Protein AF-A0A261BTP3-F1 (afdb_monomer)

Structure (mmCIF, N/CA/C/O backbone):
data_AF-A0A261BTP3-F1
#
_entry.id   AF-A0A261BTP3-F1
#
loop_
_atom_site.group_PDB
_atom_site.id
_atom_site.type_symbol
_atom_site.label_atom_id
_atom_site.label_alt_id
_atom_site.label_comp_id
_atom_site.label_asym_id
_atom_site.label_entity_id
_atom_site.label_seq_id
_atom_site.pdbx_PDB_ins_code
_atom_site.Cartn_x
_atom_site.Cartn_y
_atom_site.Cartn_z
_atom_site.occupancy
_atom_site.B_iso_or_equiv
_atom_site.auth_seq_id
_atom_site.auth_comp_id
_atom_site.auth_asym_id
_atom_site.auth_atom_id
_atom_site.pdbx_PDB_model_num
ATOM 1 N N . MET A 1 1 ? -33.698 15.103 2.978 1.00 27.88 1 MET A N 1
ATOM 2 C CA . MET A 1 1 ? -32.349 14.679 2.535 1.00 27.88 1 MET A CA 1
ATOM 3 C C . MET A 1 1 ? -32.406 14.378 1.045 1.00 27.88 1 MET A C 1
ATOM 5 O O . MET A 1 1 ? -33.365 13.723 0.651 1.00 27.88 1 MET A O 1
ATOM 9 N N . PRO A 1 2 ? -31.446 14.822 0.218 1.00 29.22 2 PRO A N 1
ATOM 10 C CA . PRO A 1 2 ? -31.235 14.231 -1.102 1.00 29.22 2 PRO A CA 1
ATOM 11 C C . PRO A 1 2 ? -30.718 12.787 -0.937 1.00 29.22 2 PRO A C 1
ATOM 13 O O . PRO A 1 2 ? -30.007 12.538 0.038 1.00 29.22 2 PRO A O 1
ATOM 16 N N . PRO A 1 3 ? -31.025 11.844 -1.846 1.00 33.53 3 PRO A N 1
ATOM 17 C CA . PRO A 1 3 ? -30.490 10.486 -1.765 1.00 33.53 3 PRO A CA 1
ATOM 18 C C . PRO A 1 3 ? -28.969 10.457 -1.969 1.00 33.53 3 PRO A C 1
ATOM 20 O O . PRO A 1 3 ? -28.456 11.134 -2.866 1.00 33.53 3 PRO A O 1
ATOM 23 N N . ASP A 1 4 ? -28.266 9.626 -1.195 1.00 42.00 4 ASP A N 1
ATOM 24 C CA . ASP A 1 4 ? -26.844 9.335 -1.402 1.00 42.00 4 ASP A CA 1
ATOM 25 C C . ASP A 1 4 ? -26.635 8.688 -2.778 1.00 42.00 4 ASP A C 1
ATOM 27 O O . ASP A 1 4 ? -26.909 7.504 -2.989 1.00 42.00 4 ASP A O 1
ATOM 31 N N . LYS A 1 5 ? -26.146 9.470 -3.747 1.00 41.72 5 LYS A N 1
ATOM 32 C CA . LYS A 1 5 ? -25.796 8.938 -5.067 1.00 41.72 5 LYS A CA 1
ATOM 33 C C . LYS A 1 5 ? -24.539 8.061 -4.944 1.00 41.72 5 LYS A C 1
ATOM 35 O O . LYS A 1 5 ? -23.529 8.545 -4.426 1.00 41.72 5 LYS A O 1
ATOM 40 N N . PRO A 1 6 ? -24.552 6.810 -5.445 1.00 40.84 6 PRO A N 1
ATOM 41 C CA . PRO A 1 6 ? -23.352 5.979 -5.480 1.00 40.84 6 PRO A CA 1
ATOM 42 C C . PRO A 1 6 ? -22.263 6.634 -6.340 1.00 40.84 6 PRO A C 1
ATOM 44 O O . PRO A 1 6 ? -22.560 7.438 -7.228 1.00 40.84 6 PRO A O 1
ATOM 47 N N . LEU A 1 7 ? -20.994 6.281 -6.091 1.00 45.78 7 LEU A N 1
ATOM 48 C CA . LEU A 1 7 ? -19.874 6.787 -6.888 1.00 45.78 7 LEU A CA 1
ATOM 49 C C . LEU A 1 7 ? -20.118 6.546 -8.377 1.00 45.78 7 LEU A C 1
ATOM 51 O O . LEU A 1 7 ? -20.399 5.425 -8.804 1.00 45.78 7 LEU A O 1
ATOM 55 N N . THR A 1 8 ? -19.896 7.583 -9.179 1.00 54.75 8 THR A N 1
ATOM 56 C CA . THR A 1 8 ? -19.723 7.407 -10.616 1.00 54.75 8 THR A CA 1
ATOM 57 C C . THR A 1 8 ? -18.512 6.505 -10.866 1.00 54.75 8 THR A C 1
ATOM 59 O O . THR A 1 8 ? -17.456 6.644 -10.243 1.00 54.75 8 THR A O 1
ATOM 62 N N . TYR A 1 9 ? -18.670 5.566 -11.801 1.00 54.09 9 TYR A N 1
ATOM 63 C CA . TYR A 1 9 ? -17.692 4.517 -12.117 1.00 54.09 9 TYR A CA 1
ATOM 64 C C . TYR A 1 9 ? -16.266 5.058 -12.361 1.00 54.09 9 TYR A C 1
ATOM 66 O O . TYR A 1 9 ? -15.275 4.457 -11.950 1.00 54.09 9 TYR A O 1
ATOM 74 N N . LEU A 1 10 ? -16.166 6.242 -12.974 1.00 57.88 10 LEU A N 1
ATOM 75 C CA . LEU A 1 10 ? -14.909 6.930 -13.286 1.00 57.88 10 LEU A CA 1
ATOM 76 C C . LEU A 1 10 ? -14.111 7.337 -12.035 1.00 57.88 10 LEU A C 1
ATOM 78 O O . LEU A 1 10 ? -12.888 7.216 -12.013 1.00 57.88 10 LEU A O 1
ATOM 82 N N . SER A 1 11 ? -14.796 7.784 -10.984 1.00 65.25 11 SER A N 1
ATOM 83 C CA . SER A 1 11 ? -14.169 8.327 -9.777 1.00 65.25 11 SER A CA 1
ATOM 84 C C . SER A 1 11 ? -13.539 7.236 -8.908 1.00 65.25 11 SER A C 1
ATOM 86 O O . SER A 1 11 ? -12.413 7.388 -8.438 1.00 65.25 11 SER A O 1
ATOM 88 N N . ALA A 1 12 ? -14.208 6.091 -8.741 1.00 65.31 12 ALA A N 1
ATOM 89 C CA . ALA A 1 12 ? -13.594 4.939 -8.077 1.00 65.31 12 ALA A CA 1
ATOM 90 C C . ALA A 1 12 ? -12.442 4.340 -8.912 1.00 65.31 12 ALA A C 1
ATOM 92 O O . ALA A 1 12 ? -11.421 3.960 -8.338 1.00 65.31 12 ALA A O 1
ATOM 93 N N . LYS A 1 13 ? -12.538 4.340 -10.253 1.00 70.25 13 LYS A N 1
ATOM 94 C CA . LYS A 1 13 ? -11.441 3.892 -11.126 1.00 70.25 13 LYS A CA 1
ATOM 95 C C . LYS A 1 13 ? -10.185 4.747 -10.931 1.00 70.25 13 LYS A C 1
ATOM 97 O O . LYS A 1 13 ? -9.108 4.195 -10.726 1.00 70.25 13 LYS A O 1
ATOM 102 N N . ALA A 1 14 ? -10.327 6.074 -10.918 1.00 73.69 14 ALA A N 1
ATOM 103 C CA . ALA A 1 14 ? -9.211 6.991 -10.687 1.00 73.69 14 ALA A CA 1
ATOM 104 C C . ALA A 1 14 ? -8.531 6.760 -9.324 1.00 73.69 14 ALA A C 1
ATOM 106 O O . ALA A 1 14 ? -7.307 6.780 -9.244 1.00 73.69 14 ALA A O 1
ATOM 107 N N . VAL A 1 15 ? -9.298 6.475 -8.264 1.00 74.12 15 VAL A N 1
ATOM 108 C CA . VAL A 1 15 ? -8.738 6.080 -6.957 1.00 74.12 15 VAL A CA 1
ATOM 109 C C . VAL A 1 15 ? -7.932 4.791 -7.059 1.00 74.12 15 VAL A C 1
ATOM 111 O O . VAL A 1 15 ? -6.797 4.746 -6.588 1.00 74.12 15 VAL A O 1
ATOM 114 N N . LEU A 1 16 ? -8.494 3.751 -7.681 1.00 79.75 16 LEU A N 1
ATOM 115 C CA . LEU A 1 16 ? -7.825 2.458 -7.819 1.00 79.75 16 LEU A CA 1
ATOM 116 C C . LEU A 1 16 ? -6.498 2.587 -8.584 1.00 79.75 16 LEU A C 1
ATOM 118 O O . LEU A 1 16 ? -5.540 1.914 -8.230 1.00 79.75 16 LEU A O 1
ATOM 122 N N . GLU A 1 17 ? -6.373 3.489 -9.557 1.00 79.12 17 GLU A N 1
ATOM 123 C CA . GLU A 1 17 ? -5.096 3.739 -10.253 1.00 79.12 17 GLU A CA 1
ATOM 124 C C . GLU A 1 17 ? -3.982 4.349 -9.377 1.00 79.12 17 GLU A C 1
ATOM 126 O O . GLU A 1 17 ? -2.817 4.293 -9.771 1.00 79.12 17 GLU A O 1
ATOM 131 N N . TYR A 1 18 ? -4.309 4.936 -8.219 1.00 77.50 18 TYR A N 1
ATOM 132 C CA . TYR A 1 18 ? -3.348 5.546 -7.283 1.00 77.50 18 TYR A CA 1
ATOM 133 C C . TYR A 1 18 ? -3.111 4.725 -6.005 1.00 77.50 18 TYR A C 1
ATOM 135 O O . TYR A 1 18 ? -2.198 5.038 -5.241 1.00 77.50 18 TYR A O 1
ATOM 143 N N . ILE A 1 19 ? -3.914 3.692 -5.742 1.00 80.75 19 ILE A N 1
ATOM 144 C CA . ILE A 1 19 ? -3.697 2.778 -4.615 1.00 80.75 19 ILE A CA 1
ATOM 145 C C . ILE A 1 19 ? -2.672 1.711 -5.027 1.00 80.75 19 ILE A C 1
ATOM 147 O O . ILE A 1 19 ? -2.761 1.149 -6.118 1.00 80.75 19 ILE A O 1
ATOM 151 N N . ASN A 1 20 ? -1.718 1.415 -4.137 1.00 81.06 20 ASN A N 1
ATOM 152 C CA . ASN A 1 20 ? -0.701 0.385 -4.367 1.00 81.06 20 ASN A CA 1
ATOM 153 C C . ASN A 1 20 ? -1.307 -1.024 -4.535 1.00 81.06 20 ASN A C 1
ATOM 155 O O . ASN A 1 20 ? -2.451 -1.286 -4.147 1.00 81.06 20 ASN A O 1
ATOM 159 N N . PHE A 1 21 ? -0.528 -1.939 -5.115 1.00 84.81 21 PHE A N 1
ATOM 160 C CA . PHE A 1 21 ? -0.999 -3.273 -5.485 1.00 84.81 21 PHE A CA 1
ATOM 161 C C . PHE A 1 21 ? -1.651 -4.040 -4.316 1.00 84.81 21 PHE A C 1
ATOM 163 O O . PHE A 1 21 ? -2.801 -4.469 -4.430 1.00 84.81 21 PHE A O 1
ATOM 170 N N . GLY A 1 22 ? -0.978 -4.127 -3.162 1.00 78.44 22 GLY A N 1
ATOM 171 C CA . GLY A 1 22 ? -1.480 -4.845 -1.981 1.00 78.44 22 GLY A CA 1
ATOM 172 C C . GLY A 1 22 ? -2.818 -4.327 -1.456 1.00 78.44 22 GLY A C 1
ATOM 173 O O . GLY A 1 22 ? -3.780 -5.087 -1.323 1.00 78.44 22 GLY A O 1
ATOM 174 N N . LYS A 1 23 ? -2.941 -3.009 -1.239 1.00 79.75 23 LYS A N 1
ATOM 175 C CA . LYS A 1 23 ? -4.195 -2.410 -0.749 1.00 79.75 23 LYS A CA 1
ATOM 176 C C . LYS A 1 23 ? -5.349 -2.617 -1.729 1.00 79.75 23 LYS A C 1
ATOM 178 O O . LYS A 1 23 ? -6.484 -2.774 -1.285 1.00 79.75 23 LYS A O 1
ATOM 183 N N . ARG A 1 24 ? -5.087 -2.686 -3.043 1.00 84.56 24 ARG A N 1
ATOM 184 C CA . ARG A 1 24 ? -6.107 -3.060 -4.040 1.00 84.56 24 ARG A CA 1
ATOM 185 C C . ARG A 1 24 ? -6.561 -4.511 -3.911 1.00 84.56 24 ARG A C 1
ATOM 187 O O . ARG A 1 24 ? -7.746 -4.763 -4.106 1.00 84.56 24 ARG A O 1
ATOM 194 N N . LYS A 1 25 ? -5.683 -5.454 -3.557 1.00 80.75 25 LYS A N 1
ATOM 195 C CA . LYS A 1 25 ? -6.070 -6.860 -3.331 1.00 80.75 25 LYS A CA 1
ATOM 196 C C . LYS A 1 25 ? -6.875 -7.042 -2.039 1.00 80.75 25 LYS A C 1
ATOM 198 O O . LYS A 1 25 ? -7.901 -7.719 -2.076 1.00 80.75 25 LYS A O 1
ATOM 203 N N . ILE A 1 26 ? -6.525 -6.336 -0.961 1.00 74.94 26 ILE A N 1
ATOM 204 C CA . ILE A 1 26 ? -7.347 -6.259 0.266 1.00 74.94 26 ILE A CA 1
ATOM 205 C C . ILE A 1 26 ? -8.733 -5.666 -0.046 1.00 74.94 26 ILE A C 1
ATOM 207 O O . ILE A 1 26 ? -9.763 -6.219 0.345 1.00 74.94 26 ILE A O 1
ATOM 211 N N . LEU A 1 27 ? -8.780 -4.569 -0.808 1.00 75.25 27 LEU A N 1
ATOM 212 C CA . LEU A 1 27 ? -10.021 -3.944 -1.278 1.00 75.25 27 LEU A CA 1
ATOM 213 C C . LEU A 1 27 ? -10.867 -4.890 -2.147 1.00 75.25 27 LEU A C 1
ATOM 215 O O . LEU A 1 27 ? -12.070 -5.006 -1.936 1.00 75.25 27 LEU A O 1
ATOM 219 N N . HIS A 1 28 ? -10.250 -5.604 -3.088 1.00 74.75 28 HIS A N 1
ATOM 220 C CA . HIS A 1 28 ? -10.911 -6.601 -3.932 1.00 74.75 28 HIS A CA 1
ATOM 221 C C . HIS A 1 28 ? -11.533 -7.742 -3.110 1.00 74.75 28 HIS A C 1
ATOM 223 O O . HIS A 1 28 ? -12.664 -8.161 -3.375 1.00 74.75 28 HIS A O 1
ATOM 229 N N . ALA A 1 29 ? -10.816 -8.245 -2.101 1.00 68.25 29 ALA A N 1
ATOM 230 C CA . ALA A 1 29 ? -11.314 -9.291 -1.214 1.00 68.25 29 ALA A CA 1
ATOM 231 C C . ALA A 1 29 ? -12.517 -8.798 -0.390 1.00 68.25 29 ALA A C 1
ATOM 233 O O . ALA A 1 29 ? -13.597 -9.389 -0.473 1.00 68.25 29 ALA A O 1
ATOM 234 N N . THR A 1 30 ? -12.344 -7.681 0.324 1.00 68.31 30 THR A N 1
ATOM 235 C CA . THR A 1 30 ? -13.311 -7.129 1.295 1.00 68.31 30 THR A CA 1
ATOM 236 C C . THR A 1 30 ? -14.534 -6.449 0.677 1.00 68.31 30 THR A C 1
ATOM 238 O O . THR A 1 30 ? -15.584 -6.408 1.313 1.00 68.31 30 THR A O 1
ATOM 241 N N . CYS A 1 31 ? -14.437 -5.913 -0.544 1.00 69.44 31 CYS A N 1
ATOM 242 C CA . CYS A 1 31 ? -15.489 -5.097 -1.154 1.00 69.44 31 CYS A CA 1
ATOM 243 C C . CYS A 1 31 ? -15.933 -5.670 -2.521 1.00 69.44 31 CYS A C 1
ATOM 245 O O . CYS A 1 31 ? -15.433 -5.242 -3.564 1.00 69.44 31 CYS A O 1
ATOM 247 N N . PRO A 1 32 ? -16.921 -6.588 -2.570 1.00 71.62 32 PRO A N 1
ATOM 248 C CA . PRO A 1 32 ? -17.395 -7.195 -3.820 1.00 71.62 32 PRO A CA 1
ATOM 249 C C . PRO A 1 32 ? -17.812 -6.185 -4.902 1.00 71.62 32 PRO A C 1
ATOM 251 O O . PRO A 1 32 ? -17.514 -6.381 -6.079 1.00 71.62 32 PRO A O 1
ATOM 254 N N . GLY A 1 33 ? -18.430 -5.065 -4.504 1.00 71.75 33 GLY A N 1
ATOM 255 C CA . GLY A 1 33 ? -18.936 -4.033 -5.419 1.00 71.75 33 GLY A CA 1
ATOM 256 C C . GLY A 1 33 ? -17.878 -3.291 -6.248 1.00 71.75 33 GLY A C 1
ATOM 257 O O . GLY A 1 33 ? -18.243 -2.612 -7.203 1.00 71.75 33 GLY A O 1
ATOM 258 N N . ILE A 1 34 ? -16.584 -3.422 -5.926 1.00 75.44 34 ILE A N 1
ATOM 259 C CA . ILE A 1 34 ? -15.491 -2.830 -6.720 1.00 75.44 34 ILE A CA 1
ATOM 260 C C . ILE A 1 34 ? -14.692 -3.852 -7.537 1.00 75.44 34 ILE A C 1
ATOM 262 O O . ILE A 1 34 ? -13.860 -3.426 -8.331 1.00 75.44 34 ILE A O 1
ATOM 266 N N . ARG A 1 35 ? -14.940 -5.167 -7.415 1.00 78.12 35 ARG A N 1
ATOM 267 C CA . ARG A 1 35 ? -14.126 -6.214 -8.076 1.00 78.12 35 ARG A CA 1
ATOM 268 C C . ARG A 1 35 ? -14.027 -6.021 -9.589 1.00 78.12 35 ARG A C 1
ATOM 270 O O . ARG A 1 35 ? -12.935 -5.795 -10.098 1.00 78.12 35 ARG A O 1
ATOM 277 N N . LYS A 1 36 ? -15.174 -5.924 -10.272 1.00 79.62 36 LYS A N 1
ATOM 278 C CA . LYS A 1 36 ? -15.263 -5.677 -11.725 1.00 79.62 36 LYS A CA 1
ATOM 279 C C . LYS A 1 36 ? -14.545 -4.398 -12.181 1.00 79.62 36 LYS A C 1
ATOM 281 O O . LYS A 1 36 ? -14.123 -4.293 -13.329 1.00 79.62 36 LYS A O 1
ATOM 286 N N . MET A 1 37 ? -14.414 -3.407 -11.302 1.00 81.25 37 MET A N 1
ATOM 287 C CA . MET A 1 37 ? -13.689 -2.171 -11.594 1.00 81.25 37 MET A CA 1
ATOM 288 C C . MET A 1 37 ? -12.189 -2.309 -11.313 1.00 81.25 37 MET A C 1
ATOM 290 O O . MET A 1 37 ? -11.390 -1.816 -12.101 1.00 81.25 37 MET A O 1
ATOM 294 N N . GLU A 1 38 ? -11.809 -2.997 -10.232 1.00 84.00 38 GLU A N 1
ATOM 295 C CA . GLU A 1 38 ? -10.423 -3.342 -9.901 1.00 84.00 38 GLU A CA 1
ATOM 296 C C . GLU A 1 38 ? -9.791 -4.134 -11.040 1.00 84.00 38 GLU A C 1
ATOM 298 O O . GLU A 1 38 ? -8.764 -3.702 -11.552 1.00 84.00 38 GLU A O 1
ATOM 303 N N . GLU A 1 39 ? -10.448 -5.212 -11.478 1.00 83.38 39 GLU A N 1
ATOM 304 C CA . GLU A 1 39 ? -10.026 -6.114 -12.559 1.00 83.38 39 GLU A CA 1
ATOM 305 C C . GLU A 1 39 ? -9.667 -5.362 -13.850 1.00 83.38 39 GLU A C 1
ATOM 307 O O . GLU A 1 39 ? -8.714 -5.721 -14.535 1.00 83.38 39 GLU A O 1
ATOM 312 N N . ASN A 1 40 ? -10.389 -4.276 -14.148 1.00 83.31 40 ASN A N 1
ATOM 313 C CA . ASN A 1 40 ? -10.221 -3.462 -15.354 1.00 83.31 40 ASN A CA 1
ATOM 314 C C . ASN A 1 40 ? -9.397 -2.175 -15.142 1.00 83.31 40 ASN A C 1
ATOM 316 O O . ASN A 1 40 ? -9.117 -1.454 -16.104 1.00 83.31 40 ASN A O 1
ATOM 320 N N . ALA A 1 41 ? -9.037 -1.829 -13.904 1.00 86.38 41 ALA A N 1
ATOM 321 C CA . ALA A 1 41 ? -8.248 -0.637 -13.609 1.00 86.38 41 ALA A CA 1
ATOM 322 C C . ALA A 1 41 ? -6.746 -0.944 -13.764 1.00 86.38 41 ALA A C 1
ATOM 324 O O . ALA A 1 41 ? -6.264 -1.906 -13.152 1.00 86.38 41 ALA A O 1
ATOM 325 N N . PRO A 1 42 ? -5.982 -0.141 -14.531 1.00 89.06 42 PRO A N 1
ATOM 326 C CA . PRO A 1 42 ? -4.550 -0.362 -14.708 1.00 89.06 42 PRO A CA 1
ATOM 327 C C . PRO A 1 42 ? -3.783 -0.176 -13.397 1.00 89.06 42 PRO A C 1
ATOM 329 O O . PRO A 1 42 ? -4.261 0.483 -12.467 1.00 89.06 42 PRO A O 1
ATOM 332 N N . TYR A 1 43 ? -2.582 -0.747 -13.325 1.00 90.50 43 TYR A N 1
ATOM 333 C CA . TYR A 1 43 ? -1.682 -0.575 -12.185 1.00 90.50 43 TYR A CA 1
ATOM 334 C C . TYR A 1 43 ? -0.600 0.479 -12.451 1.00 90.50 43 TYR A C 1
ATOM 336 O O . TYR A 1 43 ? -0.219 0.745 -13.594 1.00 90.50 43 TYR A O 1
ATOM 344 N N . ARG A 1 44 ? -0.080 1.056 -11.365 1.00 89.75 44 ARG A N 1
ATOM 345 C CA . ARG A 1 44 ? 1.152 1.850 -11.335 1.00 89.75 44 ARG A CA 1
ATOM 346 C C . ARG A 1 44 ? 2.096 1.152 -10.363 1.00 89.75 44 ARG A C 1
ATOM 348 O O . ARG A 1 44 ? 1.960 1.334 -9.159 1.00 89.75 44 ARG A O 1
ATOM 355 N N . LEU A 1 45 ? 2.950 0.289 -10.901 1.00 91.88 45 LEU A N 1
ATOM 356 C CA . LEU A 1 45 ? 3.829 -0.590 -10.130 1.00 91.88 45 LEU A CA 1
ATOM 357 C C . LEU A 1 45 ? 5.225 0.029 -10.042 1.00 91.88 45 LEU A C 1
ATOM 359 O O . LEU A 1 45 ? 5.754 0.540 -11.035 1.00 91.88 45 LEU A O 1
ATOM 363 N N . GLU A 1 46 ? 5.828 -0.023 -8.863 1.00 92.31 46 GLU A N 1
ATOM 364 C CA . GLU A 1 46 ? 7.209 0.398 -8.632 1.00 92.31 46 GLU A CA 1
ATOM 365 C C . GLU A 1 46 ? 8.189 -0.701 -9.060 1.00 92.31 46 GLU A C 1
ATOM 367 O O . GLU A 1 46 ? 9.230 -0.385 -9.643 1.00 92.31 46 GLU A O 1
ATOM 372 N N . LEU A 1 47 ? 7.843 -1.974 -8.845 1.00 92.44 47 LEU A N 1
ATOM 373 C CA . LEU A 1 47 ? 8.669 -3.126 -9.217 1.00 92.44 47 LEU A CA 1
ATOM 374 C C . LEU A 1 47 ? 7.824 -4.288 -9.753 1.00 92.44 47 LEU A C 1
ATOM 376 O O . LEU A 1 47 ? 6.843 -4.690 -9.130 1.00 92.44 47 LEU A O 1
ATOM 380 N N . VAL A 1 48 ? 8.262 -4.877 -10.867 1.00 93.56 48 VAL A N 1
ATOM 381 C CA . VAL A 1 48 ? 7.899 -6.244 -11.267 1.00 93.56 48 VAL A CA 1
ATOM 382 C C . VAL A 1 48 ? 9.175 -7.029 -11.542 1.00 93.56 48 VAL A C 1
ATOM 384 O O . VAL A 1 48 ? 9.938 -6.679 -12.438 1.00 93.56 48 VAL A O 1
ATOM 387 N N . LYS A 1 49 ? 9.406 -8.111 -10.805 1.00 92.12 49 LYS A N 1
ATOM 388 C CA . LYS A 1 49 ? 10.521 -9.032 -11.040 1.00 92.12 49 LYS A CA 1
ATOM 389 C C . LYS A 1 49 ? 9.987 -10.409 -11.395 1.00 92.12 49 LYS A C 1
ATOM 391 O O . LYS A 1 49 ? 9.087 -10.898 -10.722 1.00 92.12 49 LYS A O 1
ATOM 396 N N . VAL A 1 50 ? 10.545 -11.031 -12.426 1.00 89.38 50 VAL A N 1
ATOM 397 C CA . VAL A 1 50 ? 10.236 -12.408 -12.823 1.00 89.38 50 VAL A CA 1
ATOM 398 C C . VAL A 1 50 ? 11.535 -13.204 -12.836 1.00 89.38 50 VAL A C 1
ATOM 400 O O . VAL A 1 50 ? 12.493 -12.858 -13.533 1.00 89.38 50 VAL A O 1
ATOM 403 N N . VAL A 1 51 ? 11.556 -14.270 -12.045 1.00 84.94 51 VAL A N 1
ATOM 404 C CA . VAL A 1 51 ? 12.659 -15.220 -11.922 1.00 84.94 51 VAL A CA 1
ATOM 405 C C . VAL A 1 51 ? 12.120 -16.600 -12.273 1.00 84.94 51 VAL A C 1
ATOM 407 O O . VAL A 1 51 ? 11.127 -17.042 -11.696 1.00 84.94 51 VAL A O 1
ATOM 410 N N . SER A 1 52 ? 12.779 -17.284 -13.203 1.00 76.69 52 SER A N 1
ATOM 411 C CA . SER A 1 52 ? 12.568 -18.716 -13.417 1.00 76.69 52 SER A CA 1
ATOM 412 C C . SER A 1 52 ? 13.695 -19.476 -12.735 1.00 76.69 52 SER A C 1
ATOM 414 O O . SER A 1 52 ? 14.868 -19.134 -12.908 1.00 76.69 52 SER A O 1
ATOM 416 N N . MET A 1 53 ? 13.339 -20.490 -11.956 1.00 69.88 53 MET A N 1
ATOM 417 C CA . MET A 1 53 ? 14.284 -21.384 -11.292 1.00 69.88 53 MET A CA 1
ATOM 418 C C . MET A 1 53 ? 14.503 -22.628 -12.174 1.00 69.88 53 MET A C 1
ATOM 420 O O . MET A 1 53 ? 14.427 -22.545 -13.403 1.00 69.88 53 MET A O 1
ATOM 424 N N . ARG A 1 54 ? 14.824 -23.783 -11.573 1.00 64.38 54 ARG A N 1
ATOM 425 C CA . ARG A 1 54 ? 14.860 -25.070 -12.292 1.00 64.38 54 ARG A CA 1
ATOM 426 C C . ARG A 1 54 ? 13.464 -25.398 -12.851 1.00 64.38 54 ARG A C 1
ATOM 428 O O . ARG A 1 54 ? 12.483 -24.796 -12.425 1.00 64.38 54 ARG A O 1
ATOM 435 N N . GLN A 1 55 ? 13.403 -26.326 -13.812 1.00 59.22 55 GLN A N 1
ATOM 436 C CA . GLN A 1 55 ? 12.182 -26.681 -14.553 1.00 59.22 55 GLN A CA 1
ATOM 437 C C . GLN A 1 55 ? 10.933 -26.712 -13.651 1.00 59.22 55 GLN A C 1
ATOM 439 O O . GLN A 1 55 ? 10.879 -27.491 -12.704 1.00 59.22 55 GLN A O 1
ATOM 444 N N . ASN A 1 56 ? 9.960 -25.862 -14.000 1.00 64.56 56 ASN A N 1
ATOM 445 C CA . ASN A 1 56 ? 8.636 -25.654 -13.393 1.00 64.56 56 ASN A CA 1
ATOM 446 C C . ASN A 1 56 ? 8.525 -24.713 -12.173 1.00 64.56 56 ASN A C 1
ATOM 448 O O . ASN A 1 56 ? 7.397 -24.358 -11.841 1.00 64.56 56 ASN A O 1
ATOM 452 N N . ASP A 1 57 ? 9.610 -24.224 -11.566 1.00 79.19 57 ASP A N 1
ATOM 453 C CA . ASP A 1 57 ? 9.510 -23.277 -10.439 1.00 79.19 57 ASP A CA 1
ATOM 454 C C . ASP A 1 57 ? 9.647 -21.806 -10.880 1.00 79.19 57 ASP A C 1
ATOM 456 O O . ASP A 1 57 ? 10.666 -21.395 -11.447 1.00 79.19 57 ASP A O 1
ATOM 460 N N . PHE A 1 58 ? 8.650 -20.977 -10.553 1.00 84.19 58 PHE A N 1
ATOM 461 C CA . PHE A 1 58 ? 8.607 -19.550 -10.902 1.00 84.19 58 PHE A CA 1
ATOM 462 C C . PHE A 1 58 ? 8.460 -18.669 -9.665 1.00 84.19 58 PHE A C 1
ATOM 464 O O . PHE A 1 58 ? 7.603 -18.910 -8.816 1.00 84.19 58 PHE A O 1
ATOM 471 N N . ILE A 1 59 ? 9.240 -17.589 -9.601 1.00 88.56 59 ILE A N 1
ATOM 472 C CA . ILE A 1 59 ? 9.108 -16.546 -8.582 1.00 88.56 59 ILE A CA 1
ATOM 473 C C . ILE A 1 59 ? 8.797 -15.223 -9.276 1.00 88.56 59 ILE A C 1
ATOM 475 O O . ILE A 1 59 ? 9.561 -14.737 -10.111 1.00 88.56 59 ILE A O 1
ATOM 479 N N . MET A 1 60 ? 7.677 -14.613 -8.908 1.00 90.62 60 MET A N 1
ATOM 480 C CA . MET A 1 60 ? 7.263 -13.296 -9.378 1.00 90.62 60 MET A CA 1
ATOM 481 C C . MET A 1 60 ? 7.146 -12.353 -8.187 1.00 90.62 60 MET A C 1
ATOM 483 O O . MET A 1 60 ? 6.473 -12.676 -7.218 1.00 90.62 60 MET A O 1
ATOM 487 N N . ILE A 1 61 ? 7.768 -11.180 -8.249 1.00 91.31 61 ILE A N 1
ATOM 488 C CA . ILE A 1 61 ? 7.616 -10.133 -7.232 1.00 91.31 61 ILE A CA 1
ATOM 489 C C . ILE A 1 61 ? 6.882 -8.957 -7.869 1.00 91.31 61 ILE A C 1
ATOM 491 O O . ILE A 1 61 ? 7.279 -8.494 -8.938 1.00 91.31 61 ILE A O 1
ATOM 495 N N . ILE A 1 62 ? 5.817 -8.483 -7.224 1.00 91.38 62 ILE A N 1
ATOM 496 C CA . ILE A 1 62 ? 5.045 -7.299 -7.616 1.00 91.38 62 ILE A CA 1
ATOM 497 C C . ILE A 1 62 ? 4.982 -6.358 -6.414 1.00 91.38 62 ILE A C 1
ATOM 499 O O . ILE A 1 62 ? 4.342 -6.668 -5.407 1.00 91.38 62 ILE A O 1
ATOM 503 N N . ASP A 1 63 ? 5.628 -5.199 -6.530 1.00 90.12 63 ASP A N 1
ATOM 504 C CA . ASP A 1 63 ? 5.856 -4.248 -5.438 1.00 90.12 63 ASP A CA 1
ATOM 505 C C . ASP A 1 63 ? 6.393 -4.943 -4.165 1.00 90.12 63 ASP A C 1
ATOM 507 O O . ASP A 1 63 ? 7.557 -5.332 -4.125 1.00 90.12 63 ASP A O 1
ATOM 511 N N . SER A 1 64 ? 5.554 -5.104 -3.134 1.00 86.62 64 SER A N 1
ATOM 512 C CA . SER A 1 64 ? 5.887 -5.723 -1.842 1.00 86.62 64 SER A CA 1
ATOM 513 C C . SER A 1 64 ? 5.432 -7.182 -1.703 1.00 86.62 64 SER A C 1
ATOM 515 O O . SER A 1 64 ? 5.473 -7.715 -0.602 1.00 86.62 64 SER A O 1
ATOM 517 N N . PHE A 1 65 ? 4.972 -7.832 -2.775 1.00 86.50 65 PHE A N 1
ATOM 518 C CA . PHE A 1 65 ? 4.460 -9.207 -2.729 1.00 86.50 65 PHE A CA 1
ATOM 519 C C . PHE A 1 65 ? 5.309 -10.133 -3.579 1.00 86.50 65 PHE A C 1
ATOM 521 O O . PHE A 1 65 ? 5.515 -9.860 -4.760 1.00 86.50 65 PHE A O 1
ATOM 528 N N . GLN A 1 66 ? 5.739 -11.250 -3.000 1.00 89.12 66 GLN A N 1
ATOM 529 C CA . GLN A 1 66 ? 6.363 -12.352 -3.719 1.00 89.12 66 GLN A CA 1
ATOM 530 C C . GLN A 1 66 ? 5.350 -13.479 -3.937 1.00 89.12 66 GLN A C 1
ATOM 532 O O . GLN A 1 66 ? 4.552 -13.808 -3.064 1.00 89.12 66 GLN A O 1
ATOM 537 N N . PHE A 1 67 ? 5.404 -14.076 -5.120 1.00 89.69 67 PHE A N 1
ATOM 538 C CA . PHE A 1 67 ? 4.566 -15.172 -5.573 1.00 89.69 67 PHE A CA 1
ATOM 539 C C . PHE A 1 67 ? 5.467 -16.307 -6.040 1.00 89.69 67 PHE A C 1
ATOM 541 O O . PHE A 1 67 ? 6.172 -16.149 -7.036 1.00 89.69 67 PHE A O 1
ATOM 548 N N . CYS A 1 68 ? 5.448 -17.431 -5.333 1.00 88.50 68 CYS A N 1
ATOM 549 C CA . CYS A 1 68 ? 6.147 -18.646 -5.735 1.00 88.50 68 CYS A CA 1
ATOM 550 C C . CYS A 1 68 ? 5.129 -19.632 -6.319 1.00 88.50 68 CYS A C 1
ATOM 552 O O . CYS A 1 68 ? 4.125 -19.938 -5.676 1.00 88.50 68 CYS A O 1
ATOM 554 N N . PHE A 1 69 ? 5.395 -20.135 -7.518 1.00 87.88 69 PHE A N 1
ATOM 555 C CA . PHE A 1 69 ? 4.622 -21.181 -8.181 1.00 87.88 69 PHE A CA 1
ATOM 556 C C . PHE A 1 69 ? 5.535 -22.395 -8.324 1.00 87.88 69 PHE A C 1
ATOM 558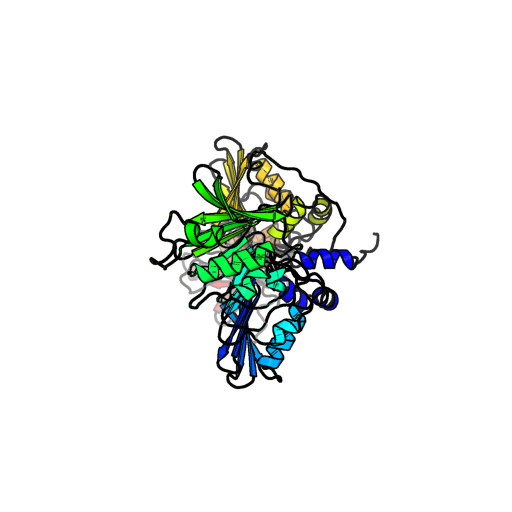 O O . PHE A 1 69 ? 6.617 -22.253 -8.892 1.00 87.88 69 PHE A O 1
ATOM 565 N N . GLY A 1 70 ? 5.115 -23.557 -7.824 1.00 84.31 70 GLY A N 1
ATOM 566 C CA . GLY A 1 70 ? 5.944 -24.764 -7.857 1.00 84.31 70 GLY A CA 1
ATOM 567 C C . GLY A 1 70 ? 5.202 -26.045 -7.483 1.00 84.31 70 GLY A C 1
ATOM 568 O O . GLY A 1 70 ? 4.028 -26.014 -7.096 1.00 84.31 70 GLY A O 1
ATOM 569 N N . GLU A 1 71 ? 5.893 -27.176 -7.610 1.00 77.94 71 GLU A N 1
ATOM 570 C CA . GLU A 1 71 ? 5.367 -28.524 -7.337 1.00 77.94 71 GLU A CA 1
ATOM 571 C C . GLU A 1 71 ? 5.896 -29.032 -5.981 1.00 77.94 71 GLU A C 1
ATOM 573 O O . GLU A 1 71 ? 6.871 -29.776 -5.908 1.00 77.94 71 GLU A O 1
ATOM 578 N N . TYR A 1 72 ? 5.252 -28.614 -4.886 1.00 67.62 72 TYR A N 1
ATOM 579 C CA . TYR A 1 72 ? 5.641 -28.943 -3.507 1.00 67.62 72 TYR A CA 1
ATOM 580 C C . TYR A 1 72 ? 4.458 -29.611 -2.796 1.00 67.62 72 TYR A C 1
ATOM 582 O O . TYR A 1 72 ? 3.573 -28.920 -2.297 1.00 67.62 72 TYR A O 1
ATOM 590 N N . ASP A 1 73 ? 4.408 -30.946 -2.764 1.00 63.78 73 ASP A N 1
ATOM 591 C CA . ASP A 1 73 ? 3.218 -31.738 -2.390 1.00 63.78 73 ASP A CA 1
ATOM 592 C C . ASP A 1 73 ? 1.966 -31.313 -3.182 1.00 63.78 73 ASP A C 1
ATOM 594 O O . ASP A 1 73 ? 0.954 -30.865 -2.630 1.00 63.78 73 ASP A O 1
ATOM 598 N N . GLY A 1 74 ? 2.076 -31.415 -4.510 1.00 73.25 74 GLY A N 1
ATOM 599 C CA . GLY A 1 74 ? 1.094 -30.922 -5.475 1.00 73.25 74 GLY A CA 1
ATOM 600 C C . GLY A 1 74 ? 1.402 -29.509 -5.978 1.00 73.25 74 GLY A C 1
ATOM 601 O O . GLY A 1 74 ? 2.299 -28.826 -5.483 1.00 73.25 74 GLY A O 1
ATOM 602 N N . ASN A 1 75 ? 0.653 -29.066 -6.988 1.00 81.62 75 ASN A N 1
ATOM 603 C CA . ASN A 1 75 ? 0.841 -27.739 -7.570 1.00 81.62 75 ASN A CA 1
ATOM 604 C C . ASN A 1 75 ? 0.328 -26.678 -6.585 1.00 81.62 75 ASN A C 1
ATOM 606 O O . ASN A 1 75 ? -0.827 -26.735 -6.140 1.00 81.62 75 ASN A O 1
ATOM 610 N N . LYS A 1 76 ? 1.185 -25.718 -6.232 1.00 80.75 76 LYS A N 1
ATOM 611 C CA . LYS A 1 76 ? 0.871 -24.661 -5.266 1.00 80.75 76 LYS A CA 1
ATOM 612 C C . LYS A 1 76 ? 1.301 -23.289 -5.766 1.00 80.75 76 LYS A C 1
ATOM 614 O O . LYS A 1 76 ? 2.297 -23.133 -6.472 1.00 80.75 76 LYS A O 1
ATOM 619 N N . MET A 1 77 ? 0.540 -22.293 -5.331 1.00 85.75 77 MET A N 1
ATOM 620 C CA . MET A 1 77 ? 0.870 -20.877 -5.384 1.00 85.75 77 MET A CA 1
ATOM 621 C C . MET A 1 77 ? 1.005 -20.372 -3.944 1.00 85.75 77 MET A C 1
ATOM 623 O O . MET A 1 77 ? 0.014 -20.318 -3.216 1.00 85.75 77 MET A O 1
ATOM 627 N N . LEU A 1 78 ? 2.215 -19.982 -3.557 1.00 84.12 78 LEU A N 1
ATOM 628 C CA . LEU A 1 78 ? 2.527 -19.327 -2.288 1.00 84.12 78 LEU A CA 1
ATOM 629 C C . LEU A 1 78 ? 2.600 -17.812 -2.517 1.00 84.12 78 LEU A C 1
ATOM 631 O O . LEU A 1 78 ? 3.371 -17.349 -3.358 1.00 84.12 78 LEU A O 1
ATOM 635 N N . MET A 1 79 ? 1.817 -17.038 -1.768 1.00 86.94 79 MET A N 1
ATOM 636 C CA . MET A 1 79 ? 1.956 -15.582 -1.654 1.00 86.94 79 MET A CA 1
ATOM 637 C C . MET A 1 79 ? 2.703 -15.248 -0.358 1.00 86.94 79 MET A C 1
ATOM 639 O O . MET A 1 79 ? 2.348 -15.763 0.699 1.00 86.94 79 MET A O 1
ATOM 643 N N . ILE A 1 80 ? 3.693 -14.361 -0.436 1.00 80.62 80 ILE A N 1
ATOM 644 C CA . ILE A 1 80 ? 4.435 -13.813 0.706 1.00 80.62 80 ILE A CA 1
ATOM 645 C C . ILE A 1 80 ? 4.317 -12.287 0.664 1.00 80.62 80 ILE A C 1
ATOM 647 O O . ILE A 1 80 ? 4.639 -11.678 -0.362 1.00 80.62 80 ILE A O 1
ATOM 651 N N . ASP A 1 81 ? 3.883 -11.660 1.756 1.00 82.19 81 ASP A N 1
ATOM 652 C CA . ASP A 1 81 ? 4.020 -10.210 1.929 1.00 82.19 81 ASP A CA 1
ATOM 653 C C . ASP A 1 81 ? 5.430 -9.907 2.457 1.00 82.19 81 ASP A C 1
ATOM 655 O O . ASP A 1 81 ? 5.779 -10.228 3.591 1.00 82.19 81 ASP A O 1
ATOM 659 N N . LEU A 1 82 ? 6.263 -9.280 1.626 1.00 80.25 82 LEU A N 1
ATOM 660 C CA . LEU A 1 82 ? 7.660 -8.968 1.944 1.00 80.25 82 LEU A CA 1
ATOM 661 C C . LEU A 1 82 ? 7.809 -7.885 3.028 1.00 80.25 82 LEU A C 1
ATOM 663 O O . LEU A 1 82 ? 8.931 -7.592 3.436 1.00 80.25 82 LEU A O 1
ATOM 667 N N . SER A 1 83 ? 6.711 -7.262 3.474 1.00 77.25 83 SER A N 1
ATOM 668 C CA . SER A 1 83 ? 6.708 -6.289 4.572 1.00 77.25 83 SER A CA 1
ATOM 669 C C . SER A 1 83 ? 6.366 -6.886 5.940 1.00 77.25 83 SER A C 1
ATOM 671 O O . SER A 1 83 ? 6.702 -6.271 6.950 1.00 77.25 83 SER A O 1
ATOM 673 N N . THR A 1 84 ? 5.746 -8.072 5.988 1.00 79.00 84 THR A N 1
ATOM 674 C CA . THR A 1 84 ? 5.351 -8.756 7.237 1.00 79.00 84 THR A CA 1
ATOM 675 C C . THR A 1 84 ? 5.897 -10.185 7.373 1.00 79.00 84 THR A C 1
ATOM 677 O O . THR A 1 84 ? 5.818 -10.746 8.461 1.00 79.00 84 THR A O 1
ATOM 680 N N . ASP A 1 85 ? 6.438 -10.771 6.296 1.00 78.69 85 ASP A N 1
ATOM 681 C CA . ASP A 1 85 ? 6.727 -12.213 6.135 1.00 78.69 85 ASP A CA 1
ATOM 682 C C . ASP A 1 85 ? 5.501 -13.120 6.389 1.00 78.69 85 ASP A C 1
ATOM 684 O O . ASP A 1 85 ? 5.631 -14.317 6.649 1.00 78.69 85 ASP A O 1
ATOM 688 N N . GLU A 1 86 ? 4.282 -12.574 6.275 1.00 77.56 86 GLU A N 1
ATOM 689 C CA . GLU A 1 86 ? 3.059 -13.379 6.262 1.00 77.56 86 GLU A CA 1
ATOM 690 C C . GLU A 1 86 ? 2.971 -14.196 4.969 1.00 77.56 86 GLU A C 1
ATOM 692 O O . GLU A 1 86 ? 3.237 -13.700 3.869 1.00 77.56 86 GLU A O 1
ATOM 697 N N . ARG A 1 87 ? 2.567 -15.464 5.107 1.00 81.19 87 ARG A N 1
ATOM 698 C CA . ARG A 1 87 ? 2.555 -16.458 4.027 1.00 81.19 87 ARG A CA 1
ATOM 699 C C . ARG A 1 87 ? 1.167 -17.052 3.858 1.00 81.19 87 ARG A C 1
ATOM 701 O O . ARG A 1 87 ? 0.533 -17.454 4.831 1.00 81.19 87 ARG A O 1
ATOM 708 N N . VAL A 1 88 ? 0.706 -17.121 2.614 1.00 78.31 88 VAL A N 1
ATOM 709 C CA . VAL A 1 88 ? -0.593 -17.688 2.240 1.00 78.31 88 VAL A CA 1
ATOM 710 C C . VAL A 1 88 ? -0.392 -18.685 1.108 1.00 78.31 88 VAL A C 1
ATOM 712 O O . VAL A 1 88 ? -0.134 -18.300 -0.0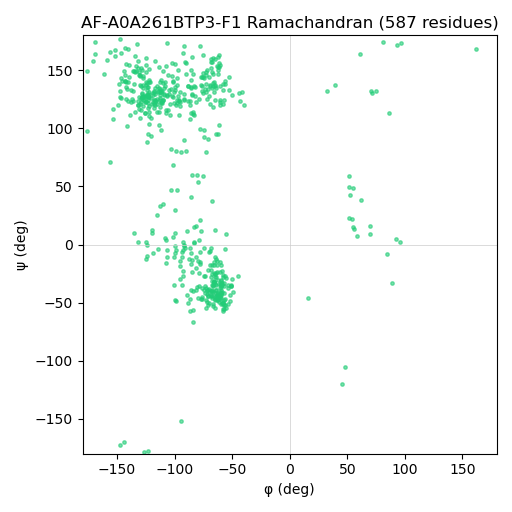34 1.00 78.31 88 VAL A O 1
ATOM 715 N N . ASP A 1 89 ? -0.550 -19.965 1.430 1.00 79.62 89 ASP A N 1
ATOM 716 C CA . ASP A 1 89 ? -0.515 -21.057 0.463 1.00 79.62 89 ASP A CA 1
ATOM 717 C C . ASP A 1 89 ? -1.883 -21.295 -0.179 1.00 79.62 89 ASP A C 1
ATOM 719 O O . ASP A 1 89 ? -2.931 -21.264 0.474 1.00 79.62 89 ASP A O 1
ATOM 723 N N . ARG A 1 90 ? -1.873 -21.607 -1.475 1.00 78.50 90 ARG A N 1
ATOM 724 C CA . ARG A 1 90 ? -3.058 -22.014 -2.227 1.00 78.50 90 ARG A CA 1
ATOM 725 C C . ARG A 1 90 ? -2.736 -23.182 -3.152 1.00 78.50 90 ARG A C 1
ATOM 727 O O . ARG A 1 90 ? -1.899 -23.060 -4.041 1.00 78.50 90 ARG A O 1
ATOM 734 N N . LEU A 1 91 ? -3.464 -24.287 -2.995 1.00 79.12 91 LEU A N 1
ATOM 735 C CA . LEU A 1 91 ? -3.455 -25.402 -3.947 1.00 79.12 91 LEU A CA 1
ATOM 736 C C . LEU A 1 91 ? -4.030 -24.964 -5.303 1.00 79.12 91 LEU A C 1
ATOM 738 O O . LEU A 1 91 ? -5.054 -24.272 -5.361 1.00 79.12 91 LEU A O 1
ATOM 742 N N . THR A 1 92 ? -3.388 -25.385 -6.391 1.00 76.00 92 THR A N 1
ATOM 743 C CA . THR A 1 92 ? -3.774 -25.057 -7.770 1.00 76.00 92 THR A CA 1
ATOM 744 C C . THR A 1 92 ? -4.059 -26.335 -8.557 1.00 76.00 92 THR A C 1
ATOM 746 O O . THR A 1 92 ? -3.348 -27.325 -8.443 1.00 76.00 92 THR A O 1
ATOM 749 N N . PHE A 1 93 ? -5.094 -26.324 -9.400 1.00 81.50 93 PHE A N 1
ATOM 750 C CA . PHE A 1 93 ? -5.384 -27.455 -10.298 1.00 81.50 93 PHE A CA 1
ATOM 751 C C . PHE A 1 93 ? -4.584 -27.397 -11.612 1.00 81.50 93 PHE A C 1
ATOM 753 O O . PHE A 1 93 ? -4.531 -28.376 -12.349 1.00 81.50 93 PHE A O 1
ATOM 760 N N . LEU A 1 94 ? -3.966 -26.250 -11.911 1.00 83.75 94 LEU A N 1
ATOM 761 C CA . LEU A 1 94 ? -3.079 -26.054 -13.058 1.00 83.75 94 LEU A CA 1
ATOM 762 C C . LEU A 1 94 ? -1.624 -26.349 -12.677 1.00 83.75 94 LEU A C 1
ATOM 764 O O . LEU A 1 94 ? -1.269 -26.252 -11.499 1.00 83.75 94 LEU A O 1
ATOM 768 N N . ARG A 1 95 ? -0.787 -26.677 -13.672 1.00 85.62 95 ARG A N 1
ATOM 769 C CA . ARG A 1 95 ? 0.676 -26.746 -13.494 1.00 85.62 95 ARG A CA 1
ATOM 770 C C . ARG A 1 95 ? 1.232 -25.365 -13.111 1.00 85.62 95 ARG A C 1
ATOM 772 O O . ARG A 1 95 ? 0.643 -24.367 -13.539 1.00 85.62 95 ARG A O 1
ATOM 779 N N . PRO A 1 96 ? 2.363 -25.273 -12.388 1.00 84.00 96 PRO A N 1
ATOM 780 C CA . PRO A 1 96 ? 2.915 -23.989 -11.947 1.00 84.00 96 PRO A CA 1
ATOM 781 C C . PRO A 1 96 ? 3.096 -22.962 -13.065 1.00 84.00 96 PRO A C 1
ATOM 783 O O . PRO A 1 96 ? 2.687 -21.819 -12.902 1.00 84.00 96 PRO A O 1
ATOM 786 N N . GLU A 1 97 ? 3.614 -23.377 -14.226 1.00 84.81 97 GLU A N 1
ATOM 787 C CA . GLU A 1 97 ? 3.780 -22.505 -15.398 1.00 84.81 97 GLU A CA 1
ATOM 788 C C . GLU A 1 97 ? 2.444 -21.928 -15.891 1.00 84.81 97 GLU A C 1
ATOM 790 O O . GLU A 1 97 ? 2.338 -20.738 -16.173 1.00 84.81 97 GLU A O 1
ATOM 795 N N . GLN A 1 98 ? 1.398 -22.757 -15.941 1.00 87.56 98 GLN A N 1
ATOM 796 C CA . GLN A 1 98 ? 0.068 -22.362 -16.404 1.00 87.56 98 GLN A CA 1
ATOM 797 C C . GLN A 1 98 ? -0.632 -21.422 -15.415 1.00 87.56 98 GLN A C 1
ATOM 799 O O . GLN A 1 98 ? -1.317 -20.489 -15.837 1.00 87.56 98 GLN A O 1
ATOM 804 N N . GLU A 1 99 ? -0.477 -21.640 -14.103 1.00 88.44 99 GLU A N 1
ATOM 805 C CA . GLU A 1 99 ? -1.013 -20.706 -13.105 1.00 88.44 99 GLU A CA 1
ATOM 806 C C . GLU A 1 99 ? -0.188 -19.410 -13.060 1.00 88.44 99 GLU A C 1
ATOM 808 O O . GLU A 1 99 ? -0.780 -18.337 -12.964 1.00 88.44 99 GLU A O 1
ATOM 813 N N . ALA A 1 100 ? 1.139 -19.474 -13.219 1.00 87.94 100 ALA A N 1
ATOM 814 C CA . ALA A 1 100 ? 2.006 -18.300 -13.321 1.00 87.94 100 ALA A CA 1
ATOM 815 C C . ALA A 1 100 ? 1.679 -17.452 -14.564 1.00 87.94 100 ALA A C 1
ATOM 817 O O . ALA A 1 100 ? 1.531 -16.235 -14.439 1.00 87.94 100 ALA A O 1
ATOM 818 N N . GLU A 1 101 ? 1.475 -18.075 -15.733 1.00 90.31 101 GLU A N 1
ATOM 819 C CA . GLU A 1 101 ? 0.993 -17.418 -16.956 1.00 90.31 101 GLU A CA 1
ATOM 820 C C . GLU A 1 101 ? -0.353 -16.731 -16.709 1.00 90.31 101 GLU A C 1
ATOM 822 O O . GLU A 1 101 ? -0.500 -15.524 -16.911 1.00 90.31 101 GLU A O 1
ATOM 827 N N . LYS A 1 102 ? -1.341 -17.485 -16.224 1.00 90.50 102 LYS A N 1
ATOM 828 C CA . LYS A 1 102 ? -2.696 -16.991 -15.958 1.00 90.50 102 LYS A CA 1
ATOM 829 C C . LYS A 1 102 ? -2.702 -15.843 -14.948 1.00 90.50 102 LYS A C 1
ATOM 831 O O . LYS A 1 102 ? -3.415 -14.857 -15.150 1.00 90.50 102 LYS A O 1
ATOM 836 N N . PHE A 1 103 ? -1.900 -15.938 -13.890 1.00 89.69 103 PHE A N 1
ATOM 837 C CA . PHE A 1 103 ? -1.745 -14.896 -12.879 1.00 89.69 103 PHE A CA 1
ATOM 838 C C . PHE A 1 103 ? -1.065 -13.644 -13.444 1.00 89.69 103 PHE A C 1
ATOM 840 O O . PHE A 1 103 ? -1.564 -12.533 -13.226 1.00 89.69 103 PHE A O 1
ATOM 847 N N . LEU A 1 104 ? 0.026 -13.807 -14.203 1.00 89.62 104 LEU A N 1
ATOM 848 C CA . LEU A 1 104 ? 0.739 -12.710 -14.860 1.00 89.62 104 LEU A CA 1
ATOM 849 C C . LEU A 1 104 ? -0.187 -11.973 -15.831 1.00 89.62 104 LEU A C 1
ATOM 851 O O . LEU A 1 104 ? -0.320 -10.753 -15.741 1.00 89.62 104 LEU A O 1
ATOM 855 N N . LEU A 1 105 ? -0.867 -12.701 -16.719 1.00 90.56 105 LEU A N 1
ATOM 856 C CA . LEU A 1 105 ? -1.759 -12.120 -17.720 1.00 90.56 105 LEU A CA 1
ATOM 857 C C . LEU A 1 105 ? -2.940 -11.400 -17.058 1.00 90.56 105 LEU A C 1
ATOM 859 O O . LEU A 1 105 ? -3.177 -10.232 -17.362 1.00 90.56 105 LEU A O 1
ATOM 863 N N . HIS A 1 106 ? -3.619 -12.018 -16.086 1.00 88.25 106 HIS A N 1
ATOM 864 C CA . HIS A 1 106 ? -4.713 -11.374 -15.344 1.00 88.25 106 HIS A CA 1
ATOM 865 C C . HIS A 1 106 ? -4.274 -10.099 -14.591 1.00 88.25 106 HIS A C 1
ATOM 867 O O . HIS A 1 106 ? -5.060 -9.159 -14.403 1.00 88.25 106 HIS A O 1
ATOM 873 N N . THR A 1 107 ? -3.023 -10.057 -14.132 1.00 87.69 107 THR A N 1
ATOM 874 C CA . THR A 1 107 ? -2.503 -8.952 -13.322 1.00 87.69 107 THR A CA 1
ATOM 875 C C . THR A 1 107 ? -1.933 -7.823 -14.177 1.00 87.69 107 THR A C 1
ATOM 877 O O . THR A 1 107 ? -2.300 -6.664 -13.984 1.00 87.69 107 THR A O 1
ATOM 880 N N . LEU A 1 108 ? -1.061 -8.134 -15.134 1.00 88.81 108 LEU A N 1
ATOM 881 C CA . LEU A 1 108 ? -0.305 -7.140 -15.897 1.00 88.81 108 LEU A CA 1
ATOM 882 C C . LEU A 1 108 ? -0.984 -6.731 -17.208 1.00 88.81 108 LEU A C 1
ATOM 884 O O . LEU A 1 108 ? -0.807 -5.584 -17.626 1.00 88.81 108 LEU A O 1
ATOM 888 N N . SER A 1 109 ? -1.813 -7.587 -17.824 1.00 88.88 109 SER A N 1
ATOM 889 C CA . SER A 1 109 ? -2.442 -7.294 -19.126 1.00 88.88 109 SER A CA 1
ATOM 890 C C . SER A 1 109 ? -3.669 -6.379 -19.030 1.00 88.88 109 SER A C 1
ATOM 892 O O . SER A 1 109 ? -4.754 -6.690 -19.517 1.00 88.88 109 SER A O 1
ATOM 894 N N . ARG A 1 110 ? -3.500 -5.217 -18.391 1.00 88.12 110 ARG A N 1
ATOM 895 C CA . ARG A 1 110 ? -4.545 -4.206 -18.171 1.00 88.12 110 ARG A CA 1
ATOM 896 C C . ARG A 1 110 ? -4.174 -2.910 -18.890 1.00 88.12 110 ARG A C 1
ATOM 898 O O . ARG A 1 110 ? -3.086 -2.368 -18.688 1.00 88.12 110 ARG A O 1
ATOM 905 N N . VAL A 1 111 ? -5.064 -2.415 -19.755 1.00 86.38 111 VAL A N 1
ATOM 906 C CA . VAL A 1 111 ? -4.767 -1.290 -20.662 1.00 86.38 111 VAL A CA 1
ATOM 907 C C . VAL A 1 111 ? -4.395 -0.036 -19.869 1.00 86.38 111 VAL A C 1
ATOM 909 O O . VAL A 1 111 ? -5.198 0.490 -19.100 1.00 86.38 111 VAL A O 1
ATOM 912 N N . GLY A 1 112 ? -3.178 0.462 -20.094 1.00 86.88 112 GLY A N 1
ATOM 913 C CA . GLY A 1 112 ? -2.639 1.647 -19.424 1.00 86.88 112 GLY A CA 1
ATOM 914 C C . GLY A 1 112 ? -1.776 1.364 -18.190 1.00 86.88 112 GLY A C 1
ATOM 915 O O . GLY A 1 112 ? -1.318 2.330 -17.575 1.00 86.88 112 GLY A O 1
ATOM 916 N N . THR A 1 113 ? -1.530 0.093 -17.840 1.00 89.94 113 THR A N 1
ATOM 917 C CA . THR A 1 113 ? -0.587 -0.287 -16.774 1.00 89.94 113 THR A CA 1
ATOM 918 C C . THR A 1 113 ? 0.805 0.280 -17.045 1.00 89.94 113 THR A C 1
ATOM 920 O O . THR A 1 113 ? 1.292 0.291 -18.181 1.00 89.94 113 THR A O 1
ATOM 923 N N . ARG A 1 114 ? 1.438 0.777 -15.980 1.00 91.50 114 ARG A N 1
ATOM 924 C CA . ARG A 1 114 ? 2.786 1.347 -16.000 1.00 91.50 114 ARG A CA 1
ATOM 925 C C . ARG A 1 114 ? 3.637 0.675 -14.939 1.00 91.50 114 ARG A C 1
ATOM 927 O O . ARG A 1 114 ? 3.188 0.541 -13.801 1.00 91.50 114 ARG A O 1
ATOM 934 N N . ILE A 1 115 ? 4.860 0.310 -15.302 1.00 93.94 115 ILE A N 1
ATOM 935 C CA . ILE A 1 115 ? 5.830 -0.291 -14.390 1.00 93.94 115 ILE A CA 1
ATOM 936 C C . ILE A 1 115 ? 7.092 0.567 -14.396 1.00 93.94 115 ILE A C 1
ATOM 938 O O . ILE A 1 115 ? 7.636 0.891 -15.454 1.00 93.94 115 ILE A O 1
ATOM 942 N N . LYS A 1 116 ? 7.554 0.972 -13.216 1.00 94.06 116 LYS A N 1
ATOM 943 C CA . LYS A 1 116 ? 8.752 1.801 -13.082 1.00 94.06 116 LYS A CA 1
ATOM 944 C C . LYS A 1 116 ? 10.023 0.979 -13.256 1.00 94.06 116 LYS A C 1
ATOM 946 O O . LYS A 1 116 ? 10.881 1.398 -14.021 1.00 94.06 116 LYS A O 1
ATOM 951 N N . ASN A 1 117 ? 10.123 -0.178 -12.605 1.00 95.00 117 ASN A N 1
ATOM 952 C CA . ASN A 1 117 ? 11.260 -1.087 -12.730 1.00 95.00 117 ASN A CA 1
ATOM 953 C C . ASN A 1 117 ? 10.778 -2.497 -13.072 1.00 95.00 117 ASN A C 1
ATOM 955 O O . ASN A 1 117 ? 9.925 -3.044 -12.374 1.00 95.00 117 ASN A O 1
ATOM 959 N N . VAL A 1 118 ? 11.335 -3.084 -14.127 1.00 94.19 118 VAL A N 1
ATOM 960 C CA . VAL A 1 118 ? 11.132 -4.487 -14.494 1.00 94.19 118 VAL A CA 1
ATOM 961 C C . VAL A 1 118 ? 12.464 -5.223 -14.434 1.00 94.19 118 VAL A C 1
ATOM 963 O O . VAL A 1 118 ? 13.443 -4.754 -15.009 1.00 94.19 118 VAL A O 1
ATOM 966 N N . GLU A 1 119 ? 12.500 -6.379 -13.778 1.00 92.38 119 GLU A N 1
ATOM 967 C CA . GLU A 1 119 ? 13.665 -7.269 -13.731 1.00 92.38 119 GLU A CA 1
ATOM 968 C C . GLU A 1 119 ? 13.303 -8.665 -14.254 1.00 92.38 119 GLU A C 1
ATOM 970 O O . GLU A 1 119 ? 12.453 -9.347 -13.686 1.00 92.38 119 GLU A O 1
ATOM 975 N N . LEU A 1 120 ? 13.967 -9.107 -15.320 1.00 89.56 120 LEU A N 1
ATOM 976 C CA . LEU A 1 120 ? 13.860 -10.451 -15.887 1.00 89.56 120 LEU A CA 1
ATOM 977 C C . LEU A 1 120 ? 15.199 -11.162 -15.691 1.00 89.56 120 LEU A C 1
ATOM 979 O O . LEU A 1 120 ? 16.208 -10.735 -16.259 1.00 89.56 120 LEU A O 1
ATOM 983 N N . THR A 1 121 ? 15.239 -12.215 -14.871 1.00 81.50 121 THR A N 1
ATOM 984 C CA . THR A 1 121 ? 16.510 -12.845 -14.471 1.00 81.50 121 THR A CA 1
ATOM 985 C C . THR A 1 121 ? 16.494 -14.371 -14.519 1.00 81.50 121 THR A C 1
ATOM 987 O O . THR A 1 121 ? 15.586 -14.994 -13.971 1.00 81.50 121 THR A O 1
ATOM 990 N N . PHE A 1 122 ? 17.603 -14.931 -15.022 1.00 68.75 122 PHE A N 1
ATOM 991 C CA . PHE A 1 122 ? 17.974 -16.357 -15.041 1.00 68.75 122 PHE A CA 1
ATOM 992 C C . PHE A 1 122 ? 17.335 -17.220 -16.150 1.00 68.75 122 PHE A C 1
ATOM 994 O O . PHE A 1 122 ? 16.584 -16.715 -16.976 1.00 68.75 122 PHE A O 1
ATOM 1001 N N . GLN A 1 123 ? 17.776 -18.489 -16.216 1.00 60.06 123 GLN A N 1
ATOM 1002 C CA . GLN A 1 123 ? 18.063 -19.304 -17.421 1.00 60.06 123 GLN A CA 1
ATOM 1003 C C . GLN A 1 123 ? 17.057 -19.304 -18.587 1.00 60.06 123 GLN A C 1
ATOM 1005 O O . GLN A 1 123 ? 17.478 -19.515 -19.722 1.00 60.06 123 GLN A O 1
ATOM 1010 N N . ALA A 1 124 ? 15.778 -19.059 -18.329 1.00 59.06 124 ALA A N 1
ATOM 1011 C CA . ALA A 1 124 ? 14.824 -18.578 -19.319 1.00 59.06 124 ALA A CA 1
ATOM 1012 C C . ALA A 1 124 ? 13.730 -17.819 -18.562 1.00 59.06 124 ALA A C 1
ATOM 1014 O O . ALA A 1 124 ? 13.024 -18.420 -17.758 1.00 59.06 124 ALA A O 1
ATOM 1015 N N . ALA A 1 125 ? 13.560 -16.512 -18.789 1.00 63.09 125 ALA A N 1
ATOM 1016 C CA . ALA A 1 125 ? 12.331 -15.872 -18.323 1.00 63.09 125 ALA A CA 1
ATOM 1017 C C . ALA A 1 125 ? 11.173 -16.466 -19.143 1.00 63.09 125 ALA A C 1
ATOM 1019 O O . ALA A 1 125 ? 11.337 -16.629 -20.356 1.00 63.09 125 ALA A O 1
ATOM 1020 N N . PRO A 1 126 ? 10.041 -16.815 -18.515 1.00 74.94 126 PRO A N 1
ATOM 1021 C CA . PRO A 1 126 ? 9.005 -17.603 -19.167 1.00 74.94 126 PRO A CA 1
ATOM 1022 C C . PRO A 1 126 ? 8.483 -16.927 -20.434 1.00 74.94 126 PRO A C 1
ATOM 1024 O O . PRO A 1 126 ? 8.125 -15.748 -20.407 1.00 74.94 126 PRO A O 1
ATOM 1027 N N . GLU A 1 127 ? 8.372 -17.685 -21.528 1.00 81.94 127 GLU A N 1
ATOM 1028 C CA . GLU A 1 127 ? 7.930 -17.171 -22.833 1.00 81.94 127 GLU A CA 1
ATOM 1029 C C . GLU A 1 127 ? 6.570 -16.464 -22.750 1.00 81.94 127 GLU A C 1
ATOM 1031 O O . GLU A 1 127 ? 6.315 -15.504 -23.481 1.00 81.94 127 GLU A O 1
ATOM 1036 N N . PHE A 1 128 ? 5.718 -16.866 -21.801 1.00 84.25 128 PHE A N 1
ATOM 1037 C CA . PHE A 1 128 ? 4.406 -16.268 -21.583 1.00 84.25 128 PHE A CA 1
ATOM 1038 C C . PHE A 1 128 ? 4.421 -14.766 -21.243 1.00 84.25 128 PHE A C 1
ATOM 1040 O O . PHE A 1 128 ? 3.394 -14.115 -21.425 1.00 84.25 128 PHE A O 1
ATOM 1047 N N . ILE A 1 129 ? 5.546 -14.163 -20.825 1.00 87.69 129 ILE A N 1
ATOM 1048 C CA . ILE A 1 129 ? 5.611 -12.697 -20.631 1.00 87.69 129 ILE A CA 1
ATOM 1049 C C . ILE A 1 129 ? 5.455 -11.921 -21.949 1.00 87.69 129 ILE A C 1
ATOM 1051 O O . ILE A 1 129 ? 4.981 -10.783 -21.935 1.00 87.69 129 ILE A O 1
ATOM 1055 N N . SER A 1 130 ? 5.778 -12.553 -23.085 1.00 88.06 130 SER A N 1
ATOM 1056 C CA . SER A 1 130 ? 5.559 -11.994 -24.427 1.00 88.06 130 SER A CA 1
ATOM 1057 C C . SER A 1 130 ? 4.078 -11.941 -24.824 1.00 88.06 130 SER A C 1
ATOM 1059 O O . SER A 1 130 ? 3.695 -11.121 -25.655 1.00 88.06 130 SER A O 1
ATOM 1061 N N . LYS A 1 131 ? 3.225 -12.760 -24.185 1.00 91.38 131 LYS A N 1
ATOM 1062 C CA . LYS A 1 131 ? 1.769 -12.819 -24.415 1.00 91.38 131 LYS A CA 1
ATOM 1063 C C . LYS A 1 131 ? 1.001 -11.676 -23.732 1.00 91.38 131 LYS A C 1
ATOM 1065 O O . LYS A 1 131 ? -0.210 -11.557 -23.917 1.00 91.38 131 LYS A O 1
ATOM 1070 N N . CYS A 1 132 ? 1.671 -10.852 -22.923 1.00 89.00 132 CYS A N 1
ATOM 1071 C CA . CYS A 1 132 ? 1.068 -9.658 -22.335 1.00 89.00 132 CYS A CA 1
ATOM 1072 C C . CYS A 1 132 ? 0.603 -8.669 -23.414 1.00 89.00 132 CYS A C 1
ATOM 1074 O O . CYS A 1 132 ? 1.181 -8.587 -24.494 1.00 89.00 132 CYS A O 1
ATOM 1076 N N . ILE A 1 133 ? -0.386 -7.825 -23.105 1.00 89.94 133 ILE A N 1
ATOM 1077 C CA . ILE A 1 133 ? -0.603 -6.620 -23.928 1.00 89.94 133 ILE A CA 1
ATOM 1078 C C . ILE A 1 133 ? 0.568 -5.635 -23.733 1.00 89.94 133 ILE A C 1
ATOM 1080 O O . ILE A 1 133 ? 1.200 -5.664 -22.676 1.00 89.94 133 ILE A O 1
ATOM 1084 N N . PRO A 1 134 ? 0.833 -4.712 -24.677 1.00 88.06 134 PRO A N 1
ATOM 1085 C CA . PRO A 1 134 ? 1.930 -3.758 -24.546 1.00 88.06 134 PRO A CA 1
ATOM 1086 C C . PRO A 1 134 ? 1.863 -2.892 -23.276 1.00 88.06 134 PRO A C 1
ATOM 1088 O O . PRO A 1 134 ? 0.883 -2.174 -23.046 1.00 88.06 134 PRO A O 1
ATOM 1091 N N . ILE A 1 135 ? 2.933 -2.918 -22.476 1.00 90.06 135 ILE A N 1
ATOM 1092 C CA . ILE A 1 135 ? 3.043 -2.228 -21.180 1.00 90.06 135 ILE A CA 1
ATOM 1093 C C . ILE A 1 135 ? 3.951 -0.996 -21.314 1.00 90.06 135 ILE A C 1
ATOM 1095 O O . ILE A 1 135 ? 4.923 -0.995 -22.068 1.00 90.06 135 ILE A O 1
ATOM 1099 N N . THR A 1 136 ? 3.666 0.079 -20.571 1.00 92.38 136 THR A N 1
ATOM 1100 C CA . THR A 1 136 ? 4.613 1.199 -20.430 1.00 92.38 136 THR A CA 1
ATOM 1101 C C . THR A 1 136 ? 5.622 0.883 -19.322 1.00 92.38 136 THR A C 1
ATOM 1103 O O . THR A 1 136 ? 5.249 0.855 -18.148 1.00 92.38 136 THR A O 1
ATOM 1106 N N . ILE A 1 137 ? 6.890 0.679 -19.680 1.00 93.88 137 ILE A N 1
ATOM 1107 C CA . ILE A 1 137 ? 7.989 0.393 -18.744 1.00 93.88 137 ILE A CA 1
ATOM 1108 C C . ILE A 1 137 ? 8.968 1.576 -18.743 1.00 93.88 137 ILE A C 1
ATOM 1110 O O . ILE A 1 137 ? 9.322 2.068 -19.813 1.00 93.88 137 ILE A O 1
ATOM 1114 N N . LYS A 1 138 ? 9.407 2.047 -17.566 1.00 93.25 138 LYS A N 1
ATOM 1115 C CA . LYS A 1 138 ? 10.442 3.098 -17.457 1.00 93.25 138 LYS A CA 1
ATOM 1116 C C . LYS A 1 138 ? 11.853 2.497 -17.472 1.00 93.25 138 LYS A C 1
ATOM 1118 O O . LYS A 1 138 ? 12.647 2.846 -18.339 1.00 93.25 138 LYS A O 1
ATOM 1123 N N . ASN A 1 139 ? 12.137 1.586 -16.544 1.00 94.31 139 ASN A N 1
ATOM 1124 C CA . ASN A 1 139 ? 13.419 0.902 -16.401 1.00 94.31 139 ASN A CA 1
ATOM 1125 C C . ASN A 1 139 ? 13.221 -0.605 -16.611 1.00 94.31 139 ASN A C 1
ATOM 1127 O O . ASN A 1 139 ? 12.331 -1.194 -15.996 1.00 94.31 139 ASN A O 1
ATOM 1131 N N . LEU A 1 140 ? 14.055 -1.232 -17.435 1.00 93.69 140 LEU A N 1
ATOM 1132 C CA . LEU A 1 140 ? 13.993 -2.657 -17.758 1.00 93.69 140 LEU A CA 1
ATOM 1133 C C . LEU A 1 140 ? 15.384 -3.285 -17.632 1.00 93.69 140 LEU A C 1
ATOM 1135 O O . LEU A 1 140 ? 16.323 -2.852 -18.291 1.00 93.69 140 LEU A O 1
ATOM 1139 N N . ILE A 1 141 ? 15.519 -4.317 -16.808 1.00 91.38 141 ILE A N 1
ATOM 1140 C CA . ILE A 1 141 ? 16.727 -5.131 -16.671 1.00 91.38 141 ILE A CA 1
ATOM 1141 C C . ILE A 1 141 ? 16.403 -6.530 -17.189 1.00 91.38 141 ILE A C 1
ATOM 1143 O O . ILE A 1 141 ? 15.472 -7.165 -16.701 1.00 91.38 141 ILE A O 1
ATOM 1147 N N . VAL A 1 142 ? 17.178 -7.014 -18.154 1.00 88.94 142 VAL A N 1
ATOM 1148 C CA . VAL A 1 142 ? 17.031 -8.338 -18.765 1.00 88.94 142 VAL A CA 1
ATOM 1149 C C . VAL A 1 142 ? 18.364 -9.068 -18.667 1.00 88.94 142 VAL A C 1
ATOM 1151 O O . VAL A 1 142 ? 19.400 -8.521 -19.033 1.00 88.94 142 VAL A O 1
ATOM 1154 N N . ASN A 1 143 ? 18.356 -10.279 -18.119 1.00 84.69 143 ASN A N 1
ATOM 1155 C CA . ASN A 1 143 ? 19.567 -11.052 -17.869 1.00 84.69 143 ASN A CA 1
ATOM 1156 C C . ASN A 1 143 ? 19.332 -12.527 -18.221 1.00 84.69 143 ASN A C 1
ATOM 1158 O O . ASN A 1 143 ? 18.585 -13.215 -17.517 1.00 84.69 143 ASN A O 1
ATOM 1162 N N . ARG A 1 144 ? 19.988 -13.003 -19.288 1.00 75.25 144 ARG A N 1
ATOM 1163 C CA . ARG A 1 144 ? 19.978 -14.394 -19.782 1.00 75.25 144 ARG A CA 1
ATOM 1164 C C . ARG A 1 144 ? 18.610 -14.922 -20.225 1.00 75.25 144 ARG A C 1
ATOM 1166 O O . ARG A 1 144 ? 18.319 -16.096 -20.036 1.00 75.25 144 ARG A O 1
ATOM 1173 N N . THR A 1 145 ? 17.791 -14.089 -20.868 1.00 77.62 145 THR A N 1
ATOM 1174 C CA . THR A 1 145 ? 16.509 -14.523 -21.454 1.00 77.62 145 THR A CA 1
ATOM 1175 C C . THR A 1 145 ? 16.297 -14.014 -22.883 1.00 77.62 145 THR A C 1
ATOM 1177 O O . THR A 1 145 ? 16.862 -12.996 -23.282 1.00 77.62 145 THR A O 1
ATOM 1180 N N . ALA A 1 146 ? 15.493 -14.755 -23.650 1.00 78.06 146 ALA A N 1
ATOM 1181 C CA . ALA A 1 146 ? 14.984 -14.380 -24.969 1.00 78.06 146 ALA A CA 1
ATOM 1182 C C . ALA A 1 146 ? 13.535 -13.852 -24.925 1.00 78.06 146 ALA A C 1
ATOM 1184 O O . ALA A 1 146 ? 13.060 -13.309 -25.913 1.00 78.06 146 ALA A O 1
ATOM 1185 N N . ALA A 1 147 ? 12.829 -13.992 -23.798 1.00 84.44 147 ALA A N 1
ATOM 1186 C CA . ALA A 1 147 ? 11.474 -13.475 -23.643 1.00 84.44 147 ALA A CA 1
ATOM 1187 C C . ALA A 1 147 ? 11.491 -12.023 -23.138 1.00 84.44 147 ALA A C 1
ATOM 1189 O O . ALA A 1 147 ? 12.220 -11.691 -22.199 1.00 84.44 147 ALA A O 1
ATOM 1190 N N . TRP A 1 148 ? 10.648 -11.177 -23.735 1.00 88.62 148 TRP A N 1
ATOM 1191 C CA . TRP A 1 148 ? 10.526 -9.750 -23.433 1.00 88.62 148 TRP A CA 1
ATOM 1192 C C . TRP A 1 148 ? 9.061 -9.365 -23.226 1.00 88.62 148 TRP A C 1
ATOM 1194 O O . TRP A 1 148 ? 8.168 -9.922 -23.862 1.00 88.62 148 TRP A O 1
ATOM 1204 N N . PHE A 1 149 ? 8.805 -8.376 -22.364 1.00 89.19 149 PHE A N 1
ATOM 1205 C CA . PHE A 1 149 ? 7.496 -7.724 -22.345 1.00 89.19 149 PHE A CA 1
ATOM 1206 C C . PHE A 1 149 ? 7.334 -6.867 -23.609 1.00 89.19 149 PHE A C 1
ATOM 1208 O O . PHE A 1 149 ? 8.232 -6.073 -23.908 1.00 89.19 149 PHE A O 1
ATOM 1215 N N . PRO A 1 150 ? 6.190 -6.938 -24.311 1.00 89.94 150 PRO A N 1
ATOM 1216 C CA . PRO A 1 150 ? 5.901 -5.998 -25.379 1.00 89.94 150 PRO A CA 1
ATOM 1217 C C . PRO A 1 150 ? 5.720 -4.590 -24.801 1.00 89.94 150 PRO A C 1
ATOM 1219 O O . PRO A 1 150 ? 5.070 -4.392 -23.770 1.00 89.94 150 PRO A O 1
ATOM 1222 N N . THR A 1 151 ? 6.266 -3.588 -25.488 1.00 89.31 151 THR A N 1
ATOM 1223 C CA . THR A 1 151 ? 6.170 -2.175 -25.097 1.00 89.31 151 THR A CA 1
ATOM 1224 C C . THR A 1 151 ? 5.657 -1.333 -26.256 1.00 89.31 151 THR A C 1
ATOM 1226 O O . THR A 1 151 ? 6.101 -1.501 -27.386 1.00 89.31 151 THR A O 1
ATOM 1229 N N . ASN A 1 152 ? 4.748 -0.394 -25.982 1.00 84.19 152 ASN A N 1
ATOM 1230 C CA . ASN A 1 152 ? 4.199 0.538 -26.981 1.00 84.19 152 ASN A CA 1
ATOM 1231 C C . ASN A 1 152 ? 4.817 1.945 -26.922 1.00 84.19 152 ASN A C 1
ATOM 1233 O O . ASN A 1 152 ? 4.330 2.866 -27.577 1.00 84.19 152 ASN A O 1
ATOM 1237 N N . LYS A 1 153 ? 5.843 2.130 -26.089 1.00 87.25 153 LYS A N 1
ATOM 1238 C CA . LYS A 1 153 ? 6.562 3.388 -25.890 1.00 87.25 153 LYS A CA 1
ATOM 1239 C C . LYS A 1 153 ? 8.044 3.098 -25.652 1.00 87.25 153 LYS A C 1
ATOM 1241 O O . LYS A 1 153 ? 8.331 2.073 -25.035 1.00 87.25 153 LYS A O 1
ATOM 1246 N N . PRO A 1 154 ? 8.946 4.012 -26.056 1.00 87.81 154 PRO A N 1
ATOM 1247 C CA . PRO A 1 154 ? 10.342 4.016 -25.635 1.00 87.81 154 PRO A CA 1
ATOM 1248 C C . PRO A 1 154 ? 10.507 3.732 -24.142 1.00 87.81 154 PRO A C 1
ATOM 1250 O O . PRO A 1 154 ? 9.944 4.447 -23.307 1.00 87.81 154 PRO A O 1
ATOM 1253 N N . VAL A 1 155 ? 11.291 2.705 -23.816 1.00 92.25 155 VAL A N 1
ATOM 1254 C CA . VAL A 1 155 ? 11.763 2.468 -22.448 1.00 92.25 155 VAL A CA 1
ATOM 1255 C C . VAL A 1 155 ? 12.886 3.466 -22.162 1.00 92.25 155 VAL A C 1
ATOM 1257 O O . VAL A 1 155 ? 13.735 3.718 -23.017 1.00 92.25 155 VAL A O 1
ATOM 1260 N N . GLU A 1 156 ? 12.882 4.076 -20.981 1.00 92.50 156 GLU A N 1
ATOM 1261 C CA . GLU A 1 156 ? 13.831 5.140 -20.636 1.00 92.50 156 GLU A CA 1
ATOM 1262 C C . GLU A 1 156 ? 15.234 4.569 -20.410 1.00 92.50 156 GLU A C 1
ATOM 1264 O O . GLU A 1 156 ? 16.199 5.035 -21.010 1.00 92.50 156 GLU A O 1
ATOM 1269 N N . HIS A 1 157 ? 15.335 3.496 -19.625 1.00 92.31 157 HIS A N 1
ATOM 1270 C CA . HIS A 1 157 ? 16.592 2.799 -19.375 1.00 92.31 157 HIS A CA 1
ATOM 1271 C C . HIS A 1 157 ? 16.417 1.291 -19.565 1.00 92.31 157 HIS A C 1
ATOM 1273 O O . HIS A 1 157 ? 15.641 0.661 -18.847 1.00 92.31 157 HIS A O 1
ATOM 1279 N N . VAL A 1 158 ? 17.162 0.696 -20.495 1.00 92.56 158 VAL A N 1
ATOM 1280 C CA . VAL A 1 158 ? 17.241 -0.760 -20.671 1.00 92.56 158 VAL A CA 1
ATOM 1281 C C . VAL A 1 158 ? 18.644 -1.239 -20.321 1.00 92.56 158 VAL A C 1
ATOM 1283 O O . VAL A 1 158 ? 19.639 -0.654 -20.742 1.00 92.56 158 VAL A O 1
ATOM 1286 N N . LYS A 1 159 ? 18.740 -2.322 -19.557 1.00 91.50 159 LYS A N 1
ATOM 1287 C CA . LYS A 1 159 ? 19.992 -2.960 -19.160 1.00 91.50 159 LYS A CA 1
ATOM 1288 C C . LYS A 1 159 ? 19.954 -4.432 -19.557 1.00 91.50 159 LYS A C 1
ATOM 1290 O O . LYS A 1 159 ? 19.054 -5.143 -19.125 1.00 91.50 159 LYS A O 1
ATOM 1295 N N . VAL A 1 160 ? 20.928 -4.879 -20.342 1.00 89.12 160 VAL A N 1
ATOM 1296 C CA . VAL A 1 160 ? 21.036 -6.258 -20.852 1.00 89.12 160 VAL A CA 1
ATOM 1297 C C . VAL A 1 160 ? 22.380 -6.885 -20.497 1.00 89.12 160 VAL A C 1
ATOM 1299 O O . VAL A 1 160 ? 23.363 -6.169 -20.315 1.00 89.12 160 VAL A O 1
ATOM 1302 N N . ASP A 1 161 ? 22.439 -8.212 -20.421 1.00 85.06 161 ASP A N 1
ATOM 1303 C CA . ASP A 1 161 ? 23.678 -8.986 -20.250 1.00 85.06 161 ASP A CA 1
ATOM 1304 C C . ASP A 1 161 ? 24.397 -9.298 -21.575 1.00 85.06 161 ASP A C 1
ATOM 1306 O O . ASP A 1 161 ? 25.577 -9.633 -21.580 1.00 85.06 161 ASP A O 1
ATOM 1310 N N . LYS A 1 162 ? 23.708 -9.170 -22.714 1.00 83.75 162 LYS A N 1
ATOM 1311 C CA . LYS A 1 162 ? 24.271 -9.402 -24.053 1.00 83.75 162 LYS A CA 1
ATOM 1312 C C . LYS A 1 162 ? 23.573 -8.570 -25.127 1.00 83.75 162 LYS A C 1
ATOM 1314 O O . LYS A 1 162 ? 22.456 -8.094 -24.934 1.00 83.75 162 LYS A O 1
ATOM 1319 N N . THR A 1 163 ? 24.210 -8.416 -26.285 1.00 82.19 163 THR A N 1
ATOM 1320 C CA . THR A 1 163 ? 23.576 -7.822 -27.472 1.00 82.19 163 THR A CA 1
ATOM 1321 C C . THR A 1 163 ? 22.500 -8.755 -28.028 1.00 82.19 163 THR A C 1
ATOM 1323 O O . THR A 1 163 ? 22.808 -9.881 -28.413 1.00 82.19 163 THR A O 1
ATOM 1326 N N . VAL A 1 164 ? 21.249 -8.287 -28.102 1.00 84.44 164 VAL A N 1
ATOM 1327 C CA . VAL A 1 164 ? 20.121 -9.015 -28.714 1.00 84.44 164 VAL A CA 1
ATOM 1328 C C . VAL A 1 164 ? 19.378 -8.143 -29.726 1.00 84.44 164 VAL A C 1
ATOM 1330 O O . VAL A 1 164 ? 19.375 -6.914 -29.627 1.00 84.44 164 VAL A O 1
ATOM 1333 N N . GLN A 1 165 ? 18.758 -8.779 -30.720 1.00 84.50 165 GLN A N 1
ATOM 1334 C CA . GLN A 1 165 ? 18.016 -8.102 -31.781 1.00 84.50 165 GLN A CA 1
ATOM 1335 C C . GLN A 1 165 ? 16.543 -7.928 -31.380 1.00 84.50 165 GLN A C 1
ATOM 1337 O O . GLN A 1 165 ? 15.686 -8.686 -31.816 1.00 84.50 165 GLN A O 1
ATOM 1342 N N . GLU A 1 166 ? 16.262 -6.909 -30.568 1.00 86.56 166 GLU A N 1
ATOM 1343 C CA . GLU A 1 166 ? 14.924 -6.632 -30.025 1.00 86.56 166 GLU A CA 1
ATOM 1344 C C . GLU A 1 166 ? 14.443 -5.217 -30.359 1.00 86.56 166 GLU A C 1
ATOM 1346 O O . GLU A 1 166 ? 15.199 -4.247 -30.252 1.00 86.56 166 GLU A O 1
ATOM 1351 N N . ASP A 1 167 ? 13.166 -5.069 -30.717 1.00 85.25 167 ASP A N 1
ATOM 1352 C CA . ASP A 1 167 ? 12.587 -3.763 -31.068 1.00 85.25 167 ASP A CA 1
ATOM 1353 C C . ASP A 1 167 ? 12.503 -2.819 -29.859 1.00 85.25 167 ASP A C 1
ATOM 1355 O O . ASP A 1 167 ? 12.711 -1.610 -29.995 1.00 85.25 167 ASP A O 1
ATOM 1359 N N . THR A 1 168 ? 12.319 -3.368 -28.654 1.00 86.94 168 THR A N 1
ATOM 1360 C CA . THR A 1 168 ? 12.391 -2.620 -27.388 1.00 86.94 168 THR A CA 1
ATOM 1361 C C . THR A 1 168 ? 13.745 -1.923 -27.211 1.00 86.94 168 THR A C 1
ATOM 1363 O O . THR A 1 168 ? 13.782 -0.799 -26.715 1.00 86.94 168 THR A O 1
ATOM 1366 N N . LEU A 1 169 ? 14.852 -2.535 -27.657 1.00 86.81 169 LEU A N 1
ATOM 1367 C CA . LEU A 1 169 ? 16.182 -1.910 -27.624 1.00 86.81 169 LEU A CA 1
ATOM 1368 C C . LEU A 1 169 ? 16.341 -0.835 -28.701 1.00 86.81 169 LEU A C 1
ATOM 1370 O O . LEU A 1 169 ? 16.901 0.219 -28.416 1.00 86.81 169 LEU A O 1
ATOM 1374 N N . LYS A 1 170 ? 15.805 -1.046 -29.911 1.00 85.50 170 LYS A N 1
ATOM 1375 C CA . LYS A 1 170 ? 15.852 -0.034 -30.985 1.00 85.50 170 LYS A CA 1
ATOM 1376 C C . LYS A 1 170 ? 15.159 1.271 -30.587 1.00 85.50 170 LYS A C 1
ATOM 1378 O O . LYS A 1 170 ? 15.614 2.335 -30.998 1.00 85.50 170 LYS A O 1
ATOM 1383 N N . MET A 1 171 ? 14.082 1.173 -29.804 1.00 83.56 171 MET A N 1
ATOM 1384 C CA . MET A 1 171 ? 13.276 2.301 -29.322 1.00 83.56 171 MET A CA 1
ATOM 1385 C C . MET A 1 171 ? 13.693 2.839 -27.942 1.00 83.56 171 MET A C 1
ATOM 1387 O O . MET A 1 171 ? 13.114 3.824 -27.492 1.00 83.56 171 MET A O 1
ATOM 1391 N N . ALA A 1 172 ? 14.628 2.202 -27.233 1.00 87.94 172 ALA A N 1
ATOM 1392 C CA . ALA A 1 172 ? 15.029 2.632 -25.893 1.00 87.94 172 ALA A CA 1
ATOM 1393 C C . ALA A 1 172 ? 15.813 3.953 -25.927 1.00 87.94 172 ALA A C 1
ATOM 1395 O O . ALA A 1 172 ? 16.632 4.160 -26.820 1.00 87.94 172 ALA A O 1
ATOM 1396 N N . LYS A 1 173 ? 15.630 4.824 -24.926 1.00 87.81 173 LYS A N 1
ATOM 1397 C CA . LYS A 1 173 ? 16.423 6.062 -24.798 1.00 87.81 173 LYS A CA 1
ATOM 1398 C C . LYS A 1 173 ? 17.863 5.761 -24.392 1.00 87.81 173 LYS A C 1
ATOM 1400 O O . LYS A 1 173 ? 18.791 6.202 -25.062 1.00 87.81 173 LYS A O 1
ATOM 1405 N N . HIS A 1 174 ? 18.061 4.988 -23.329 1.00 87.56 174 HIS A N 1
ATOM 1406 C CA . HIS A 1 174 ? 19.391 4.655 -22.823 1.00 87.56 174 HIS A CA 1
ATOM 1407 C C . HIS A 1 174 ? 19.546 3.140 -22.687 1.00 87.56 174 HIS A C 1
ATOM 1409 O O . HIS A 1 174 ? 18.763 2.498 -21.986 1.00 87.56 174 HIS A O 1
ATOM 1415 N N . VAL A 1 175 ? 20.565 2.564 -23.325 1.00 88.38 175 VAL A N 1
ATOM 1416 C CA . VAL A 1 175 ? 20.876 1.129 -23.246 1.00 88.38 175 VAL A CA 1
ATOM 1417 C C . VAL A 1 175 ? 22.203 0.921 -22.523 1.00 88.38 175 VAL A C 1
ATOM 1419 O O . VAL A 1 175 ? 23.199 1.558 -22.843 1.00 88.38 175 VAL A O 1
ATOM 1422 N N . THR A 1 176 ? 22.238 0.013 -21.550 1.00 87.25 176 THR A N 1
ATOM 1423 C CA . THR A 1 176 ? 23.472 -0.467 -20.911 1.00 87.25 176 THR A CA 1
ATOM 1424 C C . THR A 1 176 ? 23.641 -1.961 -21.155 1.00 87.25 176 THR A C 1
ATOM 1426 O O . THR A 1 176 ? 22.801 -2.758 -20.749 1.00 87.25 176 THR A O 1
ATOM 1429 N N . VAL A 1 177 ? 24.742 -2.356 -21.778 1.00 86.00 177 VAL A N 1
ATOM 1430 C CA . VAL A 1 177 ? 25.111 -3.749 -22.030 1.00 86.00 177 VAL A CA 1
ATOM 1431 C C . VAL A 1 177 ? 26.214 -4.142 -21.043 1.00 86.00 177 VAL A C 1
ATOM 1433 O O . VAL A 1 177 ? 27.329 -3.633 -21.136 1.00 86.00 177 VAL A O 1
ATOM 1436 N N . LYS A 1 178 ? 25.911 -5.027 -20.089 1.00 76.75 178 LYS A N 1
ATOM 1437 C CA . LYS A 1 178 ? 26.866 -5.607 -19.128 1.00 76.75 178 LYS A CA 1
ATOM 1438 C C . LYS A 1 178 ? 27.311 -6.991 -19.609 1.00 76.75 178 LYS A C 1
ATOM 1440 O O . LYS A 1 178 ? 26.752 -7.993 -19.174 1.00 76.75 178 LYS A O 1
ATOM 1445 N N . LEU A 1 179 ? 28.260 -7.024 -20.540 1.00 66.69 179 LEU A N 1
ATOM 1446 C CA . LEU A 1 179 ? 28.669 -8.242 -21.245 1.00 66.69 179 LEU A CA 1
ATOM 1447 C C . LEU A 1 179 ? 29.708 -9.074 -20.481 1.00 66.69 179 LEU A C 1
ATOM 1449 O O . LEU A 1 179 ? 30.597 -8.533 -19.832 1.00 66.69 179 LEU A O 1
ATOM 1453 N N . SER A 1 180 ? 29.629 -10.397 -20.646 1.00 54.34 180 SER A N 1
ATOM 1454 C CA . SER A 1 180 ? 30.761 -11.322 -20.468 1.00 54.34 180 SER A CA 1
ATOM 1455 C C . SER A 1 180 ? 31.484 -11.649 -21.783 1.00 54.34 180 SER A C 1
ATOM 1457 O O . SER A 1 180 ? 32.589 -12.185 -21.751 1.00 54.34 180 SER A O 1
ATOM 1459 N N . ASP A 1 181 ? 30.866 -11.332 -22.928 1.00 60.84 181 ASP A N 1
ATOM 1460 C CA . ASP A 1 181 ? 31.238 -11.844 -24.253 1.00 60.84 181 ASP A CA 1
ATOM 1461 C C . ASP A 1 181 ? 31.550 -10.693 -25.248 1.00 60.84 181 ASP A C 1
ATOM 1463 O O . ASP A 1 181 ? 31.511 -9.504 -24.903 1.00 60.84 181 ASP A O 1
ATOM 1467 N N . ARG A 1 182 ? 31.855 -11.033 -26.511 1.00 69.25 182 ARG A N 1
ATOM 1468 C CA . ARG A 1 182 ? 32.075 -10.050 -27.592 1.00 69.25 182 ARG A CA 1
ATOM 1469 C C . ARG A 1 182 ? 30.790 -9.319 -27.992 1.00 69.25 182 ARG A C 1
ATOM 1471 O O . ARG A 1 182 ? 29.691 -9.862 -27.908 1.00 69.25 182 ARG A O 1
ATOM 1478 N N . VAL A 1 183 ? 30.948 -8.094 -28.490 1.00 75.12 183 VAL A N 1
ATOM 1479 C CA . VAL A 1 183 ? 29.836 -7.229 -28.905 1.00 75.12 183 VAL A CA 1
ATOM 1480 C C . VAL A 1 183 ? 29.431 -7.503 -30.355 1.00 75.12 183 VAL A C 1
ATOM 1482 O O . VAL A 1 183 ? 30.237 -7.315 -31.265 1.00 75.12 183 VAL A O 1
ATOM 1485 N N . ASP A 1 184 ? 28.162 -7.837 -30.614 1.00 83.12 184 ASP A N 1
ATOM 1486 C CA . ASP A 1 184 ? 27.646 -7.838 -31.989 1.00 83.12 184 ASP A CA 1
ATOM 1487 C C . ASP A 1 184 ? 27.417 -6.393 -32.478 1.00 83.12 184 ASP A C 1
ATOM 1489 O O . ASP A 1 184 ? 26.353 -5.787 -32.303 1.00 83.12 184 ASP A O 1
ATOM 1493 N N . THR A 1 185 ? 28.438 -5.829 -33.122 1.00 79.81 185 THR A N 1
ATOM 1494 C CA . THR A 1 185 ? 28.400 -4.478 -33.703 1.00 79.81 185 THR A CA 1
ATOM 1495 C C . THR A 1 185 ? 27.366 -4.322 -34.822 1.00 79.81 185 THR A C 1
ATOM 1497 O O . THR A 1 185 ? 26.878 -3.209 -35.036 1.00 79.81 185 THR A O 1
ATOM 1500 N N . LYS A 1 186 ? 26.961 -5.402 -35.507 1.00 85.25 186 LYS A N 1
ATOM 1501 C CA . LYS A 1 186 ? 25.890 -5.371 -36.518 1.00 85.25 186 LYS A CA 1
ATOM 1502 C C . LYS A 1 186 ? 24.538 -5.140 -35.846 1.00 85.25 186 LYS A C 1
ATOM 1504 O O . LYS A 1 186 ? 23.773 -4.325 -36.362 1.00 85.25 186 LYS A O 1
ATOM 1509 N N . ILE A 1 187 ? 24.266 -5.772 -34.703 1.00 86.25 187 ILE A N 1
ATOM 1510 C CA . ILE A 1 187 ? 23.056 -5.521 -33.898 1.00 86.25 187 ILE A CA 1
ATOM 1511 C C . ILE A 1 187 ? 23.083 -4.103 -33.315 1.00 86.25 187 ILE A C 1
ATOM 1513 O O . ILE A 1 187 ? 22.156 -3.331 -33.560 1.00 86.25 187 ILE A O 1
ATOM 1517 N N . VAL A 1 188 ? 24.158 -3.718 -32.616 1.00 83.38 188 VAL A N 1
ATOM 1518 C CA . VAL A 1 188 ? 24.263 -2.393 -31.961 1.00 83.38 188 VAL A CA 1
ATOM 1519 C C . VAL A 1 188 ? 24.150 -1.246 -32.975 1.00 83.38 188 VAL A C 1
ATOM 1521 O O . VAL A 1 188 ? 23.559 -0.210 -32.674 1.00 83.38 188 VAL A O 1
ATOM 1524 N N . SER A 1 189 ? 24.648 -1.423 -34.207 1.00 81.94 189 SER A N 1
ATOM 1525 C CA . SER A 1 189 ? 24.535 -0.409 -35.271 1.00 81.94 189 SER A CA 1
ATOM 1526 C C . SER A 1 189 ? 23.098 -0.080 -35.702 1.00 81.94 189 SER A C 1
ATOM 1528 O O . SER A 1 189 ? 22.906 0.946 -36.354 1.00 81.94 189 SER A O 1
ATOM 1530 N N . GLN A 1 190 ? 22.101 -0.895 -35.328 1.00 85.38 190 GLN A N 1
ATOM 1531 C CA . GLN A 1 190 ? 20.675 -0.699 -35.638 1.00 85.38 190 GLN A CA 1
ATOM 1532 C C . GLN A 1 190 ? 19.896 0.044 -34.542 1.00 85.38 190 GLN A C 1
ATOM 1534 O O . GLN A 1 190 ? 18.743 0.410 -34.759 1.00 85.38 190 GLN A O 1
ATOM 1539 N N . TRP A 1 191 ? 20.475 0.257 -33.359 1.00 84.62 191 TRP A N 1
ATOM 1540 C CA . TRP A 1 191 ? 19.779 0.931 -32.261 1.00 84.62 191 TRP A CA 1
ATOM 1541 C C . TRP A 1 191 ? 19.724 2.454 -32.494 1.00 84.62 191 TRP A C 1
ATOM 1543 O O . TRP A 1 191 ? 20.662 3.026 -33.054 1.00 84.62 191 TRP A O 1
ATOM 1553 N N . ASN A 1 192 ? 18.622 3.102 -32.090 1.00 79.31 192 ASN A N 1
ATOM 1554 C CA . ASN A 1 192 ? 18.385 4.553 -32.219 1.00 79.31 192 ASN A CA 1
ATOM 1555 C C . ASN A 1 192 ? 18.342 5.257 -30.850 1.00 79.31 192 ASN A C 1
ATOM 1557 O O . ASN A 1 192 ? 17.611 6.224 -30.648 1.00 79.31 192 ASN A O 1
ATOM 1561 N N . CYS A 1 193 ? 19.127 4.748 -29.901 1.00 80.31 193 CYS A N 1
ATOM 1562 C CA . CYS A 1 193 ? 19.177 5.241 -28.530 1.00 80.31 193 CYS A CA 1
ATOM 1563 C C . CYS A 1 193 ? 19.879 6.599 -28.418 1.00 80.31 193 CYS A C 1
ATOM 1565 O O . CYS A 1 193 ? 20.856 6.859 -29.114 1.00 80.31 193 CYS A O 1
ATOM 1567 N N . GLU A 1 194 ? 19.442 7.412 -27.457 1.00 82.44 194 GLU A N 1
ATOM 1568 C CA . GLU A 1 194 ? 20.108 8.650 -27.029 1.00 82.44 194 GLU A CA 1
ATOM 1569 C C . GLU A 1 194 ? 21.476 8.358 -26.386 1.00 82.44 194 GLU A C 1
ATOM 1571 O O . GLU A 1 194 ? 22.411 9.143 -26.528 1.00 82.44 194 GLU A O 1
ATOM 1576 N N . SER A 1 195 ? 21.617 7.210 -25.710 1.00 80.88 195 SER A N 1
ATOM 1577 C CA . SER A 1 195 ? 22.907 6.702 -25.224 1.00 80.88 195 SER A CA 1
ATOM 1578 C C . SER A 1 195 ? 22.975 5.171 -25.250 1.00 80.88 195 SER A C 1
ATOM 1580 O O . SER A 1 195 ? 21.991 4.490 -24.950 1.00 80.88 195 SER A O 1
ATOM 1582 N N . ILE A 1 196 ? 24.146 4.623 -25.578 1.00 82.06 196 ILE A N 1
ATOM 1583 C CA . ILE A 1 196 ? 24.475 3.197 -25.485 1.00 82.06 196 ILE A CA 1
ATOM 1584 C C . ILE A 1 196 ? 25.797 3.070 -24.723 1.00 82.06 196 ILE A C 1
ATOM 1586 O O . ILE A 1 196 ? 26.839 3.496 -25.210 1.00 82.06 196 ILE A O 1
ATOM 1590 N N . ARG A 1 197 ? 25.779 2.439 -23.551 1.00 82.75 197 ARG A N 1
ATOM 1591 C CA . ARG A 1 197 ? 26.978 2.074 -22.788 1.00 82.75 197 ARG A CA 1
ATOM 1592 C C . ARG A 1 197 ? 27.194 0.573 -22.877 1.00 82.75 197 ARG A C 1
ATOM 1594 O O . ARG A 1 197 ? 26.292 -0.193 -22.559 1.00 82.75 197 ARG A O 1
ATOM 1601 N N . ILE A 1 198 ? 28.385 0.146 -23.260 1.00 79.31 198 ILE A N 1
ATOM 1602 C CA . ILE A 1 198 ? 28.764 -1.261 -23.368 1.00 79.31 198 ILE A CA 1
ATOM 1603 C C . ILE A 1 198 ? 29.971 -1.479 -22.468 1.00 79.31 198 ILE A C 1
ATOM 1605 O O . ILE A 1 198 ? 31.032 -0.913 -22.698 1.00 79.31 198 ILE A O 1
ATOM 1609 N N . GLU A 1 199 ? 29.805 -2.274 -21.418 1.00 77.75 199 GLU A N 1
ATOM 1610 C CA . GLU A 1 199 ? 30.864 -2.651 -20.477 1.00 77.75 199 GLU A CA 1
ATOM 1611 C C . GLU A 1 199 ? 31.631 -3.861 -21.028 1.00 77.75 199 GLU A C 1
ATOM 1613 O O . GLU A 1 199 ? 31.610 -4.946 -20.460 1.00 77.75 199 GLU A O 1
ATOM 1618 N N . SER A 1 200 ? 32.219 -3.676 -22.209 1.00 72.19 200 SER A N 1
ATOM 1619 C CA . SER A 1 200 ? 33.102 -4.619 -22.893 1.00 72.19 200 SER A CA 1
ATOM 1620 C C . SER A 1 200 ? 34.002 -3.838 -23.858 1.00 72.19 200 SER A C 1
ATOM 1622 O O . SER A 1 200 ? 33.749 -2.667 -24.161 1.00 72.19 200 SER A O 1
ATOM 1624 N N . THR A 1 201 ? 35.056 -4.481 -24.343 1.00 69.75 201 THR A N 1
ATOM 1625 C CA . THR A 1 201 ? 36.006 -3.918 -25.312 1.00 69.75 201 THR A CA 1
ATOM 1626 C C . THR A 1 201 ? 35.580 -4.190 -26.747 1.00 69.75 201 THR A C 1
ATOM 1628 O O . THR A 1 201 ? 34.897 -5.175 -27.021 1.00 69.75 201 THR A O 1
ATOM 1631 N N . MET A 1 202 ? 36.053 -3.355 -27.672 1.00 73.00 202 MET A N 1
ATOM 1632 C CA . MET A 1 202 ? 35.968 -3.598 -29.114 1.00 73.00 202 MET A CA 1
ATOM 1633 C C . MET A 1 202 ? 37.363 -3.584 -29.739 1.00 73.00 202 MET A C 1
ATOM 1635 O O . MET A 1 202 ? 38.262 -2.886 -29.261 1.00 73.00 202 MET A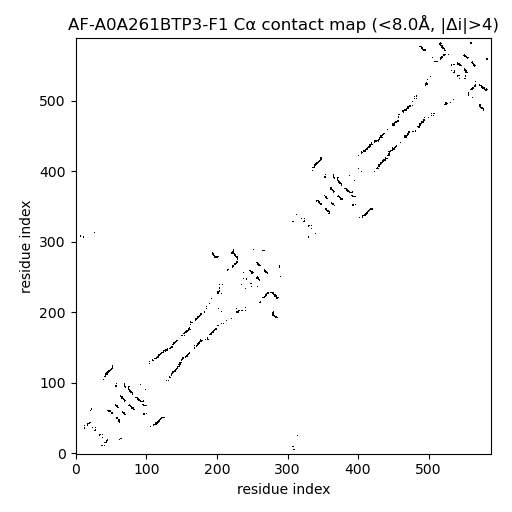 O 1
ATOM 1639 N N . SER A 1 203 ? 37.544 -4.324 -30.829 1.00 73.44 203 SER A N 1
ATOM 1640 C CA . SER A 1 203 ? 38.720 -4.183 -31.692 1.00 73.44 203 SER A CA 1
ATOM 1641 C C . SER A 1 203 ? 38.631 -2.924 -32.571 1.00 73.44 203 SER A C 1
ATOM 1643 O O . SER A 1 203 ? 37.550 -2.359 -32.775 1.00 73.44 203 SER A O 1
ATOM 1645 N N . SER A 1 204 ? 39.762 -2.488 -33.139 1.00 72.00 204 SER A N 1
ATOM 1646 C CA . SER A 1 204 ? 39.796 -1.351 -34.072 1.00 72.00 204 SER A CA 1
ATOM 1647 C C . SER A 1 204 ? 38.908 -1.594 -35.305 1.00 72.00 204 SER A C 1
ATOM 1649 O O . SER A 1 204 ? 38.249 -0.679 -35.805 1.00 72.00 204 SER A O 1
ATOM 1651 N N . GLU A 1 205 ? 38.829 -2.842 -35.772 1.00 75.12 205 GLU A N 1
ATOM 1652 C CA . GLU A 1 205 ? 37.982 -3.273 -36.886 1.00 75.12 205 GLU A CA 1
ATOM 1653 C C . GLU A 1 205 ? 36.493 -3.272 -36.521 1.00 75.12 205 GLU A C 1
ATOM 1655 O O . GLU A 1 205 ? 35.673 -2.868 -37.346 1.00 75.12 205 GLU A O 1
ATOM 1660 N N . GLU A 1 206 ? 36.136 -3.688 -35.302 1.00 77.69 206 GLU A N 1
ATOM 1661 C CA . GLU A 1 206 ? 34.761 -3.660 -34.782 1.00 77.69 206 GLU A CA 1
ATOM 1662 C C . GLU A 1 206 ? 34.250 -2.217 -34.650 1.00 77.69 206 GLU A C 1
ATOM 1664 O O . GLU A 1 206 ? 33.160 -1.902 -35.141 1.00 77.69 206 GLU A O 1
ATOM 1669 N N . VAL A 1 207 ? 35.069 -1.314 -34.095 1.00 76.31 207 VAL A N 1
ATOM 1670 C CA . VAL A 1 207 ? 34.795 0.135 -34.048 1.00 76.31 207 VAL A CA 1
ATOM 1671 C C . VAL A 1 207 ? 34.602 0.696 -35.458 1.00 76.31 207 VAL A C 1
ATOM 1673 O O . VAL A 1 207 ? 33.595 1.346 -35.743 1.00 76.31 207 VAL A O 1
ATOM 1676 N N . ALA A 1 208 ? 35.520 0.406 -36.381 1.00 75.19 208 ALA A N 1
ATOM 1677 C CA . ALA A 1 208 ? 35.430 0.902 -37.751 1.00 75.19 208 ALA A CA 1
ATOM 1678 C C . ALA A 1 208 ? 34.241 0.323 -38.532 1.00 75.19 208 ALA A C 1
ATOM 1680 O O . ALA A 1 208 ? 33.638 1.028 -39.347 1.00 75.19 208 ALA A O 1
ATOM 1681 N N . TYR A 1 209 ? 33.870 -0.935 -38.285 1.00 81.88 209 TYR A N 1
ATOM 1682 C CA . TYR A 1 209 ? 32.672 -1.549 -38.852 1.00 81.88 209 TYR A CA 1
ATOM 1683 C C . TYR A 1 209 ? 31.406 -0.855 -38.344 1.00 81.88 209 TYR A C 1
ATOM 1685 O O . TYR A 1 209 ? 30.561 -0.482 -39.161 1.00 81.88 209 TYR A O 1
ATOM 1693 N N . TYR A 1 210 ? 31.304 -0.625 -37.030 1.00 80.62 210 TYR A N 1
ATOM 1694 C CA . TYR A 1 210 ? 30.202 0.116 -36.417 1.00 80.62 210 TYR A CA 1
ATOM 1695 C C . TYR A 1 210 ? 30.070 1.519 -37.025 1.00 80.62 210 TYR A C 1
ATOM 1697 O O . TYR A 1 210 ? 29.005 1.856 -37.545 1.00 80.62 210 TYR A O 1
ATOM 1705 N N . CYS A 1 211 ? 31.158 2.295 -37.067 1.00 76.88 211 CYS A N 1
ATOM 1706 C CA . CYS A 1 211 ? 31.177 3.637 -37.654 1.00 76.88 211 CYS A CA 1
ATOM 1707 C C . CYS A 1 211 ? 30.711 3.645 -39.119 1.00 76.88 211 CYS A C 1
ATOM 1709 O O . CYS A 1 211 ? 29.835 4.424 -39.477 1.00 76.88 211 CYS A O 1
ATOM 1711 N N . ASN A 1 212 ? 31.224 2.732 -39.951 1.00 78.56 212 ASN A N 1
ATOM 1712 C CA . ASN A 1 212 ? 30.854 2.590 -41.368 1.00 78.56 212 ASN A CA 1
ATOM 1713 C C . ASN A 1 212 ? 29.412 2.089 -41.594 1.00 78.56 212 ASN A C 1
ATOM 1715 O O . ASN A 1 212 ? 28.860 2.274 -42.681 1.00 78.56 212 ASN A O 1
ATOM 1719 N N . LYS A 1 213 ? 28.794 1.424 -40.610 1.00 83.00 213 LYS A N 1
ATOM 1720 C CA . LYS A 1 213 ? 27.359 1.102 -40.643 1.00 83.00 213 LYS A CA 1
ATOM 1721 C C . LYS A 1 213 ? 26.518 2.304 -40.240 1.00 83.00 213 LYS A C 1
ATOM 1723 O O . LYS A 1 213 ? 25.558 2.615 -40.934 1.00 83.00 213 LYS A O 1
ATOM 1728 N N . VAL A 1 214 ? 26.901 2.990 -39.166 1.00 77.94 214 VAL A N 1
ATOM 1729 C CA . VAL A 1 214 ? 26.196 4.163 -38.637 1.00 77.94 214 VAL A CA 1
ATOM 1730 C C . VAL A 1 214 ? 26.230 5.342 -39.609 1.00 77.94 214 VAL A C 1
ATOM 1732 O O . VAL A 1 214 ? 25.188 5.949 -39.827 1.00 77.94 214 VAL A O 1
ATOM 1735 N N . SER A 1 215 ? 27.359 5.619 -40.267 1.00 73.44 215 SER A N 1
ATOM 1736 C CA . SER A 1 215 ? 27.486 6.731 -41.225 1.00 73.44 215 SER A CA 1
ATOM 1737 C C . SER A 1 215 ? 26.688 6.564 -42.523 1.00 73.44 215 SER A C 1
ATOM 1739 O O . SER A 1 215 ? 26.684 7.456 -43.362 1.00 73.44 215 SER A O 1
ATOM 1741 N N . LYS A 1 216 ? 26.010 5.425 -42.704 1.00 77.56 216 LYS A N 1
ATOM 1742 C CA . LYS A 1 216 ? 25.128 5.137 -43.848 1.00 77.56 216 LYS A CA 1
ATOM 1743 C C . LYS A 1 216 ? 23.648 5.124 -43.469 1.00 77.56 216 LYS A C 1
ATOM 1745 O O . LYS A 1 216 ? 22.815 4.751 -44.293 1.00 77.56 216 LYS A O 1
ATOM 1750 N N . ARG A 1 217 ? 23.316 5.477 -42.224 1.00 74.62 217 ARG A N 1
ATOM 1751 C CA . ARG A 1 217 ? 21.943 5.514 -41.715 1.00 74.62 217 ARG A CA 1
ATOM 1752 C C . ARG A 1 217 ? 21.378 6.921 -41.822 1.00 74.62 217 ARG A C 1
ATOM 1754 O O . ARG A 1 217 ? 21.870 7.831 -41.170 1.00 74.62 217 ARG A O 1
ATOM 1761 N N . THR A 1 218 ? 20.304 7.059 -42.589 1.00 69.88 218 THR A N 1
ATOM 1762 C CA . THR A 1 218 ? 19.511 8.294 -42.703 1.00 69.88 218 THR A CA 1
ATOM 1763 C C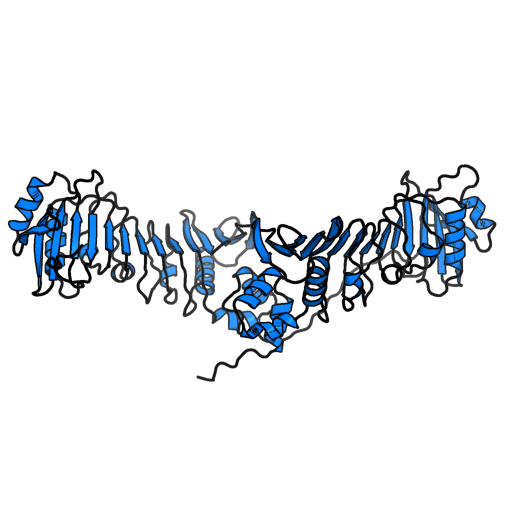 . THR A 1 218 ? 18.431 8.413 -41.622 1.00 69.88 218 THR A C 1
ATOM 1765 O O . THR A 1 218 ? 17.775 9.443 -41.523 1.00 69.88 218 THR A O 1
ATOM 1768 N N . ASP A 1 219 ? 18.224 7.365 -40.816 1.00 70.19 219 ASP A N 1
ATOM 1769 C CA . ASP A 1 219 ? 17.185 7.286 -39.783 1.00 70.19 219 ASP A CA 1
ATOM 1770 C C . ASP A 1 219 ? 17.695 7.582 -38.360 1.00 70.19 219 ASP A C 1
ATOM 1772 O O . ASP A 1 219 ? 16.922 7.550 -37.399 1.00 70.19 219 ASP A O 1
ATOM 1776 N N . ARG A 1 220 ? 18.998 7.842 -38.206 1.00 63.97 220 ARG A N 1
ATOM 1777 C CA . ARG A 1 220 ? 19.625 8.097 -36.908 1.00 63.97 220 ARG A CA 1
ATOM 1778 C C . ARG A 1 220 ? 19.502 9.583 -36.542 1.00 63.97 220 ARG A C 1
ATOM 1780 O O . ARG A 1 220 ? 19.802 10.423 -37.388 1.00 63.97 220 ARG A O 1
ATOM 1787 N N . PRO A 1 221 ? 19.118 9.938 -35.300 1.00 53.16 221 PRO A N 1
ATOM 1788 C CA . PRO A 1 221 ? 19.047 11.337 -34.909 1.00 53.16 221 PRO A CA 1
ATOM 1789 C C . PRO A 1 221 ? 20.417 12.020 -34.975 1.00 53.16 221 PRO A C 1
ATOM 1791 O O . PRO A 1 221 ? 21.460 11.417 -34.720 1.00 53.16 221 PRO A O 1
ATOM 1794 N N . ILE A 1 222 ? 20.346 13.301 -35.319 1.00 54.31 222 ILE A N 1
ATOM 1795 C CA . ILE A 1 222 ? 21.433 14.247 -35.552 1.00 54.31 222 ILE A CA 1
ATOM 1796 C C . ILE A 1 222 ? 22.577 14.116 -34.527 1.00 54.31 222 ILE A C 1
ATOM 1798 O O . ILE A 1 222 ? 22.336 14.176 -33.324 1.00 54.31 222 ILE A O 1
ATOM 1802 N N . GLY A 1 223 ? 23.818 14.046 -35.030 1.00 58.50 223 GLY A N 1
ATOM 1803 C CA . GLY A 1 223 ? 25.062 14.126 -34.253 1.00 58.50 223 GLY A CA 1
ATOM 1804 C C . GLY A 1 223 ? 25.335 12.903 -33.373 1.00 58.50 223 GLY A C 1
ATOM 1805 O O . GLY A 1 223 ? 24.480 12.441 -32.622 1.00 58.50 223 GLY A O 1
ATOM 1806 N N . SER A 1 224 ? 26.542 12.344 -33.410 1.00 60.66 224 SER A N 1
ATOM 1807 C CA . SER A 1 224 ? 26.899 11.248 -32.499 1.00 60.66 224 SER A CA 1
ATOM 1808 C C . SER A 1 224 ? 28.339 11.312 -32.020 1.00 60.66 224 SER A C 1
ATOM 1810 O O . SER A 1 224 ? 29.242 11.678 -32.767 1.00 60.66 224 SER A O 1
ATOM 1812 N N . THR A 1 225 ? 28.541 10.891 -30.779 1.00 64.00 225 THR A N 1
ATOM 1813 C CA . THR A 1 225 ? 29.842 10.738 -30.135 1.00 64.00 225 THR A CA 1
ATOM 1814 C C . THR A 1 225 ? 30.068 9.260 -29.849 1.00 64.00 225 THR A C 1
ATOM 1816 O O . THR A 1 225 ? 29.184 8.587 -29.319 1.00 64.00 225 THR A O 1
ATOM 1819 N N . LEU A 1 226 ? 31.246 8.751 -30.198 1.00 66.94 226 LEU A N 1
ATOM 1820 C CA . LEU A 1 226 ? 31.726 7.423 -29.830 1.00 66.94 226 LEU A CA 1
ATOM 1821 C C . LEU A 1 226 ? 33.009 7.585 -29.016 1.00 66.94 226 LEU A C 1
ATOM 1823 O O . LEU A 1 226 ? 33.992 8.121 -29.519 1.00 66.94 226 LEU A O 1
ATOM 1827 N N . VAL A 1 227 ? 33.011 7.093 -27.783 1.00 65.25 227 VAL A N 1
ATOM 1828 C CA . VAL A 1 227 ? 34.213 6.926 -26.961 1.00 65.25 227 VAL A CA 1
ATOM 1829 C C . VAL A 1 227 ? 34.455 5.430 -26.829 1.00 65.25 227 VAL A C 1
ATOM 1831 O O . VAL A 1 227 ? 33.575 4.704 -26.366 1.00 65.25 227 VAL A O 1
ATOM 1834 N N . ALA A 1 228 ? 35.620 4.954 -27.251 1.00 61.41 228 ALA A N 1
ATOM 1835 C CA . ALA A 1 228 ? 35.974 3.541 -27.182 1.00 61.41 228 ALA A CA 1
ATOM 1836 C C . ALA A 1 228 ? 37.401 3.361 -26.657 1.00 61.41 228 ALA A C 1
ATOM 1838 O O . ALA A 1 228 ? 38.270 4.202 -26.890 1.00 61.41 228 ALA A O 1
ATOM 1839 N N . ASN A 1 229 ? 37.624 2.247 -25.964 1.00 58.69 229 ASN A N 1
ATOM 1840 C CA . ASN A 1 229 ? 38.946 1.759 -25.595 1.00 58.69 229 ASN A CA 1
ATOM 1841 C C . ASN A 1 229 ? 39.243 0.482 -26.401 1.00 58.69 229 ASN A C 1
ATOM 1843 O O . ASN A 1 229 ? 38.436 -0.456 -26.383 1.00 58.69 229 ASN A O 1
ATOM 1847 N N . HIS A 1 230 ? 40.356 0.462 -27.138 1.00 57.25 230 HIS A N 1
ATOM 1848 C CA . HIS A 1 230 ? 40.744 -0.614 -28.058 1.00 57.25 230 HIS A CA 1
ATOM 1849 C C . HIS A 1 230 ? 41.932 -1.416 -27.514 1.00 57.25 230 HIS A C 1
ATOM 1851 O O . HIS A 1 230 ? 42.927 -0.857 -27.074 1.00 57.25 230 HIS A O 1
ATOM 1857 N N . ILE A 1 231 ? 41.856 -2.751 -27.581 1.00 50.97 231 ILE A N 1
ATOM 1858 C CA . ILE A 1 231 ? 42.922 -3.649 -27.079 1.00 50.97 231 ILE A CA 1
ATOM 1859 C C . ILE A 1 231 ? 44.127 -3.750 -28.048 1.00 50.97 231 ILE A C 1
ATOM 1861 O O . ILE A 1 231 ? 45.199 -4.213 -27.661 1.00 50.97 231 ILE A O 1
ATOM 1865 N N . SER A 1 232 ? 43.978 -3.353 -29.317 1.00 47.34 232 SER A N 1
ATOM 1866 C CA . SER A 1 232 ? 45.004 -3.596 -30.345 1.00 47.34 232 SER A CA 1
ATOM 1867 C C . SER A 1 232 ? 46.147 -2.580 -30.310 1.00 47.34 232 SER A C 1
ATOM 1869 O O . SER A 1 232 ? 45.936 -1.388 -30.520 1.00 47.34 232 SER A O 1
ATOM 1871 N N . SER A 1 233 ? 47.373 -3.079 -30.153 1.00 42.22 233 SER A N 1
ATOM 1872 C CA . SER A 1 233 ? 48.626 -2.322 -30.267 1.00 42.22 233 SER A CA 1
ATOM 1873 C C . SER A 1 233 ? 49.129 -2.144 -31.708 1.00 42.22 233 SER A C 1
ATOM 1875 O O . SER A 1 233 ? 50.211 -1.594 -31.904 1.00 42.22 233 SER A O 1
ATOM 1877 N N . VAL A 1 234 ? 48.394 -2.639 -32.714 1.00 38.12 234 VAL A N 1
ATOM 1878 C CA . VAL A 1 234 ? 48.916 -2.811 -34.085 1.00 38.12 234 VAL A CA 1
ATOM 1879 C C . VAL A 1 234 ? 48.484 -1.696 -35.044 1.00 38.12 234 VAL A C 1
ATOM 1881 O O . VAL A 1 234 ? 49.282 -1.289 -35.879 1.00 38.12 234 VAL A O 1
ATOM 1884 N N . GLU A 1 235 ? 47.271 -1.155 -34.902 1.00 50.56 235 GLU A N 1
ATOM 1885 C CA . GLU A 1 235 ? 46.804 0.016 -35.659 1.00 50.56 235 GLU A CA 1
ATOM 1886 C C . GLU A 1 235 ? 45.809 0.826 -34.815 1.00 50.56 235 GLU A C 1
ATOM 1888 O O . GLU A 1 235 ? 44.750 0.332 -34.406 1.00 50.56 235 GLU A O 1
ATOM 1893 N N . ASN A 1 236 ? 46.145 2.094 -34.562 1.00 59.62 236 ASN A N 1
ATOM 1894 C CA . ASN A 1 236 ? 45.266 3.015 -33.852 1.00 59.62 236 ASN A CA 1
ATOM 1895 C C . ASN A 1 236 ? 43.995 3.271 -34.671 1.00 59.62 236 ASN A C 1
ATOM 1897 O O . ASN A 1 236 ? 44.059 3.569 -35.865 1.00 59.62 236 ASN A O 1
ATOM 1901 N N . VAL A 1 237 ? 42.833 3.271 -34.010 1.00 61.84 237 VAL A N 1
ATOM 1902 C CA . VAL A 1 237 ? 41.535 3.644 -34.616 1.00 61.84 237 VAL A CA 1
ATOM 1903 C C . VAL A 1 237 ? 41.618 5.001 -35.336 1.00 61.84 237 VAL A C 1
ATOM 1905 O O . VAL A 1 237 ? 41.023 5.195 -36.397 1.00 61.84 237 VAL A O 1
ATOM 1908 N N . PHE A 1 238 ? 42.424 5.914 -34.788 1.00 63.44 238 PHE A N 1
ATOM 1909 C CA . PHE A 1 238 ? 42.720 7.237 -35.336 1.00 63.44 238 PHE A CA 1
ATOM 1910 C C . PHE A 1 238 ? 43.467 7.230 -36.669 1.00 63.44 238 PHE A C 1
ATOM 1912 O O . PHE A 1 238 ? 43.316 8.174 -37.444 1.00 63.44 238 PHE A O 1
ATOM 1919 N N . ASP A 1 239 ? 44.263 6.201 -36.940 1.00 64.62 239 ASP A N 1
ATOM 1920 C CA . ASP A 1 239 ? 44.991 6.038 -38.196 1.00 64.62 239 ASP A CA 1
ATOM 1921 C C . ASP A 1 239 ? 44.190 5.187 -39.188 1.00 64.62 239 ASP A C 1
ATOM 1923 O O . ASP A 1 239 ? 44.158 5.513 -40.371 1.00 64.62 239 ASP A O 1
ATOM 1927 N N . PHE A 1 240 ? 43.442 4.187 -38.713 1.00 67.50 240 PHE A N 1
ATOM 1928 C CA . PHE A 1 240 ? 42.628 3.302 -39.555 1.00 67.50 240 PHE A CA 1
ATOM 1929 C C . PHE A 1 240 ? 41.369 3.966 -40.143 1.00 67.50 240 PHE A C 1
ATOM 1931 O O . PHE A 1 240 ? 41.046 3.757 -41.316 1.00 67.50 240 PHE A O 1
ATOM 1938 N N . LEU A 1 241 ? 40.635 4.768 -39.357 1.00 68.19 241 LEU A N 1
ATOM 1939 C CA . LEU A 1 241 ? 39.380 5.390 -39.809 1.00 68.19 241 LEU A CA 1
ATOM 1940 C C . LEU A 1 241 ? 39.560 6.359 -41.001 1.00 68.19 241 LEU A C 1
ATOM 1942 O O . LEU A 1 241 ? 38.788 6.231 -41.953 1.00 68.19 241 LEU A O 1
ATOM 1946 N N . PRO A 1 242 ? 40.551 7.280 -41.028 1.00 62.72 242 PRO A N 1
ATOM 1947 C CA . PRO A 1 242 ? 40.757 8.204 -42.152 1.00 62.72 242 PRO A CA 1
ATOM 1948 C C . PRO A 1 242 ? 40.958 7.538 -43.521 1.00 62.72 242 PRO A C 1
ATOM 1950 O O . PRO A 1 242 ? 40.490 8.070 -44.528 1.00 62.72 242 PRO A O 1
ATOM 1953 N N . TYR A 1 243 ? 41.582 6.355 -43.585 1.00 63.03 243 TYR A N 1
ATOM 1954 C CA . TYR A 1 243 ? 41.742 5.622 -44.850 1.00 63.03 243 TYR A CA 1
ATOM 1955 C C . TYR A 1 243 ? 40.415 5.064 -45.400 1.00 63.03 243 TYR A C 1
ATOM 1957 O O . TYR A 1 243 ? 40.311 4.770 -46.593 1.00 63.03 243 TYR A O 1
ATOM 1965 N N . LYS A 1 244 ? 39.361 4.966 -44.578 1.00 58.78 244 LYS A N 1
ATOM 1966 C CA . LYS A 1 244 ? 38.014 4.534 -44.986 1.00 58.78 244 LYS A CA 1
ATOM 1967 C C . LYS A 1 244 ? 37.058 5.723 -45.154 1.00 58.78 244 LYS A C 1
ATOM 1969 O O . LYS A 1 244 ? 36.099 5.829 -44.406 1.00 58.78 244 LYS A O 1
ATOM 1974 N N . LYS A 1 245 ? 37.330 6.546 -46.183 1.00 59.91 245 LYS A N 1
ATOM 1975 C CA . LYS A 1 245 ? 36.526 7.636 -46.808 1.00 59.91 245 LYS A CA 1
ATOM 1976 C C . LYS A 1 245 ? 35.572 8.464 -45.917 1.00 59.91 245 LYS A C 1
ATOM 1978 O O . LYS A 1 245 ? 34.666 7.951 -45.277 1.00 59.91 245 LYS A O 1
ATOM 1983 N N . ASN A 1 246 ? 35.668 9.790 -46.068 1.00 64.06 246 ASN A N 1
ATOM 1984 C CA . ASN A 1 246 ? 34.849 10.827 -45.409 1.00 64.06 246 ASN A CA 1
ATOM 1985 C C . ASN A 1 246 ? 35.095 10.988 -43.894 1.00 64.06 246 ASN A C 1
ATOM 1987 O O . ASN A 1 246 ? 34.316 11.641 -43.202 1.00 64.06 246 ASN A O 1
ATOM 1991 N N . ALA A 1 247 ? 36.208 10.445 -43.399 1.00 70.56 247 ALA A N 1
ATOM 1992 C CA . ALA A 1 247 ? 36.707 10.635 -42.044 1.00 70.56 247 ALA A CA 1
ATOM 1993 C C . ALA A 1 247 ? 37.910 11.599 -42.045 1.00 70.56 247 ALA A C 1
ATOM 1995 O O . ALA A 1 247 ? 38.833 11.436 -42.844 1.00 70.56 247 ALA A O 1
ATOM 1996 N N . ARG A 1 248 ? 37.920 12.590 -41.147 1.00 75.88 248 ARG A N 1
ATOM 1997 C CA . ARG A 1 248 ? 39.004 13.577 -40.979 1.00 75.88 248 ARG A CA 1
ATOM 1998 C C . ARG A 1 248 ? 39.470 13.644 -39.523 1.00 75.88 248 ARG A C 1
ATOM 2000 O O . ARG A 1 248 ? 38.654 13.544 -38.612 1.00 75.88 248 ARG A O 1
ATOM 2007 N N . LYS A 1 249 ? 40.776 13.828 -39.299 1.00 76.88 249 LYS A N 1
ATOM 2008 C CA . LYS A 1 249 ? 41.334 14.103 -37.963 1.00 76.88 249 LYS A CA 1
ATOM 2009 C C . LYS A 1 249 ? 41.029 15.553 -37.577 1.00 76.88 249 LYS A C 1
ATOM 2011 O O . LYS A 1 249 ? 41.276 16.461 -38.368 1.00 76.88 249 LYS A O 1
ATOM 2016 N N . THR A 1 250 ? 40.501 15.759 -36.379 1.00 75.06 250 THR A N 1
ATOM 2017 C CA . THR A 1 250 ? 39.953 17.034 -35.888 1.00 75.06 250 THR A CA 1
ATOM 2018 C C . THR A 1 250 ? 40.277 17.224 -34.405 1.00 75.06 250 THR A C 1
ATOM 2020 O O . THR A 1 250 ? 40.759 16.313 -33.726 1.00 75.06 250 THR A O 1
ATOM 2023 N N . VAL A 1 251 ? 40.034 18.432 -33.893 1.00 71.19 251 VAL A N 1
ATOM 2024 C CA . VAL A 1 251 ? 40.087 18.747 -32.461 1.00 71.19 251 VAL A CA 1
ATOM 2025 C C . VAL A 1 251 ? 38.738 19.329 -32.064 1.00 71.19 251 VAL A C 1
ATOM 2027 O O . VAL A 1 251 ? 38.237 20.226 -32.740 1.00 71.19 251 VAL A O 1
ATOM 2030 N N . LEU A 1 252 ? 38.146 18.802 -30.995 1.00 64.81 252 LEU A N 1
ATOM 2031 C CA . LEU A 1 252 ? 36.839 19.215 -30.498 1.00 64.81 252 LEU A CA 1
ATOM 2032 C C . LEU A 1 252 ? 36.810 19.086 -28.970 1.00 64.81 252 LEU A C 1
ATOM 2034 O O . LEU A 1 252 ? 37.127 18.021 -28.439 1.00 64.81 252 LEU A O 1
ATOM 2038 N N . ASN A 1 253 ? 36.440 20.167 -28.276 1.00 63.72 253 ASN A N 1
ATOM 2039 C CA . ASN A 1 253 ? 36.556 20.316 -26.816 1.00 63.72 253 ASN A CA 1
ATOM 2040 C C . ASN A 1 253 ? 37.977 19.986 -26.311 1.00 63.72 253 ASN A C 1
ATOM 2042 O O . ASN A 1 253 ? 38.155 19.144 -25.432 1.00 63.72 253 ASN A O 1
ATOM 2046 N N . ASP A 1 254 ? 38.985 20.589 -26.954 1.00 71.19 254 ASP A N 1
ATOM 2047 C CA . ASP A 1 254 ? 40.429 20.420 -26.705 1.00 71.19 254 ASP A CA 1
ATOM 2048 C C . ASP A 1 254 ? 40.962 18.975 -26.777 1.00 71.19 254 ASP A C 1
ATOM 2050 O O . ASP A 1 254 ? 42.106 18.689 -26.419 1.00 71.19 254 ASP A O 1
ATOM 2054 N N . ARG A 1 255 ? 40.161 18.044 -27.309 1.00 67.50 255 ARG A N 1
ATOM 2055 C CA . ARG A 1 255 ? 40.518 16.635 -27.505 1.00 67.50 255 ARG A CA 1
ATOM 2056 C C . ARG A 1 255 ? 40.621 16.305 -28.988 1.00 67.50 255 ARG A C 1
ATOM 2058 O O . ARG A 1 255 ? 39.795 16.731 -29.794 1.00 67.50 255 ARG A O 1
ATOM 2065 N N . LYS A 1 256 ? 41.623 15.500 -29.350 1.00 74.56 256 LYS A N 1
ATOM 2066 C CA . LYS A 1 256 ? 41.741 14.932 -30.699 1.00 74.56 256 LYS A CA 1
ATOM 2067 C C . LYS A 1 256 ? 40.603 13.934 -30.928 1.00 74.56 256 LYS A C 1
ATOM 2069 O O . LYS A 1 256 ? 40.339 13.093 -30.072 1.00 74.56 256 LYS A O 1
ATOM 2074 N N . CYS A 1 257 ? 39.960 14.011 -32.086 1.00 72.69 257 CYS A N 1
ATOM 2075 C CA . CYS A 1 257 ? 38.940 13.061 -32.525 1.00 72.69 257 CYS A CA 1
ATOM 2076 C C . CYS A 1 257 ? 39.076 12.753 -34.024 1.00 72.69 257 CYS A C 1
ATOM 2078 O O . CYS A 1 257 ? 39.839 13.398 -34.752 1.00 72.69 257 CYS A O 1
ATOM 2080 N N . VAL A 1 258 ? 38.356 11.729 -34.480 1.00 74.81 258 VAL A N 1
ATOM 2081 C CA . VAL A 1 258 ? 38.074 11.505 -35.900 1.00 74.81 258 VAL A CA 1
ATOM 2082 C C . VAL A 1 258 ? 36.620 11.875 -36.153 1.00 74.81 258 VAL A C 1
ATOM 2084 O O . VAL A 1 258 ? 35.717 11.224 -35.631 1.00 74.81 258 VAL A O 1
ATOM 2087 N N . THR A 1 259 ? 36.391 12.899 -36.968 1.00 74.19 259 THR A N 1
ATOM 2088 C CA . THR A 1 259 ? 35.055 13.301 -37.418 1.00 74.19 259 THR A CA 1
ATOM 2089 C C . THR A 1 259 ? 34.727 12.608 -38.736 1.00 74.19 259 THR A C 1
ATOM 2091 O O . THR A 1 259 ? 35.475 12.735 -39.706 1.00 74.19 259 THR A O 1
ATOM 2094 N N . ILE A 1 260 ? 33.604 11.896 -38.784 1.00 75.50 260 ILE A N 1
ATOM 2095 C CA . ILE A 1 260 ? 33.063 11.237 -39.977 1.00 75.50 260 ILE A CA 1
ATOM 2096 C C . ILE A 1 260 ? 31.768 11.950 -40.365 1.00 75.50 260 ILE A C 1
ATOM 2098 O O . ILE A 1 260 ? 30.816 11.950 -39.585 1.00 75.50 260 ILE A O 1
ATOM 2102 N N . SER A 1 261 ? 31.713 12.542 -41.556 1.00 70.62 261 SER A N 1
ATOM 2103 C CA . SER A 1 261 ? 30.475 13.154 -42.056 1.00 70.62 261 SER A CA 1
ATOM 2104 C C . SER A 1 261 ? 29.474 12.068 -42.459 1.00 70.62 261 SER A C 1
ATOM 2106 O O . SER A 1 261 ? 29.835 11.121 -43.163 1.00 70.62 261 SER A O 1
ATOM 2108 N N . ILE A 1 262 ? 28.231 12.201 -41.996 1.00 67.94 262 ILE A N 1
ATOM 2109 C CA . ILE A 1 262 ? 27.112 11.301 -42.313 1.00 67.94 262 ILE A CA 1
ATOM 2110 C C . ILE A 1 262 ? 26.259 11.943 -43.421 1.00 67.94 262 ILE A C 1
ATOM 2112 O O . ILE A 1 262 ? 26.012 11.314 -44.448 1.00 67.94 262 ILE A O 1
ATOM 2116 N N . ASP A 1 263 ? 25.897 13.219 -43.252 1.00 66.75 263 ASP A N 1
ATOM 2117 C CA . ASP A 1 263 ? 25.277 14.080 -44.268 1.00 66.75 263 ASP A CA 1
ATOM 2118 C C . ASP A 1 263 ? 25.783 15.538 -44.142 1.00 66.75 263 ASP A C 1
ATOM 2120 O O . ASP A 1 263 ? 26.749 15.801 -43.426 1.00 66.75 263 ASP A O 1
ATOM 2124 N N . GLU A 1 264 ? 25.166 16.487 -44.855 1.00 65.38 264 GLU A N 1
ATOM 2125 C CA . GLU A 1 264 ? 25.535 17.919 -44.855 1.00 65.38 264 GLU A CA 1
ATOM 2126 C C . GLU A 1 264 ? 25.366 18.617 -43.488 1.00 65.38 264 GLU A C 1
ATOM 2128 O O . GLU A 1 264 ? 25.925 19.688 -43.261 1.00 65.38 264 GLU A O 1
ATOM 2133 N N . SER A 1 265 ? 24.599 18.016 -42.577 1.00 62.59 265 SER A N 1
ATOM 2134 C CA . SER A 1 265 ? 24.196 18.554 -41.273 1.00 62.59 265 SER A CA 1
ATOM 2135 C C . SER A 1 265 ? 24.567 17.664 -40.078 1.00 62.59 265 SER A C 1
ATOM 2137 O O . SER A 1 265 ? 24.438 18.094 -38.927 1.00 62.59 265 SER A O 1
ATOM 2139 N N . THR A 1 266 ? 25.028 16.428 -40.314 1.00 67.81 266 THR A N 1
ATOM 2140 C CA . THR A 1 266 ? 25.289 15.447 -39.250 1.00 67.81 266 THR A CA 1
ATOM 2141 C C . THR A 1 266 ? 26.675 14.795 -39.336 1.00 67.81 266 THR A C 1
ATOM 2143 O O . THR A 1 266 ? 27.164 14.396 -40.395 1.00 67.81 266 THR A O 1
ATOM 2146 N N . GLU A 1 267 ? 27.323 14.665 -38.173 1.00 73.69 267 GLU A N 1
ATOM 2147 C CA . GLU A 1 267 ? 28.671 14.109 -38.032 1.00 73.69 267 GLU A CA 1
ATOM 2148 C C . GLU A 1 267 ? 28.754 13.108 -36.865 1.00 73.69 267 GLU A C 1
ATOM 2150 O O . GLU A 1 267 ? 28.070 13.248 -35.844 1.00 73.69 267 GLU A O 1
ATOM 2155 N N . LEU A 1 268 ? 29.624 12.106 -37.013 1.00 74.19 268 LEU A N 1
ATOM 2156 C CA . LEU A 1 268 ? 30.025 11.151 -35.980 1.00 74.19 268 LEU A CA 1
ATOM 2157 C C . LEU A 1 268 ? 31.456 11.467 -35.527 1.00 74.19 268 LEU A C 1
ATOM 2159 O O . LEU A 1 268 ? 32.394 11.329 -36.308 1.00 74.19 268 LEU A O 1
ATOM 2163 N N . ASN A 1 269 ? 31.626 11.857 -34.266 1.00 74.38 269 ASN A N 1
ATOM 2164 C CA . ASN A 1 269 ? 32.923 12.128 -33.653 1.00 74.38 269 ASN A CA 1
ATOM 2165 C C . ASN A 1 269 ? 33.389 10.919 -32.838 1.00 74.38 269 ASN A C 1
ATOM 2167 O O . ASN A 1 269 ? 32.719 10.501 -31.894 1.00 74.38 269 ASN A O 1
ATOM 2171 N N . VAL A 1 270 ? 34.544 10.363 -33.196 1.00 72.69 270 VAL A N 1
ATOM 2172 C CA . VAL A 1 270 ? 35.176 9.236 -32.501 1.00 72.69 270 VAL A CA 1
ATOM 2173 C C . VAL A 1 270 ? 36.343 9.752 -31.663 1.00 72.69 270 VAL A C 1
ATOM 2175 O O . VAL A 1 270 ? 37.280 10.341 -32.203 1.00 72.69 270 VAL A O 1
ATOM 2178 N N . TYR A 1 271 ? 36.286 9.526 -30.355 1.00 69.50 271 TYR A N 1
ATOM 2179 C CA . TYR A 1 271 ? 37.317 9.887 -29.387 1.00 69.50 271 TYR A CA 1
ATOM 2180 C C . TYR A 1 271 ? 38.024 8.648 -28.842 1.00 69.50 271 TYR A C 1
ATOM 2182 O O . TYR A 1 271 ? 37.422 7.587 -28.667 1.00 69.50 271 TYR A O 1
ATOM 2190 N N . GLU A 1 272 ? 39.294 8.829 -28.496 1.00 63.62 272 GLU A N 1
ATOM 2191 C CA . GLU A 1 272 ? 40.053 7.875 -27.694 1.00 63.62 272 GLU A CA 1
ATOM 2192 C C . GLU A 1 272 ? 39.570 7.929 -26.238 1.00 63.62 272 GLU A C 1
ATOM 2194 O O . GLU A 1 272 ? 39.330 9.016 -25.695 1.00 63.62 272 GLU A O 1
ATOM 2199 N N . SER A 1 273 ? 39.416 6.773 -25.590 1.00 60.78 273 SER A N 1
ATOM 2200 C CA . SER A 1 273 ? 39.161 6.735 -24.149 1.00 60.78 273 SER A CA 1
ATOM 2201 C C . SER A 1 273 ? 40.386 7.240 -23.388 1.00 60.78 273 SER A C 1
ATOM 2203 O O . SER A 1 273 ? 41.440 6.618 -23.411 1.00 60.78 273 SER A O 1
ATOM 2205 N N . SER A 1 274 ? 40.239 8.337 -22.642 1.00 51.91 274 SER A N 1
ATOM 2206 C CA . SER A 1 274 ? 41.294 8.873 -21.767 1.00 51.91 274 SER A CA 1
ATOM 2207 C C . SER A 1 274 ? 41.391 8.155 -20.410 1.00 51.91 274 SER A C 1
ATOM 2209 O O . SER A 1 274 ? 41.901 8.731 -19.451 1.00 51.91 274 SER A O 1
ATOM 2211 N N . VAL A 1 275 ? 40.792 6.969 -20.283 1.00 48.38 275 VAL A N 1
ATOM 2212 C CA . VAL A 1 275 ? 40.648 6.209 -19.032 1.00 48.38 275 VAL A CA 1
ATOM 2213 C C . VAL A 1 275 ? 40.798 4.720 -19.340 1.00 48.38 275 VAL A C 1
ATOM 2215 O O . VAL A 1 275 ? 40.207 4.249 -20.317 1.00 48.38 275 VAL A O 1
ATOM 2218 N N . ASP A 1 276 ? 41.468 3.973 -18.455 1.00 51.00 276 ASP A N 1
ATOM 2219 C CA . ASP A 1 276 ? 41.591 2.499 -18.449 1.00 51.00 276 ASP A CA 1
ATOM 2220 C C . ASP A 1 276 ? 40.259 1.770 -18.152 1.00 51.00 276 ASP A C 1
ATOM 2222 O O . ASP A 1 276 ? 40.187 0.762 -17.452 1.00 51.00 276 ASP A O 1
ATOM 2226 N N . CYS A 1 277 ? 39.150 2.298 -18.663 1.00 50.66 277 CYS A N 1
ATOM 2227 C CA . CYS A 1 277 ? 37.855 1.645 -18.637 1.00 50.66 277 CYS A CA 1
ATOM 2228 C C . CYS A 1 277 ? 37.707 0.762 -19.877 1.00 50.66 277 CYS A C 1
ATOM 2230 O O . CYS A 1 277 ? 37.773 1.239 -21.010 1.00 50.66 277 CYS A O 1
ATOM 2232 N N . TYR A 1 278 ? 37.443 -0.523 -19.655 1.00 62.75 278 TYR A N 1
ATOM 2233 C CA . TYR A 1 278 ? 37.055 -1.491 -20.682 1.00 62.75 278 TYR A CA 1
ATOM 2234 C C . TYR A 1 278 ? 35.588 -1.284 -21.098 1.00 62.75 278 TYR A C 1
ATOM 2236 O O . TYR A 1 278 ? 34.743 -2.160 -20.910 1.00 62.75 278 TYR A O 1
ATOM 2244 N N . CYS A 1 279 ? 35.249 -0.090 -21.589 1.00 63.84 279 CYS A N 1
ATOM 2245 C CA . CYS A 1 279 ? 33.902 0.216 -22.052 1.00 63.84 279 CYS A CA 1
ATOM 2246 C C . CYS A 1 279 ? 33.875 1.048 -23.335 1.00 63.84 279 CYS A C 1
ATOM 2248 O O . CYS A 1 279 ? 34.787 1.814 -23.644 1.00 63.84 279 CYS A O 1
ATOM 2250 N N . VAL A 1 280 ? 32.771 0.902 -24.061 1.00 68.06 280 VAL A N 1
ATOM 2251 C CA . VAL A 1 280 ? 32.411 1.712 -25.223 1.00 68.06 280 VAL A CA 1
ATOM 2252 C C . VAL A 1 280 ? 31.164 2.513 -24.874 1.00 68.06 280 VAL A C 1
ATOM 2254 O O . VAL A 1 280 ? 30.189 1.968 -24.353 1.00 68.06 280 VAL A O 1
ATOM 2257 N N . VAL A 1 281 ? 31.193 3.813 -25.141 1.00 67.00 281 VAL A N 1
ATOM 2258 C CA . VAL A 1 281 ? 30.086 4.739 -24.896 1.00 67.00 281 VAL A CA 1
ATOM 2259 C C . VAL A 1 281 ? 29.720 5.417 -26.208 1.00 67.00 281 VAL A C 1
ATOM 2261 O O . VAL A 1 281 ? 30.560 6.021 -26.870 1.00 67.00 281 VAL A O 1
ATOM 2264 N N . VAL A 1 282 ? 28.452 5.306 -26.580 1.00 70.50 282 VAL A N 1
ATOM 2265 C CA . VAL A 1 282 ? 27.831 6.003 -27.704 1.00 70.50 282 VAL A CA 1
ATOM 2266 C C . VAL A 1 282 ? 26.838 7.001 -27.133 1.00 70.50 282 VAL A C 1
ATOM 2268 O O . VAL A 1 282 ? 25.991 6.625 -26.325 1.00 70.50 282 VAL A O 1
ATOM 2271 N N . GLU A 1 283 ? 26.885 8.244 -27.586 1.00 69.88 283 GLU A N 1
ATOM 2272 C CA . GLU A 1 283 ? 25.911 9.281 -27.236 1.00 69.88 283 GLU A CA 1
ATOM 2273 C C . GLU A 1 283 ? 25.410 9.967 -28.508 1.00 69.88 283 GLU A C 1
ATOM 2275 O O . GLU A 1 283 ? 26.154 10.107 -29.482 1.00 69.88 283 GLU A O 1
ATOM 2280 N N . VAL A 1 284 ? 24.141 10.370 -28.522 1.00 63.31 284 VAL A N 1
ATOM 2281 C CA . VAL A 1 284 ? 23.509 11.064 -29.651 1.00 63.31 284 VAL A CA 1
ATOM 2282 C C . VAL A 1 284 ? 23.204 12.506 -29.251 1.00 63.31 284 VAL A C 1
ATOM 2284 O O . VAL A 1 284 ? 22.489 12.771 -28.284 1.00 63.31 284 VAL A O 1
ATOM 2287 N N . CYS A 1 285 ? 23.759 13.457 -29.997 1.00 57.53 285 CYS A N 1
ATOM 2288 C CA . CYS A 1 285 ? 23.725 14.881 -29.674 1.00 57.53 285 CYS A CA 1
ATOM 2289 C C . CYS A 1 285 ? 22.556 15.571 -30.386 1.00 57.53 285 CYS A C 1
ATOM 2291 O O . CYS A 1 285 ? 22.757 16.269 -31.379 1.00 57.53 285 CYS A O 1
ATOM 2293 N N . ALA A 1 286 ? 21.351 15.422 -29.826 1.00 46.94 286 ALA A N 1
ATOM 2294 C CA . ALA A 1 286 ? 20.048 15.798 -30.399 1.00 46.94 286 ALA A CA 1
ATOM 2295 C C . ALA A 1 286 ? 19.832 17.268 -30.862 1.00 46.94 286 ALA A C 1
ATOM 2297 O O . ALA A 1 286 ? 18.696 17.640 -31.154 1.00 46.94 286 ALA A O 1
ATOM 2298 N N . ARG A 1 287 ? 20.867 18.119 -30.913 1.00 44.56 287 ARG A N 1
ATOM 2299 C CA . ARG A 1 287 ? 20.805 19.527 -31.351 1.00 44.56 287 ARG A CA 1
ATOM 2300 C C . ARG A 1 287 ? 21.651 19.908 -32.570 1.00 44.56 287 ARG A C 1
ATOM 2302 O O . ARG A 1 287 ? 21.458 21.005 -33.071 1.00 44.56 287 ARG A O 1
ATOM 2309 N N . GLY A 1 288 ? 22.500 19.026 -33.099 1.00 47.31 288 GLY A N 1
ATOM 2310 C CA . GLY A 1 288 ? 23.269 19.331 -34.315 1.00 47.31 288 GLY A CA 1
ATOM 2311 C C . GLY A 1 288 ? 24.570 20.064 -34.056 1.00 47.31 288 GLY A C 1
ATOM 2312 O O . GLY A 1 288 ? 24.596 21.227 -33.674 1.00 47.31 288 GLY A O 1
ATOM 2313 N N . THR A 1 289 ? 25.667 19.360 -34.346 1.00 47.22 289 THR A N 1
ATOM 2314 C CA . THR A 1 289 ? 27.049 19.771 -34.064 1.00 47.22 289 THR A CA 1
ATOM 2315 C C . THR A 1 289 ? 27.339 19.985 -32.572 1.00 47.22 289 THR A C 1
ATOM 2317 O O . THR A 1 289 ? 26.455 20.035 -31.720 1.00 47.22 289 THR A O 1
ATOM 2320 N N . ALA A 1 290 ? 28.622 20.036 -32.226 1.00 41.72 290 ALA A N 1
ATOM 2321 C CA . ALA A 1 290 ? 29.081 20.035 -30.838 1.00 41.72 290 ALA A CA 1
ATOM 2322 C C . ALA A 1 290 ? 29.202 21.438 -30.206 1.00 41.72 290 ALA A C 1
ATOM 2324 O O . ALA A 1 290 ? 29.784 21.579 -29.135 1.00 41.72 290 ALA A O 1
ATOM 2325 N N . ILE A 1 291 ? 28.669 22.470 -30.866 1.00 39.78 291 ILE A N 1
ATOM 2326 C CA . ILE A 1 291 ? 28.859 23.883 -30.496 1.00 39.78 291 ILE A CA 1
ATOM 2327 C C . ILE A 1 291 ? 27.846 24.349 -29.425 1.00 39.78 291 ILE A C 1
ATOM 2329 O O . ILE A 1 291 ? 28.131 25.260 -28.654 1.00 39.78 291 ILE A O 1
ATOM 2333 N N . ASP A 1 292 ? 26.690 23.690 -29.317 1.00 40.00 292 ASP A N 1
ATOM 2334 C CA . ASP A 1 292 ? 25.476 24.264 -28.708 1.00 40.00 292 ASP A CA 1
ATOM 2335 C C . ASP A 1 292 ? 25.200 23.834 -27.241 1.00 40.00 292 ASP A C 1
ATOM 2337 O O . ASP A 1 292 ? 24.051 23.727 -26.803 1.00 40.00 292 ASP A O 1
ATOM 2341 N N . GLN A 1 293 ? 26.247 23.542 -26.454 1.00 40.38 293 GLN A N 1
ATOM 2342 C CA . GLN A 1 293 ? 26.115 22.997 -25.083 1.00 40.38 293 GLN A CA 1
ATOM 2343 C C . GLN A 1 293 ? 25.767 24.024 -23.979 1.00 40.38 293 GLN A C 1
ATOM 2345 O O . GLN A 1 293 ? 25.671 23.654 -22.808 1.00 40.38 293 GLN A O 1
ATOM 2350 N N . THR A 1 294 ? 25.536 25.297 -24.304 1.00 30.31 294 THR A N 1
ATOM 2351 C CA . THR A 1 294 ? 25.274 26.361 -23.319 1.00 30.31 294 THR A CA 1
ATOM 2352 C C . THR A 1 294 ? 23.844 26.916 -23.412 1.00 30.31 294 THR A C 1
ATOM 2354 O O . THR A 1 294 ? 23.557 27.718 -24.294 1.00 30.31 294 THR A O 1
ATOM 2357 N N . ASN A 1 295 ? 22.946 26.519 -22.483 1.00 25.09 295 ASN A N 1
ATOM 2358 C CA . ASN A 1 295 ? 21.989 27.383 -21.732 1.00 25.09 295 ASN A CA 1
ATOM 2359 C C . ASN A 1 295 ? 20.793 26.639 -21.062 1.00 25.09 295 ASN A C 1
ATOM 2361 O O . ASN A 1 295 ? 20.557 25.452 -21.268 1.00 25.09 295 ASN A O 1
ATOM 2365 N N . HIS A 1 296 ? 20.080 27.369 -20.189 1.00 25.30 296 HIS A N 1
ATOM 2366 C CA . HIS A 1 296 ? 19.287 26.923 -19.021 1.00 25.30 296 HIS A CA 1
ATOM 2367 C C . HIS A 1 296 ? 17.761 26.630 -19.192 1.00 25.30 296 HIS A C 1
ATOM 2369 O O . HIS A 1 296 ? 17.101 27.156 -20.079 1.00 25.30 296 HIS A O 1
ATOM 2375 N N . CYS A 1 297 ? 17.214 25.937 -18.169 1.00 24.14 297 CYS A N 1
ATOM 2376 C CA . CYS A 1 297 ? 15.909 26.109 -17.463 1.00 24.14 297 CYS A CA 1
ATOM 2377 C C . CYS A 1 297 ? 14.498 25.789 -18.050 1.00 24.14 297 CYS A C 1
ATOM 2379 O O . CYS A 1 297 ? 14.065 26.330 -19.054 1.00 24.14 297 CYS A O 1
ATOM 2381 N N . LEU A 1 298 ? 13.743 25.024 -17.225 1.00 26.34 298 LEU A N 1
ATOM 2382 C CA . LEU A 1 298 ? 12.339 25.162 -16.734 1.00 26.34 298 LEU A CA 1
ATOM 2383 C C . LEU A 1 298 ? 11.175 25.654 -17.636 1.00 26.34 298 LEU A C 1
ATOM 2385 O O . LEU A 1 298 ? 11.256 26.725 -18.217 1.00 26.34 298 LEU A O 1
AT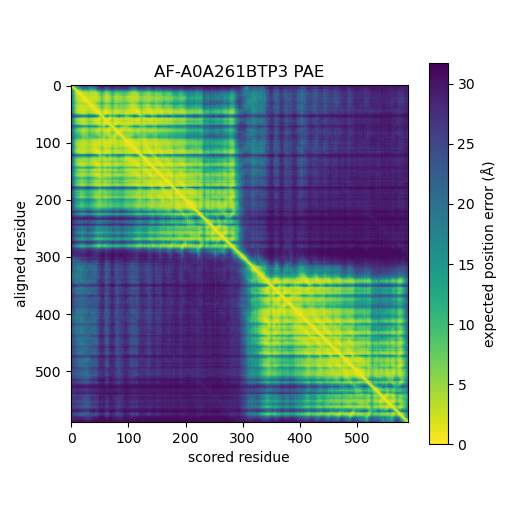OM 2389 N N . ILE A 1 299 ? 10.000 24.988 -17.522 1.00 21.94 299 ILE A N 1
ATOM 2390 C CA . ILE A 1 299 ? 8.664 25.579 -17.190 1.00 21.94 299 ILE A CA 1
ATOM 2391 C C . ILE A 1 299 ? 7.559 24.491 -17.042 1.00 21.94 299 ILE A C 1
ATOM 2393 O O . ILE A 1 299 ? 7.600 23.441 -17.678 1.00 21.94 299 ILE A O 1
ATOM 2397 N N . CYS A 1 300 ? 6.561 24.742 -16.180 1.00 23.06 300 CYS A N 1
ATOM 2398 C CA . CYS A 1 300 ? 5.435 23.848 -15.825 1.00 23.06 300 CYS A CA 1
ATOM 2399 C C . CYS A 1 300 ? 4.161 24.044 -16.687 1.00 23.06 300 CYS A C 1
ATOM 2401 O O . CYS A 1 300 ? 4.021 25.090 -17.317 1.00 23.06 300 CYS A O 1
ATOM 2403 N N . ARG A 1 301 ? 3.145 23.153 -16.561 1.00 21.75 301 ARG A N 1
ATOM 2404 C CA . ARG A 1 301 ? 1.711 23.529 -16.339 1.00 21.75 301 ARG A CA 1
ATOM 2405 C C . ARG A 1 301 ? 0.762 22.337 -16.012 1.00 21.75 301 ARG A C 1
ATOM 2407 O O . ARG A 1 301 ? 1.106 21.199 -16.321 1.00 21.75 301 ARG A O 1
ATOM 2414 N N . PRO A 1 302 ? -0.413 22.572 -15.371 1.00 26.55 302 PRO A N 1
ATOM 2415 C CA . PRO A 1 302 ? -1.285 21.537 -14.780 1.00 26.55 302 PRO A CA 1
ATOM 2416 C C . PRO A 1 302 ? -2.590 21.257 -15.566 1.00 26.55 302 PRO A C 1
ATOM 2418 O O . PRO A 1 302 ? -2.951 22.017 -16.465 1.00 26.55 302 PRO A O 1
ATOM 2421 N N . LYS A 1 303 ? -3.364 20.229 -15.160 1.00 21.80 303 LYS A N 1
ATOM 2422 C CA . LYS A 1 303 ? -4.793 20.045 -15.522 1.00 21.80 303 LYS A CA 1
ATOM 2423 C C . LYS A 1 303 ? -5.636 19.534 -14.334 1.00 21.80 303 LYS A C 1
ATOM 2425 O O . LYS A 1 303 ? -5.150 18.763 -13.514 1.00 21.80 303 LYS A O 1
ATOM 2430 N N . GLN A 1 304 ? -6.883 20.006 -14.254 1.00 24.70 304 GLN A N 1
ATOM 2431 C CA . GLN A 1 304 ? -7.884 19.761 -13.194 1.00 24.70 304 GLN A CA 1
ATOM 2432 C C . GLN A 1 304 ? -8.677 18.455 -13.422 1.00 24.70 304 GLN A C 1
ATOM 2434 O O . GLN A 1 304 ? -8.752 18.037 -14.569 1.00 24.70 304 GLN A O 1
ATOM 2439 N N . PHE A 1 305 ? -9.344 17.891 -12.393 1.00 23.16 305 PHE A N 1
ATOM 2440 C CA . PHE A 1 305 ? -10.660 17.203 -12.494 1.00 23.16 305 PHE A CA 1
ATOM 2441 C C . PHE A 1 305 ? -11.294 16.886 -11.110 1.00 23.16 305 PHE A C 1
ATOM 2443 O O . PHE A 1 305 ? -10.622 16.930 -10.083 1.00 23.16 305 PHE A O 1
ATOM 2450 N N . TRP A 1 306 ? -12.602 16.586 -11.111 1.00 22.97 306 TRP A N 1
ATOM 2451 C CA . TRP A 1 306 ? -13.525 16.362 -9.973 1.00 22.97 306 TRP A CA 1
ATOM 2452 C C . TRP A 1 306 ? -14.210 14.978 -10.116 1.00 22.97 306 TRP A C 1
ATOM 2454 O O . TRP A 1 306 ? -14.289 14.485 -11.238 1.00 22.97 306 TRP A O 1
ATOM 2464 N N . SER A 1 307 ? -14.801 14.308 -9.114 1.00 26.83 307 SER A N 1
ATOM 2465 C CA . SER A 1 307 ? -14.815 14.412 -7.633 1.00 26.83 307 SER A CA 1
ATOM 2466 C C . SER A 1 307 ? -15.242 13.039 -7.043 1.00 26.83 307 SER A C 1
ATOM 2468 O O . SER A 1 307 ? -15.785 12.203 -7.770 1.00 26.83 307 SER A O 1
ATOM 2470 N N . ILE A 1 308 ? -14.936 12.733 -5.766 1.00 32.00 308 ILE A N 1
ATOM 2471 C CA . ILE A 1 308 ? -14.913 11.334 -5.263 1.00 32.00 308 ILE A CA 1
ATOM 2472 C C . ILE A 1 308 ? -15.352 11.214 -3.785 1.00 32.00 308 ILE A C 1
ATOM 2474 O O . ILE A 1 308 ? -14.750 11.852 -2.927 1.00 32.00 308 ILE A O 1
ATOM 2478 N N . SER A 1 309 ? -16.345 10.364 -3.464 1.00 31.59 309 SER A N 1
ATOM 2479 C CA . SER A 1 309 ? -17.018 10.330 -2.144 1.00 31.59 309 SER A CA 1
ATOM 2480 C C . SER A 1 309 ? -17.066 8.993 -1.364 1.00 31.59 309 SER A C 1
ATOM 2482 O O . SER A 1 309 ? -17.622 8.984 -0.272 1.00 31.59 309 SER A O 1
ATOM 2484 N N . ILE A 1 310 ? -16.477 7.873 -1.825 1.00 34.84 310 ILE A N 1
ATOM 2485 C CA . ILE A 1 310 ? -16.526 6.562 -1.097 1.00 34.84 310 ILE A CA 1
ATOM 2486 C C . ILE A 1 310 ? -15.131 6.086 -0.610 1.00 34.84 310 ILE A C 1
ATOM 2488 O O . ILE A 1 310 ? -14.879 4.917 -0.345 1.00 34.84 310 ILE A O 1
ATOM 2492 N N . LEU A 1 311 ? -14.195 7.013 -0.395 1.00 31.67 311 LEU A N 1
ATOM 2493 C CA . LEU A 1 311 ? -12.850 6.725 0.147 1.00 31.67 311 LEU A CA 1
ATOM 2494 C C . LEU A 1 311 ? -12.815 6.410 1.664 1.00 31.67 311 LEU A C 1
ATOM 2496 O O . LEU A 1 311 ? -11.755 6.131 2.222 1.00 31.67 311 LEU A O 1
ATOM 2500 N N . GLY A 1 312 ? -13.958 6.480 2.353 1.00 34.25 312 GLY A N 1
ATOM 2501 C CA . GLY A 1 312 ? -14.009 6.634 3.809 1.00 34.25 312 GLY A CA 1
ATOM 2502 C C . GLY A 1 312 ? -13.741 5.404 4.682 1.00 34.25 312 GLY A C 1
ATOM 2503 O O . GLY A 1 312 ? -13.499 5.589 5.872 1.00 34.25 312 GLY A O 1
ATOM 2504 N N . LYS A 1 313 ? -13.770 4.175 4.145 1.00 34.41 313 LYS A N 1
ATOM 2505 C CA . LYS A 1 313 ? -13.830 2.952 4.978 1.00 34.41 313 LYS A CA 1
ATOM 2506 C C . LYS A 1 313 ? -12.558 2.092 5.064 1.00 34.41 313 LYS A C 1
ATOM 2508 O O . LYS A 1 313 ? -12.496 1.263 5.958 1.00 34.41 313 LYS A O 1
ATOM 2513 N N . VAL A 1 314 ? -11.563 2.260 4.182 1.00 32.28 314 VAL A N 1
ATOM 2514 C CA . VAL A 1 314 ? -10.433 1.292 4.054 1.00 32.28 314 VAL A CA 1
ATOM 2515 C C . VAL A 1 314 ? -9.050 1.968 3.948 1.00 32.28 314 VAL A C 1
ATOM 2517 O O . VAL A 1 314 ? -8.053 1.334 3.622 1.00 32.28 314 VAL A O 1
ATOM 2520 N N . ILE A 1 315 ? -8.954 3.283 4.177 1.00 37.62 315 ILE A N 1
ATOM 2521 C CA . ILE A 1 315 ? -7.736 4.053 3.861 1.00 37.62 315 ILE A CA 1
ATOM 2522 C C . ILE A 1 315 ? -7.199 4.843 5.061 1.00 37.62 315 ILE A C 1
ATOM 2524 O O . ILE A 1 315 ? -7.895 5.711 5.595 1.00 37.62 315 ILE A O 1
ATOM 2528 N N . ASN A 1 316 ? -5.930 4.558 5.390 1.00 45.91 316 ASN A N 1
ATOM 2529 C CA . ASN A 1 316 ? -5.062 5.222 6.373 1.00 45.91 316 ASN A CA 1
ATOM 2530 C C . ASN A 1 316 ? -4.988 6.753 6.164 1.00 45.91 316 ASN A C 1
ATOM 2532 O O . ASN A 1 316 ? -4.973 7.239 5.026 1.00 45.91 316 ASN A O 1
ATOM 2536 N N . ILE A 1 317 ? -4.907 7.502 7.270 1.00 47.69 317 ILE A N 1
ATOM 2537 C CA . ILE A 1 317 ? -4.893 8.976 7.324 1.00 47.69 317 ILE A CA 1
ATOM 2538 C C . ILE A 1 317 ? -3.889 9.607 6.349 1.00 47.69 317 ILE A C 1
ATOM 2540 O O . ILE A 1 317 ? -4.231 10.590 5.689 1.00 47.69 317 ILE A O 1
ATOM 2544 N N . ASN A 1 318 ? -2.684 9.046 6.210 1.00 42.81 318 ASN A N 1
ATOM 2545 C CA . ASN A 1 318 ? -1.621 9.601 5.367 1.00 42.81 318 ASN A CA 1
ATOM 2546 C C . ASN A 1 318 ? -2.072 9.743 3.900 1.00 42.81 318 ASN A C 1
ATOM 2548 O O . ASN A 1 318 ? -2.015 10.827 3.323 1.00 42.81 318 ASN A O 1
ATOM 2552 N N . PHE A 1 319 ? -2.649 8.686 3.319 1.00 46.12 319 PHE A N 1
ATOM 2553 C CA . PHE A 1 319 ? -3.120 8.713 1.929 1.00 46.12 319 PHE A CA 1
ATOM 2554 C C . PHE A 1 319 ? -4.293 9.693 1.736 1.00 46.12 319 PHE A C 1
ATOM 2556 O O . PHE A 1 319 ? -4.382 10.341 0.694 1.00 46.12 319 PHE A O 1
ATOM 2563 N N . ARG A 1 320 ? -5.153 9.882 2.753 1.00 49.97 320 ARG A N 1
ATOM 2564 C CA . ARG A 1 320 ? -6.213 10.912 2.722 1.00 49.97 320 ARG A CA 1
ATOM 2565 C C . ARG A 1 320 ? -5.644 12.331 2.774 1.00 49.97 320 ARG A C 1
ATOM 2567 O O . ARG A 1 320 ? -6.094 13.183 2.007 1.00 49.97 320 ARG A O 1
ATOM 2574 N N . LYS A 1 321 ? -4.658 12.597 3.638 1.00 51.41 321 LYS A N 1
ATOM 2575 C CA . LYS A 1 321 ? -4.010 13.918 3.752 1.00 51.41 321 LYS A CA 1
ATOM 2576 C C . LYS A 1 321 ? -3.189 14.256 2.505 1.00 51.41 321 LYS A C 1
ATOM 2578 O O . LYS A 1 321 ? -3.286 15.378 2.016 1.00 51.41 321 LYS A O 1
ATOM 2583 N N . HIS A 1 322 ? -2.489 13.282 1.926 1.00 43.78 322 HIS A N 1
ATOM 2584 C CA . HIS A 1 322 ? -1.768 13.435 0.659 1.00 43.78 322 HIS A CA 1
ATOM 2585 C C . HIS A 1 322 ? -2.720 13.747 -0.513 1.00 43.78 322 HIS A C 1
ATOM 2587 O O . HIS A 1 322 ? -2.505 14.713 -1.244 1.00 43.78 322 HIS A O 1
ATOM 2593 N N . LEU A 1 323 ? -3.842 13.022 -0.629 1.00 40.72 323 LEU A N 1
ATOM 2594 C CA . LEU A 1 323 ? -4.911 13.343 -1.589 1.00 40.72 323 LEU A CA 1
ATOM 2595 C C . LEU A 1 323 ? -5.521 14.735 -1.357 1.00 40.72 323 LEU A C 1
ATOM 2597 O O . LEU A 1 323 ? -5.764 15.464 -2.315 1.00 40.72 323 LEU A O 1
ATOM 2601 N N . SER A 1 324 ? -5.737 15.128 -0.100 1.00 45.22 324 SER A N 1
ATOM 2602 C CA . SER A 1 324 ? -6.296 16.443 0.254 1.00 45.22 324 SER A CA 1
ATOM 2603 C C . SER A 1 324 ? -5.340 17.603 -0.047 1.00 45.22 324 SER A C 1
ATOM 2605 O O . SER A 1 324 ? -5.801 18.706 -0.337 1.00 45.22 324 SER A O 1
ATOM 2607 N N . ALA A 1 325 ? -4.024 17.362 -0.024 1.00 41.69 325 ALA A N 1
ATOM 2608 C CA . ALA A 1 325 ? -3.014 18.319 -0.475 1.00 41.69 325 ALA A CA 1
ATOM 2609 C C . ALA A 1 325 ? -2.979 18.449 -2.011 1.00 41.69 325 ALA A C 1
ATOM 2611 O O . ALA A 1 325 ? -2.796 19.548 -2.527 1.00 41.69 325 ALA A O 1
ATOM 2612 N N . MET A 1 326 ? -3.205 17.352 -2.745 1.00 37.81 326 MET A N 1
ATOM 2613 C CA . MET A 1 326 ? -3.268 17.360 -4.215 1.00 37.81 326 MET A CA 1
ATOM 2614 C C . MET A 1 326 ? -4.601 17.871 -4.785 1.00 37.81 326 MET A C 1
ATOM 2616 O O . MET A 1 326 ? -4.637 18.327 -5.926 1.00 37.81 326 MET A O 1
ATOM 2620 N N . CYS A 1 327 ? -5.704 17.796 -4.032 1.00 41.03 327 CYS A N 1
ATOM 2621 C CA . CYS A 1 327 ? -7.033 18.185 -4.503 1.00 41.03 327 CYS A CA 1
ATOM 2622 C C . CYS A 1 327 ? -7.852 18.906 -3.407 1.00 41.03 327 CYS A C 1
ATOM 2624 O O . CYS A 1 327 ? -8.449 18.248 -2.548 1.00 41.03 327 CYS A O 1
ATOM 2626 N N . PRO A 1 328 ? -7.966 20.250 -3.454 1.00 45.91 328 PRO A N 1
ATOM 2627 C CA . PRO A 1 328 ? -8.688 21.037 -2.448 1.00 45.91 328 PRO A CA 1
ATOM 2628 C C . PRO A 1 328 ? -10.169 20.671 -2.255 1.00 45.91 328 PRO A C 1
ATOM 2630 O O . PRO A 1 328 ? -10.707 20.867 -1.167 1.00 45.91 328 PRO A O 1
ATOM 2633 N N . GLU A 1 329 ? -10.834 20.110 -3.268 1.00 42.47 329 GLU A N 1
ATOM 2634 C CA . GLU A 1 329 ? -12.237 19.678 -3.163 1.00 42.47 329 GLU A CA 1
ATOM 2635 C C . GLU A 1 329 ? -12.407 18.395 -2.334 1.00 42.47 329 GLU A C 1
ATOM 2637 O O . GLU A 1 329 ? -13.427 18.232 -1.659 1.00 42.47 329 GLU A O 1
ATOM 2642 N N . ILE A 1 330 ? -11.382 17.530 -2.266 1.00 45.47 330 ILE A N 1
ATOM 2643 C CA . ILE A 1 330 ? -11.381 16.380 -1.344 1.00 45.47 330 ILE A CA 1
ATOM 2644 C C . ILE A 1 330 ? -11.494 16.873 0.102 1.00 45.47 330 ILE A C 1
ATOM 2646 O O . ILE A 1 330 ? -12.220 16.273 0.885 1.00 45.47 330 ILE A O 1
ATOM 2650 N N . ARG A 1 331 ? -10.898 18.025 0.438 1.00 45.72 331 ARG A N 1
ATOM 2651 C CA . ARG A 1 331 ? -10.936 18.632 1.781 1.00 45.72 331 ARG A CA 1
ATOM 2652 C C . ARG A 1 331 ? -12.354 18.925 2.293 1.00 45.72 331 ARG A C 1
ATOM 2654 O O . ARG A 1 331 ? -12.564 18.948 3.503 1.00 45.72 331 ARG A O 1
ATOM 2661 N N . LYS A 1 332 ? -13.332 19.165 1.408 1.00 52.56 332 LYS A N 1
ATOM 2662 C CA . LYS A 1 332 ? -14.743 19.380 1.794 1.00 52.56 332 LYS A CA 1
ATOM 2663 C C . LYS A 1 332 ? -15.458 18.064 2.104 1.00 52.56 332 LYS A C 1
ATOM 2665 O O . LYS A 1 332 ? -16.272 18.020 3.018 1.00 52.56 332 LYS A O 1
ATOM 2670 N N . ILE A 1 333 ? -15.131 17.001 1.369 1.00 51.31 333 ILE A N 1
ATOM 2671 C CA . ILE A 1 333 ? -15.682 15.655 1.573 1.00 51.31 333 ILE A CA 1
ATOM 2672 C C . ILE A 1 333 ? -15.030 15.004 2.799 1.00 51.31 333 ILE A C 1
ATOM 2674 O O . ILE A 1 333 ? -15.729 14.478 3.658 1.00 51.31 333 ILE A O 1
ATOM 2678 N N . GLU A 1 334 ? -13.703 15.101 2.920 1.00 56.50 334 GLU A N 1
ATOM 2679 C CA . GLU A 1 334 ? -12.897 14.557 4.018 1.00 56.50 334 GLU A CA 1
ATOM 2680 C C . GLU A 1 334 ? -13.443 15.002 5.381 1.00 56.50 334 GLU A C 1
ATOM 2682 O O . GLU A 1 334 ? -13.711 14.153 6.228 1.00 56.50 334 GLU A O 1
ATOM 2687 N N . LYS A 1 335 ? -13.713 16.306 5.551 1.00 61.88 335 LYS A N 1
ATOM 2688 C CA . LYS A 1 335 ? -14.312 16.903 6.761 1.00 61.88 335 LYS A CA 1
ATOM 2689 C C . LYS A 1 335 ? -15.586 16.206 7.257 1.00 61.88 335 LYS A C 1
ATOM 2691 O O . LYS A 1 335 ? -15.828 16.206 8.458 1.00 61.88 335 LYS A O 1
ATOM 2696 N N . ASN A 1 336 ? -16.372 15.608 6.362 1.00 62.47 336 ASN A N 1
ATOM 2697 C CA . ASN A 1 336 ? -17.654 14.979 6.690 1.00 62.47 336 ASN A CA 1
ATOM 2698 C C . ASN A 1 336 ? -17.557 13.452 6.863 1.00 62.47 336 ASN A C 1
ATOM 2700 O O . ASN A 1 336 ? -18.550 12.812 7.200 1.00 62.47 336 ASN A O 1
ATOM 2704 N N . VAL A 1 337 ? -16.387 12.853 6.618 1.00 64.19 337 VAL A N 1
ATOM 2705 C CA . VAL A 1 337 ? -16.182 11.401 6.692 1.00 64.19 337 VAL A CA 1
ATOM 2706 C C . VAL A 1 337 ? -15.566 11.026 8.047 1.00 64.19 337 VAL A C 1
ATOM 2708 O O . VAL A 1 337 ? -14.468 11.506 8.350 1.00 64.19 337 VAL A O 1
ATOM 2711 N N . PRO A 1 338 ? -16.213 10.153 8.845 1.00 69.62 338 PRO A N 1
ATOM 2712 C CA . PRO A 1 338 ? -15.674 9.699 10.123 1.00 69.62 338 PRO A CA 1
ATOM 2713 C C . PRO A 1 338 ? -14.413 8.845 9.962 1.00 69.62 338 PRO A C 1
ATOM 2715 O O . PRO A 1 338 ? -14.146 8.269 8.899 1.00 69.62 338 PRO A O 1
ATOM 2718 N N . TYR A 1 339 ? -13.655 8.732 11.050 1.00 74.12 339 TYR A N 1
ATOM 2719 C CA . TYR A 1 339 ? -12.505 7.837 11.139 1.00 74.12 339 TYR A CA 1
ATOM 2720 C C . TYR A 1 339 ? -12.810 6.559 11.929 1.00 74.12 339 TYR A C 1
ATOM 2722 O O . TYR A 1 339 ? -13.695 6.519 12.784 1.00 74.12 339 TYR A O 1
ATOM 2730 N N . HIS A 1 340 ? -12.038 5.516 11.642 1.00 75.69 340 HIS A N 1
ATOM 2731 C CA . HIS A 1 340 ? -11.912 4.319 12.464 1.00 75.69 340 HIS A CA 1
ATOM 2732 C C . HIS A 1 340 ? -10.428 4.208 12.805 1.00 75.69 340 HIS A C 1
ATOM 2734 O O . HIS A 1 340 ? -9.631 3.920 11.915 1.00 75.69 340 HIS A O 1
ATOM 2740 N N . LEU A 1 341 ? -10.079 4.568 14.038 1.00 79.56 341 LEU A N 1
ATOM 2741 C CA . LEU A 1 341 ? -8.701 4.679 14.520 1.00 79.56 341 LEU A CA 1
ATOM 2742 C C . LEU A 1 341 ? -8.405 3.533 15.482 1.00 79.56 341 LEU A C 1
ATOM 2744 O O . LEU A 1 341 ? -9.254 3.180 16.308 1.00 79.56 341 LEU A O 1
ATOM 2748 N N . GLU A 1 342 ? -7.211 2.965 15.386 1.00 83.12 342 GLU A N 1
ATOM 2749 C CA . GLU A 1 342 ? -6.766 1.894 16.276 1.00 83.12 342 GLU A CA 1
ATOM 2750 C C . GLU A 1 342 ? -6.257 2.486 17.594 1.00 83.12 342 GLU A C 1
ATOM 2752 O O . GLU A 1 342 ? -6.557 1.955 18.666 1.00 83.12 342 GLU A O 1
ATOM 2757 N N . LEU A 1 343 ? -5.543 3.615 17.524 1.00 83.31 343 LEU A N 1
ATOM 2758 C CA . LEU A 1 343 ? -4.895 4.231 18.680 1.00 83.31 343 LEU A CA 1
ATOM 2759 C C . LEU A 1 343 ? -4.856 5.760 18.574 1.00 83.31 343 LEU A C 1
ATOM 2761 O O . LEU A 1 343 ? -4.435 6.313 17.560 1.00 83.31 343 LEU A O 1
ATOM 2765 N N . VAL A 1 344 ? -5.248 6.448 19.645 1.00 87.56 344 VAL A N 1
ATOM 2766 C CA . VAL A 1 344 ? -4.995 7.883 19.839 1.00 87.56 344 VAL A CA 1
ATOM 2767 C C . VAL A 1 344 ? -4.349 8.090 21.201 1.00 87.56 344 VAL A C 1
ATOM 2769 O O . VAL A 1 344 ? -4.872 7.616 22.206 1.00 87.56 344 VAL A O 1
ATOM 2772 N N . LYS A 1 345 ? -3.234 8.818 21.253 1.00 88.19 345 LYS A N 1
ATOM 2773 C CA . LYS A 1 345 ? -2.557 9.178 22.505 1.00 88.19 345 LYS A CA 1
ATOM 2774 C C . LYS A 1 345 ? -2.443 10.690 22.640 1.00 88.19 345 LYS A C 1
ATOM 2776 O O . LYS A 1 345 ? -2.177 11.359 21.643 1.00 88.19 345 LYS A O 1
ATOM 2781 N N . LEU A 1 346 ? -2.621 11.227 23.844 1.00 87.00 346 LEU A N 1
ATOM 2782 C CA . LEU A 1 346 ? -2.477 12.656 24.137 1.00 87.00 346 LEU A CA 1
ATOM 2783 C C . LEU A 1 346 ? -1.702 12.871 25.438 1.00 87.00 346 LEU A C 1
ATOM 2785 O O . LEU A 1 346 ? -2.111 12.403 26.505 1.00 87.00 346 LEU A O 1
ATOM 2789 N N . PHE A 1 347 ? -0.616 13.635 25.333 1.00 82.19 347 PHE A N 1
ATOM 2790 C CA . PHE A 1 347 ? 0.259 13.992 26.442 1.00 82.19 347 PHE A CA 1
ATOM 2791 C C . PHE A 1 347 ? 0.503 15.508 26.443 1.00 82.19 347 PHE A C 1
ATOM 2793 O O . PHE A 1 347 ? 1.096 16.056 25.510 1.00 82.19 347 PHE A O 1
ATOM 2800 N N . GLY A 1 348 ? 0.056 16.195 27.493 1.00 71.12 348 GLY A N 1
ATOM 2801 C CA . GLY A 1 348 ? 0.457 17.571 27.785 1.00 71.12 348 GLY A CA 1
ATOM 2802 C C . GLY A 1 348 ? 1.807 17.593 28.506 1.00 71.12 348 GLY A C 1
ATOM 2803 O O . GLY A 1 348 ? 1.976 16.904 29.514 1.00 71.12 348 GLY A O 1
ATOM 2804 N N . MET A 1 349 ? 2.759 18.377 27.999 1.00 66.06 349 MET A N 1
ATOM 2805 C CA . MET A 1 349 ? 4.100 18.547 28.570 1.00 66.06 349 MET A CA 1
ATOM 2806 C C . MET A 1 349 ? 4.165 19.818 29.422 1.00 66.06 349 MET A C 1
ATOM 2808 O O . MET A 1 349 ? 3.636 20.858 29.033 1.00 66.06 349 MET A O 1
ATOM 2812 N N . ALA A 1 350 ? 4.904 19.780 30.535 1.00 58.88 350 ALA A N 1
ATOM 2813 C CA . ALA A 1 350 ? 5.037 20.918 31.457 1.00 58.88 350 ALA A CA 1
ATOM 2814 C C . ALA A 1 350 ? 5.609 22.205 30.811 1.00 58.88 350 ALA A C 1
ATOM 2816 O O . ALA A 1 350 ? 5.372 23.304 31.302 1.00 58.88 350 ALA A O 1
ATOM 2817 N N . GLN A 1 351 ? 6.340 22.089 29.697 1.00 56.19 351 GLN A N 1
ATOM 2818 C CA . GLN A 1 351 ? 6.974 23.206 28.981 1.00 56.19 351 GLN A CA 1
ATOM 2819 C C . GLN A 1 351 ? 6.141 23.695 27.776 1.00 56.19 351 GLN A C 1
ATOM 2821 O O . GLN A 1 351 ? 6.669 23.847 26.678 1.00 56.19 351 GLN A O 1
ATOM 2826 N N . LYS A 1 352 ? 4.824 23.900 27.955 1.00 64.75 352 LYS A N 1
ATOM 2827 C CA . LYS A 1 352 ? 3.864 24.348 26.909 1.00 64.75 352 LYS A CA 1
ATOM 2828 C C . LYS A 1 352 ? 3.813 23.488 25.627 1.00 64.75 352 LYS A C 1
ATOM 2830 O O . LYS A 1 352 ? 3.275 23.920 24.606 1.00 64.75 352 LYS A O 1
ATOM 2835 N N . GLY A 1 353 ? 4.377 22.284 25.663 1.00 75.50 353 GLY A N 1
ATOM 2836 C CA . GLY A 1 353 ? 4.371 21.351 24.542 1.00 75.50 353 GLY A CA 1
ATOM 2837 C C . GLY A 1 353 ? 3.153 20.432 24.584 1.00 75.50 353 GLY A C 1
ATOM 2838 O O . GLY A 1 353 ? 2.709 20.035 25.661 1.00 75.50 353 GLY A O 1
ATOM 2839 N N . ILE A 1 354 ? 2.636 20.043 23.422 1.00 81.88 354 ILE A N 1
ATOM 2840 C CA . ILE A 1 354 ? 1.595 19.011 23.315 1.00 81.88 354 ILE A CA 1
ATOM 2841 C C . ILE A 1 354 ? 2.092 17.915 22.384 1.00 81.88 354 ILE A C 1
ATOM 2843 O O . ILE A 1 354 ? 2.525 18.194 21.265 1.00 81.88 354 ILE A O 1
ATOM 2847 N N . ILE A 1 355 ? 2.008 16.671 22.846 1.00 85.38 355 ILE A N 1
ATOM 2848 C CA . ILE A 1 355 ? 2.291 15.474 22.057 1.00 85.38 355 ILE A CA 1
ATOM 2849 C C . ILE A 1 355 ? 0.967 14.766 21.789 1.00 85.38 355 ILE A C 1
ATOM 2851 O O . ILE A 1 355 ? 0.178 14.507 22.700 1.00 85.38 355 ILE A O 1
ATOM 2855 N N . MET A 1 356 ? 0.728 14.441 20.528 1.00 85.44 356 MET A N 1
ATOM 2856 C CA . MET A 1 356 ? -0.438 13.703 20.065 1.00 85.44 356 MET A CA 1
ATOM 2857 C C . MET A 1 356 ? 0.024 12.572 19.160 1.00 85.44 356 MET A C 1
ATOM 2859 O O . MET A 1 356 ? 0.697 12.844 18.175 1.00 85.44 356 MET A O 1
ATOM 2863 N N . SER A 1 357 ? -0.386 11.336 19.422 1.00 82.50 357 SER A N 1
ATOM 2864 C CA . SER A 1 357 ? -0.205 10.227 18.477 1.00 82.50 357 SER A CA 1
ATOM 2865 C C . SER A 1 357 ? -1.551 9.804 17.902 1.00 82.50 357 SER A C 1
ATOM 2867 O O . SER A 1 357 ? -2.544 9.747 18.627 1.00 82.50 357 SER A O 1
ATOM 2869 N N . ILE A 1 358 ? -1.598 9.517 16.602 1.00 80.88 358 ILE A N 1
ATOM 2870 C CA . ILE A 1 358 ? -2.758 8.942 15.914 1.00 80.88 358 ILE A CA 1
ATOM 2871 C C . ILE A 1 358 ? -2.262 7.811 15.013 1.00 80.88 358 ILE A C 1
ATOM 2873 O O . ILE A 1 358 ? -1.555 8.056 14.031 1.00 80.88 358 ILE A O 1
ATOM 2877 N N . ASP A 1 359 ? -2.661 6.584 15.341 1.00 79.62 359 ASP A N 1
ATOM 2878 C CA . ASP A 1 359 ? -2.131 5.342 14.777 1.00 79.62 359 ASP A CA 1
ATOM 2879 C C . ASP A 1 359 ? -0.583 5.384 14.732 1.00 79.62 359 ASP A C 1
ATOM 2881 O O . ASP A 1 359 ? 0.047 5.563 15.767 1.00 79.62 359 ASP A O 1
ATOM 2885 N N . SER A 1 360 ? 0.033 5.266 13.550 1.00 75.00 360 SER A N 1
ATOM 2886 C CA . SER A 1 360 ? 1.495 5.228 13.342 1.00 75.00 360 SER A CA 1
ATOM 2887 C C . SER A 1 360 ? 2.198 6.598 13.281 1.00 75.00 360 SER A C 1
ATOM 2889 O O . SER A 1 360 ? 3.310 6.691 12.755 1.00 75.00 360 SER A O 1
ATOM 2891 N N . PHE A 1 361 ? 1.546 7.684 13.705 1.00 71.94 361 PHE A N 1
ATOM 2892 C CA . PHE A 1 361 ? 2.089 9.042 13.593 1.00 71.94 361 PHE A CA 1
ATOM 2893 C C . PHE A 1 361 ? 2.028 9.789 14.914 1.00 71.94 361 PHE A C 1
ATOM 2895 O O . PHE A 1 361 ? 0.937 9.993 15.447 1.00 71.94 361 PHE A O 1
ATOM 2902 N N . SER A 1 362 ? 3.170 10.305 15.361 1.00 78.94 362 SER A N 1
ATOM 2903 C CA . SER A 1 362 ? 3.259 11.266 16.458 1.00 78.94 362 SER A CA 1
ATOM 2904 C C . SER A 1 362 ? 3.446 12.693 15.938 1.00 78.94 362 SER A C 1
ATOM 2906 O O . SER A 1 362 ? 4.144 12.959 14.957 1.00 78.94 362 SER A O 1
ATOM 2908 N N . PHE A 1 363 ? 2.779 13.622 16.610 1.00 83.31 363 PHE A N 1
ATOM 2909 C CA . PHE A 1 363 ? 2.722 15.048 16.333 1.00 83.31 363 PHE A CA 1
ATOM 2910 C C . PHE A 1 363 ? 3.142 15.784 17.597 1.00 83.31 363 PHE A C 1
ATOM 2912 O O . PHE A 1 363 ? 2.526 15.621 18.650 1.00 83.31 363 PHE A O 1
ATOM 2919 N N . TYR A 1 364 ? 4.171 16.609 17.484 1.00 84.62 364 TYR A N 1
ATOM 2920 C CA . TYR A 1 364 ? 4.704 17.402 18.579 1.00 84.62 364 TYR A CA 1
ATOM 2921 C C . TYR A 1 364 ? 4.505 18.879 18.244 1.00 84.62 364 TYR A C 1
ATOM 2923 O O . TYR A 1 364 ? 4.962 19.347 17.202 1.00 84.62 364 TYR A O 1
ATOM 2931 N N . PHE A 1 365 ? 3.818 19.603 19.119 1.00 83.75 365 PHE A N 1
ATOM 2932 C CA . PHE A 1 365 ? 3.562 21.038 19.011 1.00 83.75 365 PHE A CA 1
ATOM 2933 C C . PHE A 1 365 ? 4.350 21.736 20.119 1.00 83.75 365 PHE A C 1
ATOM 2935 O O . PHE A 1 365 ? 4.147 21.409 21.289 1.00 83.75 365 PHE A O 1
ATOM 2942 N N . TRP A 1 366 ? 5.230 22.682 19.784 1.00 81.38 366 TRP A N 1
ATOM 2943 C CA . TRP A 1 366 ? 6.053 23.384 20.778 1.00 81.38 366 TRP A CA 1
ATOM 2944 C C . TRP A 1 366 ? 6.440 24.808 20.346 1.00 81.38 366 TRP A C 1
ATOM 2946 O O . TRP A 1 366 ? 6.305 25.192 19.182 1.00 81.38 366 TRP A O 1
ATOM 2956 N N . GLU A 1 367 ? 6.951 25.583 21.303 1.00 79.88 367 GLU A N 1
ATOM 2957 C CA . GLU A 1 367 ? 7.481 26.940 21.129 1.00 79.88 367 GLU A CA 1
ATOM 2958 C C . GLU A 1 367 ? 9.009 26.905 21.351 1.00 79.88 367 GLU A C 1
ATOM 2960 O O . GLU A 1 367 ? 9.477 26.849 22.484 1.00 79.88 367 GLU A O 1
ATOM 2965 N N . TYR A 1 368 ? 9.797 26.854 20.268 1.00 67.12 368 TYR A N 1
ATOM 2966 C CA . TYR A 1 368 ? 11.270 26.838 20.306 1.00 67.12 368 TYR A CA 1
ATOM 2967 C C . TYR A 1 368 ? 11.820 27.418 18.999 1.00 67.12 368 TYR A C 1
ATOM 2969 O O . TYR A 1 368 ? 11.721 26.794 17.936 1.00 67.12 368 TYR A O 1
ATOM 2977 N N . GLU A 1 369 ? 12.375 28.631 19.087 1.00 68.06 369 GLU A N 1
ATOM 2978 C CA . GLU A 1 369 ? 12.685 29.501 17.938 1.00 68.06 369 GLU A CA 1
ATOM 2979 C C . GLU A 1 369 ? 11.440 29.748 17.059 1.00 68.06 369 GLU A C 1
ATOM 2981 O O . GLU A 1 369 ? 11.445 29.565 15.840 1.00 68.06 369 GLU A O 1
ATOM 2986 N N . GLY A 1 370 ? 10.339 30.121 17.715 1.00 74.00 370 GLY A N 1
ATOM 2987 C CA . GLY A 1 370 ? 9.012 30.232 17.114 1.00 74.00 370 GLY A CA 1
ATOM 2988 C C . GLY A 1 370 ? 8.149 28.988 17.336 1.00 74.00 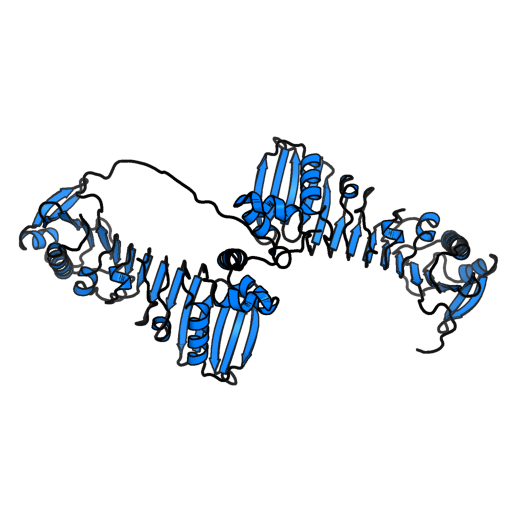370 GLY A C 1
ATOM 2989 O O . GLY A 1 370 ? 8.590 27.972 17.873 1.00 74.00 370 GLY A O 1
ATOM 2990 N N . ASN A 1 371 ? 6.882 29.085 16.935 1.00 79.50 371 ASN A N 1
ATOM 2991 C CA . ASN A 1 371 ? 5.934 27.984 17.062 1.00 79.50 371 ASN A CA 1
ATOM 2992 C C . ASN A 1 371 ? 6.170 26.976 15.933 1.00 79.50 371 ASN A C 1
ATOM 2994 O O . ASN A 1 371 ? 6.139 27.342 14.752 1.00 79.50 371 ASN A O 1
ATOM 2998 N N . LYS A 1 372 ? 6.387 25.710 16.288 1.00 75.31 372 LYS A N 1
ATOM 2999 C CA . LYS A 1 372 ? 6.682 24.622 15.349 1.00 75.31 372 LYS A CA 1
ATOM 3000 C C . LYS A 1 372 ? 5.744 23.437 15.585 1.00 75.31 372 LYS A C 1
ATOM 3002 O O . LYS A 1 372 ? 5.288 23.190 16.704 1.00 75.31 372 LYS A O 1
ATOM 3007 N N . ILE A 1 373 ? 5.462 22.702 14.512 1.00 80.19 373 ILE A N 1
ATOM 3008 C CA . ILE A 1 373 ? 4.872 21.360 14.558 1.00 80.19 373 ILE A CA 1
ATOM 3009 C C . ILE A 1 373 ? 5.831 20.381 13.881 1.00 80.19 373 ILE A C 1
ATOM 3011 O O . ILE A 1 373 ? 6.208 20.591 12.731 1.00 80.19 373 ILE A O 1
ATOM 3015 N N . LEU A 1 374 ? 6.191 19.305 14.576 1.00 75.06 374 LEU A N 1
ATOM 3016 C CA . LEU A 1 374 ? 6.912 18.155 14.029 1.00 75.06 374 LEU A CA 1
ATOM 3017 C C . LEU A 1 374 ? 5.933 16.991 13.872 1.00 75.06 374 LEU A C 1
ATOM 3019 O O . LEU A 1 374 ? 5.232 16.639 14.820 1.00 75.06 374 LEU A O 1
ATOM 3023 N N . MET A 1 375 ? 5.898 16.375 12.694 1.00 80.31 375 MET A N 1
ATOM 3024 C CA . MET A 1 375 ? 5.216 15.102 12.458 1.00 80.31 375 MET A CA 1
ATOM 3025 C C . MET A 1 375 ? 6.261 14.019 12.215 1.00 80.31 375 MET A C 1
ATOM 3027 O O . MET A 1 375 ? 7.038 14.136 11.270 1.00 80.31 375 MET A O 1
ATOM 3031 N N . THR A 1 376 ? 6.222 12.948 13.001 1.00 64.25 376 THR A N 1
ATOM 3032 C CA . THR A 1 376 ? 7.069 11.759 12.853 1.00 64.25 376 THR A CA 1
ATOM 3033 C C . THR A 1 376 ? 6.212 10.575 12.412 1.00 64.25 376 THR A C 1
ATOM 3035 O O . THR A 1 376 ? 5.152 10.320 12.979 1.00 64.25 376 THR A O 1
ATOM 3038 N N . ASN A 1 377 ? 6.660 9.843 11.391 1.00 70.94 377 ASN A N 1
ATOM 3039 C CA . ASN A 1 377 ? 6.125 8.522 11.061 1.00 70.94 377 ASN A CA 1
ATOM 3040 C C . ASN A 1 377 ? 6.875 7.466 11.878 1.00 70.94 377 ASN A C 1
ATOM 3042 O O . ASN A 1 377 ? 8.032 7.173 11.572 1.00 70.94 377 ASN A O 1
ATOM 3046 N N . GLU A 1 378 ? 6.219 6.883 12.878 1.00 65.31 378 GLU A N 1
ATOM 3047 C CA . GLU A 1 378 ? 6.826 5.925 13.813 1.00 65.31 378 GLU A CA 1
ATOM 3048 C C . GLU A 1 378 ? 7.270 4.630 13.112 1.00 65.31 378 GLU A C 1
ATOM 3050 O O . GLU A 1 378 ? 8.227 3.999 13.539 1.00 65.31 378 GLU A O 1
ATOM 3055 N N . CYS A 1 379 ? 6.656 4.268 11.979 1.00 57.62 379 CYS A N 1
ATOM 3056 C CA . CYS A 1 379 ? 7.052 3.088 11.202 1.00 57.62 379 CYS A CA 1
ATOM 3057 C C . CYS A 1 379 ? 8.283 3.298 10.306 1.00 57.62 379 CYS A C 1
ATOM 3059 O O . CYS A 1 379 ? 8.787 2.329 9.745 1.00 57.62 379 CYS A O 1
ATOM 3061 N N . THR A 1 380 ? 8.719 4.540 10.066 1.00 57.56 380 THR A N 1
ATOM 3062 C CA . THR A 1 380 ? 9.858 4.813 9.163 1.00 57.56 380 THR A CA 1
ATOM 3063 C C . THR A 1 380 ? 10.891 5.769 9.743 1.00 57.56 380 THR A C 1
ATOM 3065 O O . THR A 1 380 ? 11.783 6.171 9.001 1.00 57.56 380 THR A O 1
ATOM 3068 N N . GLU A 1 381 ? 10.711 6.219 10.988 1.00 65.38 381 GLU A N 1
ATOM 3069 C CA . GLU A 1 381 ? 11.555 7.205 11.687 1.00 65.38 381 GLU A CA 1
ATOM 3070 C C . GLU A 1 381 ? 11.790 8.506 10.891 1.00 65.38 381 GLU A C 1
ATOM 3072 O O . GLU A 1 381 ? 12.750 9.242 11.103 1.00 65.38 381 GLU A O 1
ATOM 3077 N N . LYS A 1 382 ? 10.891 8.813 9.946 1.00 58.19 382 LYS A N 1
ATOM 3078 C CA . LYS A 1 382 ? 10.975 10.019 9.115 1.00 58.19 382 LYS A CA 1
ATOM 3079 C C . LYS A 1 382 ? 10.110 11.100 9.721 1.00 58.19 382 LYS A C 1
ATOM 3081 O O . LYS A 1 382 ? 8.897 10.909 9.853 1.00 58.19 382 LYS A O 1
ATOM 3086 N N . SER A 1 383 ? 10.731 12.236 9.997 1.00 58.72 383 SER A N 1
ATOM 3087 C CA . SER A 1 383 ? 10.060 13.414 10.526 1.00 58.72 383 SER A CA 1
ATOM 3088 C C . SER A 1 383 ? 10.077 14.566 9.529 1.00 58.72 383 SER A C 1
ATOM 3090 O O . SER A 1 383 ? 10.969 14.665 8.686 1.00 58.72 383 SER A O 1
ATOM 3092 N N . VAL A 1 384 ? 9.073 15.433 9.625 1.00 63.44 384 VAL A N 1
ATOM 3093 C CA . VAL A 1 384 ? 9.002 16.714 8.914 1.00 63.44 384 VAL A CA 1
ATOM 3094 C C . VAL A 1 384 ? 8.511 17.764 9.900 1.00 63.44 384 VAL A C 1
ATOM 3096 O O . VAL A 1 384 ? 7.530 17.523 10.609 1.00 63.44 384 VAL A O 1
ATOM 3099 N N . ASP A 1 385 ? 9.188 18.905 9.954 1.00 73.69 385 ASP A N 1
ATOM 3100 C CA . ASP A 1 385 ? 8.808 20.057 10.758 1.00 73.69 385 ASP A CA 1
ATOM 3101 C C . ASP A 1 385 ? 8.263 21.207 9.899 1.00 73.69 385 ASP A C 1
ATOM 3103 O O . ASP A 1 385 ? 8.576 21.357 8.716 1.00 73.69 385 ASP A O 1
ATOM 3107 N N . TRP A 1 386 ? 7.410 22.029 10.508 1.00 72.31 386 TRP A N 1
ATOM 3108 C CA . TRP A 1 386 ? 6.894 23.254 9.906 1.00 72.31 386 TRP A CA 1
ATOM 3109 C C . TRP A 1 386 ? 6.762 24.358 10.953 1.00 72.31 386 TRP A C 1
ATOM 3111 O O . TRP A 1 386 ? 6.263 24.128 12.057 1.00 72.31 386 TRP A O 1
ATOM 3121 N N . LEU A 1 387 ? 7.120 25.583 10.565 1.00 72.62 387 LEU A N 1
ATOM 3122 C CA . LEU A 1 387 ? 6.742 26.792 11.295 1.00 72.62 387 LEU A CA 1
ATOM 3123 C C . LEU A 1 387 ? 5.232 27.034 11.164 1.00 72.62 387 LEU A C 1
ATOM 3125 O O . LEU A 1 387 ? 4.663 26.926 10.075 1.00 72.62 387 LEU A O 1
ATOM 3129 N N . ILE A 1 388 ? 4.586 27.394 12.271 1.00 72.06 388 ILE A N 1
ATOM 3130 C CA . ILE A 1 388 ? 3.143 27.646 12.350 1.00 72.06 388 ILE A CA 1
ATOM 3131 C C . ILE A 1 388 ? 2.859 29.054 12.886 1.00 72.06 388 ILE A C 1
ATOM 3133 O O . ILE A 1 388 ? 3.426 29.497 13.877 1.00 72.06 388 ILE A O 1
ATOM 3137 N N . GLY A 1 389 ? 1.924 29.767 12.253 1.00 73.19 389 GLY A N 1
ATOM 3138 C CA . GLY A 1 389 ? 1.507 31.116 12.670 1.00 73.19 389 GLY A CA 1
ATOM 3139 C C . GLY A 1 389 ? 0.557 31.153 13.877 1.00 73.19 389 GLY A C 1
ATOM 3140 O O . GLY A 1 389 ? -0.201 32.107 14.019 1.00 73.19 389 GLY A O 1
ATOM 3141 N N . LEU A 1 390 ? 0.523 30.097 14.692 1.00 77.06 390 LEU A N 1
ATOM 3142 C CA . LEU A 1 390 ? -0.370 29.923 15.842 1.00 77.06 390 LEU A CA 1
ATOM 3143 C C . LEU A 1 390 ? 0.427 29.367 17.022 1.00 77.06 390 LEU A C 1
ATOM 3145 O O . LEU A 1 390 ? 1.353 28.589 16.807 1.00 77.06 390 LEU A O 1
ATOM 3149 N N . GLY A 1 391 ? 0.033 29.714 18.251 1.00 80.12 391 GLY A N 1
ATOM 3150 C CA . GLY A 1 391 ? 0.621 29.117 19.454 1.00 80.12 391 GLY A CA 1
ATOM 3151 C C . GLY A 1 391 ? 0.393 27.594 19.510 1.00 80.12 391 GLY A C 1
ATOM 3152 O O . GLY A 1 391 ? -0.606 27.122 18.951 1.00 80.12 391 GLY A O 1
ATOM 3153 N N . PRO A 1 392 ? 1.266 26.818 20.185 1.00 80.94 392 PRO A N 1
ATOM 3154 C CA . PRO A 1 392 ? 1.258 25.353 20.117 1.00 80.94 392 PRO A CA 1
ATOM 3155 C C . PRO A 1 392 ? -0.081 24.739 20.528 1.00 80.94 392 PRO A C 1
ATOM 3157 O O . PRO A 1 392 ? -0.594 23.855 19.848 1.00 80.94 392 PRO A O 1
ATOM 3160 N N . GLU A 1 393 ? -0.694 25.277 21.583 1.00 83.56 393 GLU A N 1
ATOM 3161 C CA . GLU A 1 393 ? -1.993 24.840 22.092 1.00 83.56 393 GLU A CA 1
ATOM 3162 C C . GLU A 1 393 ? -3.135 25.082 21.095 1.00 83.56 393 GLU A C 1
ATOM 3164 O O . GLU A 1 393 ? -3.889 24.165 20.785 1.00 83.56 393 GLU A O 1
ATOM 3169 N N . GLN A 1 394 ? -3.217 26.277 20.498 1.00 81.75 394 GLN A N 1
ATOM 3170 C CA . GLN A 1 394 ? -4.232 26.593 19.483 1.00 81.75 394 GLN A CA 1
ATOM 3171 C C . GLN A 1 394 ? -4.048 25.780 18.194 1.00 81.75 394 GLN A C 1
ATOM 3173 O O . GLN A 1 394 ? -5.018 25.483 17.489 1.00 81.75 394 GLN A O 1
ATOM 3178 N N . ALA A 1 395 ? -2.802 25.449 17.849 1.00 80.69 395 ALA A N 1
ATOM 3179 C CA . ALA A 1 395 ? -2.488 24.593 16.715 1.00 80.69 395 ALA A CA 1
ATOM 3180 C C . ALA A 1 395 ? -2.882 23.135 16.994 1.00 80.69 395 ALA A C 1
ATOM 3182 O O . ALA A 1 395 ? -3.529 22.518 16.144 1.00 80.69 395 ALA A O 1
ATOM 3183 N N . ALA A 1 396 ? -2.569 22.620 18.185 1.00 81.62 396 ALA A N 1
ATOM 3184 C CA . ALA A 1 396 ? -2.971 21.293 18.638 1.00 81.62 396 ALA A CA 1
ATOM 3185 C C . ALA A 1 396 ? -4.497 21.167 18.751 1.00 81.62 396 ALA A C 1
ATOM 3187 O O . ALA A 1 396 ? -5.045 20.182 18.262 1.00 81.62 396 ALA A O 1
ATOM 3188 N N . GLU A 1 397 ? -5.197 22.176 19.284 1.00 84.56 397 GLU A N 1
ATOM 3189 C CA . GLU A 1 397 ? -6.663 22.237 19.323 1.00 84.56 397 GLU A CA 1
ATOM 3190 C C . GLU A 1 397 ? -7.251 22.163 17.911 1.00 84.56 397 GLU A C 1
ATOM 3192 O O . GLU A 1 397 ? -8.023 21.254 17.599 1.00 84.56 397 GLU A O 1
ATOM 3197 N N . LYS A 1 398 ? -6.866 23.084 17.016 1.00 81.44 398 LYS A N 1
ATOM 3198 C CA . LYS A 1 398 ? -7.390 23.108 15.639 1.00 81.44 398 LYS A CA 1
ATOM 3199 C C . LYS A 1 398 ? -7.078 21.818 14.891 1.00 81.44 398 LYS A C 1
ATOM 3201 O O . LYS A 1 398 ? -7.909 21.358 14.107 1.00 81.44 398 LYS A O 1
ATOM 3206 N N . PHE A 1 399 ? -5.908 21.226 15.124 1.00 81.38 399 PHE A N 1
ATOM 3207 C CA . PHE A 1 399 ? -5.546 19.937 14.553 1.00 81.38 399 PHE A CA 1
ATOM 3208 C C . PHE A 1 399 ? -6.425 18.816 15.121 1.00 81.38 399 PHE A C 1
ATOM 3210 O O . PHE A 1 399 ? -7.032 18.077 14.344 1.00 81.38 399 PHE A O 1
ATOM 3217 N N . LEU A 1 400 ? -6.554 18.703 16.443 1.00 81.50 400 LEU A N 1
ATOM 3218 C CA . LEU A 1 400 ? -7.364 17.678 17.097 1.00 81.50 400 LEU A CA 1
ATOM 3219 C C . LEU A 1 400 ? -8.824 17.757 16.643 1.00 81.50 400 LEU A C 1
ATOM 3221 O O . LEU A 1 400 ? -9.366 16.765 16.156 1.00 81.50 400 LEU A O 1
ATOM 3225 N N . LEU A 1 401 ? -9.436 18.941 16.707 1.00 82.00 401 LEU A N 1
ATOM 3226 C CA . LEU A 1 401 ? -10.819 19.154 16.285 1.00 82.00 401 LEU A CA 1
ATOM 3227 C C . LEU A 1 401 ? -11.004 18.840 14.789 1.00 82.00 401 LEU A C 1
ATOM 3229 O O . LEU A 1 401 ? -11.939 18.128 14.431 1.00 82.00 401 LEU A O 1
ATOM 3233 N N . TYR A 1 402 ? -10.084 19.255 13.906 1.00 78.12 402 TYR A N 1
ATOM 3234 C CA . TYR A 1 402 ? -10.162 18.932 12.471 1.00 78.12 402 TYR A CA 1
ATOM 3235 C C . TYR A 1 402 ? -10.125 17.422 12.180 1.00 78.12 402 TYR A C 1
ATOM 3237 O O . TYR A 1 402 ? -10.782 16.954 11.242 1.00 78.12 402 TYR A O 1
ATOM 3245 N N . ASN A 1 403 ? -9.324 16.660 12.931 1.00 75.06 403 ASN A N 1
ATOM 3246 C CA . ASN A 1 403 ? -9.150 15.226 12.700 1.00 75.06 403 ASN A CA 1
ATOM 3247 C C . ASN A 1 403 ? -10.224 14.394 13.421 1.00 75.06 403 ASN A C 1
ATOM 3249 O O . ASN A 1 403 ? -10.811 13.519 12.792 1.00 75.06 403 ASN A O 1
ATOM 3253 N N . LEU A 1 404 ? -10.511 14.664 14.698 1.00 79.81 404 LEU A N 1
ATOM 3254 C CA . LEU A 1 404 ? -11.343 13.798 15.544 1.00 79.81 404 LEU A CA 1
ATOM 3255 C C . LEU A 1 404 ? -12.822 14.211 15.611 1.00 79.81 404 LEU A C 1
ATOM 3257 O O . LEU A 1 404 ? -13.677 13.333 15.728 1.00 79.81 404 LEU A O 1
ATOM 3261 N N . SER A 1 405 ? -13.153 15.504 15.480 1.00 81.62 405 SER A N 1
ATOM 3262 C CA . SER A 1 405 ? -14.532 16.011 15.644 1.00 81.62 405 SER A CA 1
ATOM 3263 C C . SER A 1 405 ? -15.407 15.799 14.405 1.00 81.62 405 SER A C 1
ATOM 3265 O O . SER A 1 405 ? -15.898 16.743 13.784 1.00 81.62 405 SER A O 1
ATOM 3267 N N . ARG A 1 406 ? -15.578 14.534 14.012 1.00 79.94 406 ARG A N 1
ATOM 3268 C CA . ARG A 1 406 ? -16.407 14.109 12.877 1.00 79.94 406 ARG A CA 1
ATOM 3269 C C . ARG A 1 406 ? -17.458 13.118 13.357 1.00 79.94 406 ARG A C 1
ATOM 3271 O O . ARG A 1 406 ? -17.138 12.117 13.999 1.00 79.94 406 ARG A O 1
ATOM 3278 N N . LYS A 1 407 ? -18.723 13.381 13.021 1.00 80.56 407 LYS A N 1
ATOM 3279 C CA . LYS A 1 407 ? -19.862 12.564 13.462 1.00 80.56 407 LYS A CA 1
ATOM 3280 C C . LYS A 1 407 ? -19.693 11.107 13.018 1.00 80.56 407 LYS A C 1
ATOM 3282 O O . LYS A 1 407 ? -19.634 10.822 11.825 1.00 80.56 407 LYS A O 1
ATOM 3287 N N . GLY A 1 408 ? -19.672 10.192 13.987 1.00 79.50 408 GLY A N 1
ATOM 3288 C CA . GLY A 1 408 ? -19.523 8.753 13.756 1.00 79.50 408 GLY A CA 1
ATOM 3289 C C . GLY A 1 408 ? -18.082 8.232 13.790 1.00 79.50 408 GLY A C 1
ATOM 3290 O O . GLY A 1 408 ? -17.884 7.047 13.516 1.00 79.50 408 GLY A O 1
ATOM 3291 N N . THR A 1 409 ? -17.090 9.070 14.122 1.00 82.62 409 THR A N 1
ATOM 3292 C CA . THR A 1 409 ? -15.719 8.608 14.390 1.00 82.62 409 THR A CA 1
ATOM 3293 C C . THR A 1 409 ? -15.712 7.590 15.529 1.00 82.62 409 THR A C 1
ATOM 3295 O O . THR A 1 409 ? -16.406 7.753 16.536 1.00 82.62 409 THR A O 1
ATOM 3298 N N . ARG A 1 410 ? -14.920 6.531 15.353 1.00 84.69 410 ARG A N 1
ATOM 3299 C CA . ARG A 1 410 ? -14.693 5.475 16.341 1.00 84.69 410 ARG A CA 1
ATOM 3300 C C . ARG A 1 410 ? -13.202 5.336 16.612 1.00 84.69 410 ARG A C 1
ATOM 3302 O O . ARG A 1 410 ? -12.418 5.330 15.661 1.00 84.69 410 ARG A O 1
ATOM 3309 N N . ILE A 1 411 ? -12.828 5.186 17.876 1.00 88.50 411 ILE A N 1
ATOM 3310 C CA . ILE A 1 411 ? -11.446 4.953 18.303 1.00 88.50 411 ILE A CA 1
ATOM 3311 C C . ILE A 1 411 ? -11.425 3.690 19.161 1.00 88.50 411 ILE A C 1
ATOM 3313 O O . ILE A 1 411 ? -12.204 3.567 20.107 1.00 88.50 411 ILE A O 1
ATOM 3317 N N . LYS A 1 412 ? -10.559 2.731 18.834 1.00 88.94 412 LYS A N 1
ATOM 3318 C CA . LYS A 1 412 ? -10.458 1.489 19.605 1.00 88.94 412 LYS A CA 1
ATOM 3319 C C . LYS A 1 412 ? -9.715 1.710 20.920 1.00 88.94 412 LYS A C 1
ATOM 3321 O O . LYS A 1 412 ? -10.222 1.291 21.949 1.00 88.94 412 LYS A O 1
ATOM 3326 N N . ASN A 1 413 ? -8.573 2.394 20.907 1.00 90.25 413 ASN A N 1
ATOM 3327 C CA . ASN A 1 413 ? -7.795 2.672 22.114 1.00 90.25 413 ASN A CA 1
ATOM 3328 C C . ASN A 1 413 ? -7.476 4.168 22.226 1.00 90.25 413 ASN A C 1
ATOM 3330 O O . ASN A 1 413 ? -6.979 4.770 21.274 1.00 90.25 413 ASN A O 1
ATOM 3334 N N . VAL A 1 414 ? -7.741 4.760 23.388 1.00 91.12 414 VAL A N 1
ATOM 3335 C CA . VAL A 1 414 ? -7.371 6.140 23.725 1.00 91.12 414 VAL A CA 1
ATOM 3336 C C . VAL A 1 414 ? -6.492 6.139 24.974 1.00 91.12 414 VAL A C 1
ATOM 3338 O O . VAL A 1 414 ? -6.870 5.548 25.982 1.00 91.12 414 VAL A O 1
ATOM 3341 N N . GLU A 1 415 ? -5.348 6.818 24.925 1.00 90.38 415 GLU A N 1
ATOM 3342 C CA . GLU A 1 415 ? -4.451 7.036 26.067 1.00 90.38 415 GLU A CA 1
ATOM 3343 C C . GLU A 1 415 ? -4.343 8.539 26.380 1.00 90.38 415 GLU A C 1
ATOM 3345 O O . GLU A 1 415 ? -3.963 9.329 25.514 1.00 90.38 415 GLU A O 1
ATOM 3350 N N . LEU A 1 416 ? -4.661 8.944 27.612 1.00 88.25 416 LEU A N 1
ATOM 3351 C CA . LEU A 1 416 ? -4.569 10.323 28.105 1.00 88.25 416 LEU A CA 1
ATOM 3352 C C . LEU A 1 416 ? -3.639 10.371 29.327 1.00 88.25 416 LEU A C 1
ATOM 3354 O O . LEU A 1 416 ? -4.017 9.891 30.392 1.00 88.25 416 LEU A O 1
ATOM 3358 N N . SER A 1 417 ? -2.447 10.966 29.229 1.00 81.00 417 SER A N 1
ATOM 3359 C CA . SER A 1 417 ? -1.616 11.179 30.436 1.00 81.00 417 SER A CA 1
ATOM 3360 C C . SER A 1 417 ? -1.996 12.445 31.195 1.00 81.00 417 SER A C 1
ATOM 3362 O O . SER A 1 417 ? -1.971 12.458 32.419 1.00 81.00 417 SER A O 1
ATOM 3364 N N . THR A 1 418 ? -2.278 13.486 30.412 1.00 76.38 418 THR A N 1
ATOM 3365 C CA . THR A 1 418 ? -2.517 14.891 30.754 1.00 76.38 418 THR A CA 1
ATOM 3366 C C . THR A 1 418 ? -3.357 15.443 29.607 1.00 76.38 418 THR A C 1
ATOM 3368 O O . THR A 1 418 ? -2.863 16.139 28.720 1.00 76.38 418 THR A O 1
ATOM 3371 N N . GLY A 1 419 ? -4.619 15.004 29.549 1.00 69.00 419 GLY A N 1
ATOM 3372 C CA . GLY A 1 419 ? -5.549 15.372 28.478 1.00 69.00 419 GLY A CA 1
ATOM 3373 C C . GLY A 1 419 ? -5.759 16.893 28.444 1.00 69.00 419 GLY A C 1
ATOM 3374 O O . GLY A 1 419 ? -6.154 17.440 29.474 1.00 69.00 419 GLY A O 1
ATOM 3375 N N . PRO A 1 420 ? -5.483 17.585 27.321 1.00 79.38 420 PRO A N 1
ATOM 3376 C CA . PRO A 1 420 ? -5.613 19.039 27.248 1.00 79.38 420 PRO A CA 1
ATOM 3377 C C . PRO A 1 420 ? -7.089 19.453 27.213 1.00 79.38 420 PRO A C 1
ATOM 3379 O O . PRO A 1 420 ? -7.910 18.769 26.601 1.00 79.38 420 PRO A O 1
ATOM 3382 N N . GLU A 1 421 ? -7.434 20.591 27.823 1.00 83.12 421 GLU A N 1
ATOM 3383 C CA . GLU A 1 421 ? -8.833 20.976 28.090 1.00 83.12 421 GLU A CA 1
ATOM 3384 C C . GLU A 1 421 ? -9.741 20.952 26.854 1.00 83.12 421 GLU A C 1
ATOM 3386 O O . GLU A 1 421 ? -10.913 20.569 26.928 1.00 83.12 421 GLU A O 1
ATOM 3391 N N . PHE A 1 422 ? -9.193 21.300 25.688 1.00 84.00 422 PHE A N 1
ATOM 3392 C CA . PHE A 1 422 ? -9.926 21.357 24.428 1.00 84.00 422 PHE A CA 1
ATOM 3393 C C . PHE A 1 422 ? -10.452 20.001 23.918 1.00 84.00 422 PHE A C 1
ATOM 3395 O O . PHE A 1 422 ? -11.283 20.003 23.010 1.00 84.00 422 PHE A O 1
ATOM 3402 N N . ILE A 1 423 ? -10.064 18.844 24.482 1.00 86.81 423 ILE A N 1
ATOM 3403 C CA . ILE A 1 423 ? -10.679 17.556 24.088 1.00 86.81 423 ILE A CA 1
ATOM 3404 C C . ILE A 1 423 ? -12.173 17.491 24.434 1.00 86.81 423 ILE A C 1
ATOM 3406 O O . ILE A 1 423 ? -12.940 16.866 23.701 1.00 86.81 423 ILE A O 1
ATOM 3410 N N . SER A 1 424 ? -12.596 18.224 25.470 1.00 86.56 424 SER A N 1
ATOM 3411 C CA . SER A 1 424 ? -14.007 18.403 25.845 1.00 86.56 424 SER A CA 1
ATOM 3412 C C . SER A 1 424 ? -14.850 19.065 24.745 1.00 86.56 424 SER A C 1
ATOM 3414 O O . SER A 1 424 ? -16.057 18.849 24.673 1.00 86.56 424 SER A O 1
ATOM 3416 N N . ARG A 1 425 ? -14.215 19.828 23.842 1.00 88.06 425 ARG A N 1
ATOM 3417 C CA . ARG A 1 425 ? -14.856 20.547 22.727 1.00 88.06 425 ARG A CA 1
ATOM 3418 C C . ARG A 1 425 ? -15.088 19.668 21.492 1.00 88.06 425 ARG A C 1
ATOM 3420 O O . ARG A 1 425 ? -15.563 20.166 20.471 1.00 88.06 425 ARG A O 1
ATOM 3427 N N . CYS A 1 426 ? -14.737 18.381 21.544 1.00 84.56 426 CYS A N 1
ATOM 3428 C CA . CYS A 1 426 ? -14.965 17.475 20.423 1.00 84.56 426 CYS A CA 1
ATOM 3429 C C . CYS A 1 426 ? -16.460 17.221 20.172 1.00 84.56 426 CYS A C 1
ATOM 3431 O O . CYS A 1 426 ? -17.289 17.296 21.074 1.00 84.56 426 CYS A O 1
ATOM 3433 N N . THR A 1 427 ? -16.827 16.820 18.953 1.00 85.19 427 THR A N 1
ATOM 3434 C CA . THR A 1 427 ? -18.116 16.124 18.769 1.00 85.19 427 THR A CA 1
ATOM 3435 C C . THR A 1 427 ? -18.059 14.760 19.461 1.00 85.19 427 THR A C 1
ATOM 3437 O O . THR A 1 427 ? -16.998 14.141 19.377 1.00 85.19 427 THR A O 1
ATOM 3440 N N . PRO A 1 428 ? -19.161 14.231 20.032 1.00 83.06 428 PRO A N 1
ATOM 3441 C CA . PRO A 1 428 ? -19.149 12.938 20.709 1.00 83.06 428 PRO A CA 1
ATOM 3442 C C . PRO A 1 428 ? -18.517 11.808 19.883 1.00 83.06 428 PRO A C 1
ATOM 3444 O O . PRO A 1 428 ? -18.879 11.604 18.718 1.00 83.06 428 PRO A O 1
ATOM 3447 N N . ILE A 1 429 ? -17.570 11.090 20.491 1.00 86.62 429 ILE A N 1
ATOM 3448 C CA . ILE A 1 429 ? -16.773 10.028 19.860 1.00 86.62 429 ILE A CA 1
ATOM 3449 C C . ILE A 1 429 ? -17.156 8.678 20.472 1.00 86.62 429 ILE A C 1
ATOM 3451 O O . ILE A 1 429 ? -17.361 8.573 21.678 1.00 86.62 429 ILE A O 1
ATOM 3455 N N . ALA A 1 430 ? -17.225 7.623 19.658 1.00 88.31 430 ALA A N 1
ATOM 3456 C CA . ALA A 1 430 ? -17.347 6.262 20.177 1.00 88.31 430 ALA A CA 1
ATOM 3457 C C . ALA A 1 430 ? -15.950 5.705 20.497 1.00 88.31 430 ALA A C 1
ATOM 3459 O O . ALA A 1 430 ? -15.146 5.494 19.586 1.00 88.31 430 ALA A O 1
ATOM 3460 N N . ILE A 1 431 ? -15.663 5.470 21.776 1.00 90.69 431 ILE A N 1
ATOM 3461 C CA . ILE A 1 431 ? -14.379 4.939 22.254 1.00 90.69 431 ILE A CA 1
ATOM 3462 C C . ILE A 1 431 ? -14.608 3.524 22.789 1.00 90.69 431 ILE A C 1
ATOM 3464 O O . ILE A 1 431 ? -15.551 3.310 23.546 1.00 90.69 431 ILE A O 1
ATOM 3468 N N . LYS A 1 432 ? -13.770 2.554 22.397 1.00 90.75 432 LYS A N 1
ATOM 3469 C CA . LYS A 1 432 ? -13.857 1.180 22.923 1.00 90.75 432 LYS A CA 1
ATOM 3470 C C . LYS A 1 432 ? -13.113 1.044 24.255 1.00 90.75 432 LYS A C 1
ATOM 3472 O O . LYS A 1 432 ? -13.712 0.665 25.256 1.00 90.75 432 LYS A O 1
ATOM 3477 N N . ASN A 1 433 ? -11.828 1.387 24.254 1.00 92.25 433 ASN A N 1
ATOM 3478 C CA . ASN A 1 433 ? -10.935 1.321 25.403 1.00 92.25 433 ASN A CA 1
ATOM 3479 C C . ASN A 1 433 ? -10.355 2.715 25.682 1.00 92.25 433 ASN A C 1
ATOM 3481 O O . ASN A 1 433 ? -9.831 3.358 24.769 1.00 92.25 433 ASN A O 1
ATOM 3485 N N . LEU A 1 434 ? -10.408 3.165 26.932 1.00 91.69 434 LEU A N 1
ATOM 3486 C CA . LEU A 1 434 ? -9.899 4.461 27.380 1.00 91.69 434 LEU A CA 1
ATOM 3487 C C . LEU A 1 434 ? -8.982 4.261 28.593 1.00 91.69 434 LEU A C 1
ATOM 3489 O O . LEU A 1 434 ? -9.408 3.705 29.597 1.00 91.69 434 LEU A O 1
ATOM 3493 N N . ASN A 1 435 ? -7.734 4.714 28.516 1.00 90.38 435 ASN A N 1
ATOM 3494 C CA . ASN A 1 435 ? -6.767 4.699 29.612 1.00 90.38 435 ASN A CA 1
ATOM 3495 C C . ASN A 1 435 ? -6.367 6.138 29.955 1.00 90.38 435 ASN A C 1
ATOM 3497 O O . ASN A 1 435 ? -5.915 6.874 29.078 1.00 90.38 435 ASN A O 1
ATOM 3501 N N . VAL A 1 436 ? -6.537 6.536 31.211 1.00 88.50 436 VAL A N 1
ATOM 3502 C CA . VAL A 1 436 ? -6.370 7.911 31.688 1.00 88.50 436 VAL A CA 1
ATOM 3503 C C . VAL A 1 436 ? -5.506 7.904 32.938 1.00 88.50 436 VAL A C 1
ATOM 3505 O O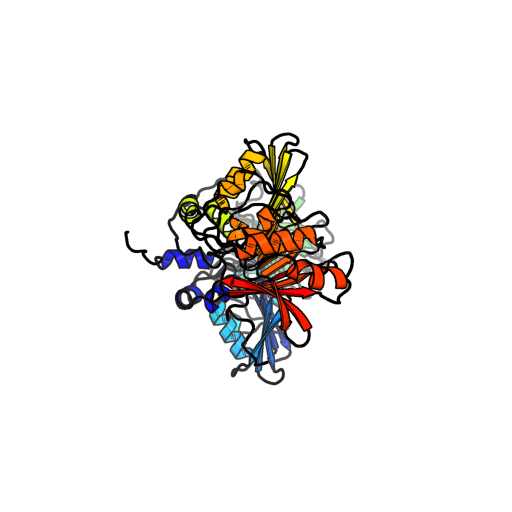 . VAL A 1 436 ? -5.888 7.311 33.941 1.00 88.50 436 VAL A O 1
ATOM 3508 N N . ASN A 1 437 ? -4.365 8.585 32.903 1.00 82.00 437 ASN A N 1
ATOM 3509 C CA . ASN A 1 437 ? -3.532 8.724 34.092 1.00 82.00 437 ASN A CA 1
ATOM 3510 C C . ASN A 1 437 ? -4.053 9.898 34.939 1.00 82.00 437 ASN A C 1
ATOM 3512 O O . ASN A 1 437 ? -4.631 9.697 36.000 1.00 82.00 437 ASN A O 1
ATOM 3516 N N . SER A 1 438 ? -3.947 11.130 34.428 1.00 71.50 438 SER A N 1
ATOM 3517 C CA . SER A 1 438 ? -4.466 12.330 35.092 1.00 71.50 438 SER A CA 1
ATOM 3518 C C . SER A 1 438 ? -5.060 13.308 34.079 1.00 71.50 438 SER A C 1
ATOM 3520 O O . SER A 1 438 ? -4.413 13.693 33.108 1.00 71.50 438 SER A O 1
ATOM 3522 N N . THR A 1 439 ? -6.314 13.723 34.255 1.00 75.50 439 THR A N 1
ATOM 3523 C CA . THR A 1 439 ? -6.890 14.807 33.446 1.00 75.50 439 THR A CA 1
ATOM 3524 C C . THR A 1 439 ? -8.129 15.412 34.095 1.00 75.50 439 THR A C 1
ATOM 3526 O O . THR A 1 439 ? -8.926 14.724 34.731 1.00 75.50 439 THR A O 1
ATOM 3529 N N . THR A 1 440 ? -8.305 16.711 33.875 1.00 74.81 440 THR A N 1
ATOM 3530 C CA . THR A 1 440 ? -9.527 17.464 34.172 1.00 74.81 440 THR A CA 1
ATOM 3531 C C . THR A 1 440 ? -10.536 17.422 33.020 1.00 74.81 440 THR A C 1
ATOM 3533 O O . THR A 1 440 ? -11.690 17.798 33.211 1.00 74.81 440 THR A O 1
ATOM 3536 N N . ALA A 1 441 ? -10.136 16.963 31.829 1.00 83.38 441 ALA A N 1
ATOM 3537 C CA . ALA A 1 441 ? -10.940 17.013 30.615 1.00 83.38 441 ALA A CA 1
ATOM 3538 C C . ALA A 1 441 ? -11.151 15.624 30.011 1.00 83.38 441 ALA A C 1
ATOM 3540 O O . ALA A 1 441 ? -10.248 14.797 29.956 1.00 83.38 441 ALA A O 1
ATOM 3541 N N . TRP A 1 442 ? -12.360 15.377 29.518 1.00 85.38 442 TRP A N 1
ATOM 3542 C CA . TRP A 1 442 ? -12.766 14.084 28.974 1.00 85.38 442 TRP A CA 1
ATOM 3543 C C . TRP A 1 442 ? -13.281 14.258 27.550 1.00 85.38 442 TRP A C 1
ATOM 3545 O O . TRP A 1 442 ? -13.851 15.296 27.209 1.00 85.38 442 TRP A O 1
ATOM 3555 N N . PHE A 1 443 ? -13.093 13.242 26.707 1.00 86.25 443 PHE A N 1
ATOM 3556 C CA . PHE A 1 443 ? -13.793 13.207 25.427 1.00 86.25 443 PHE A CA 1
ATOM 3557 C C . PHE A 1 443 ? -15.298 13.068 25.684 1.00 86.25 443 PHE A C 1
ATOM 3559 O O . PHE A 1 443 ? -15.693 12.161 26.420 1.00 86.25 443 PHE A O 1
ATOM 3566 N N . PRO A 1 444 ? -16.154 13.889 25.054 1.00 86.94 444 PRO A N 1
ATOM 3567 C CA . PRO A 1 444 ? -17.581 13.637 25.080 1.00 86.94 444 PRO A CA 1
ATOM 3568 C C . PRO A 1 444 ? -17.870 12.312 24.366 1.00 86.94 444 PRO A C 1
ATOM 3570 O O . PRO A 1 444 ? -17.366 12.045 23.271 1.00 86.94 444 PRO A O 1
ATOM 3573 N N . THR A 1 445 ? -18.710 11.488 24.980 1.00 85.19 445 THR A N 1
ATOM 3574 C CA . THR A 1 445 ? -19.153 10.195 24.450 1.00 85.19 445 THR A CA 1
ATOM 3575 C C . THR A 1 445 ? -20.671 10.116 24.525 1.00 85.19 445 THR A C 1
ATOM 3577 O O . THR A 1 445 ? -21.277 10.637 25.455 1.00 85.19 445 THR A O 1
ATOM 3580 N N . ASN A 1 446 ? -21.303 9.466 23.551 1.00 83.38 446 ASN A N 1
ATOM 3581 C CA . ASN A 1 446 ? -22.759 9.266 23.504 1.00 83.38 446 ASN A CA 1
ATOM 3582 C C . ASN A 1 446 ? -23.162 7.779 23.507 1.00 83.38 446 ASN A C 1
ATOM 3584 O O . ASN A 1 446 ? -24.311 7.445 23.233 1.00 83.38 446 ASN A O 1
ATOM 3588 N N . ILE A 1 447 ? -22.194 6.897 23.752 1.00 83.94 447 ILE A N 1
ATOM 3589 C CA . ILE A 1 447 ? -22.320 5.441 23.828 1.00 83.94 447 ILE A CA 1
ATOM 3590 C C . ILE A 1 447 ? -21.406 5.000 24.985 1.00 83.94 447 ILE A C 1
ATOM 3592 O O . ILE A 1 447 ? -20.307 5.553 25.085 1.00 83.94 447 ILE A O 1
ATOM 3596 N N . PRO A 1 448 ? -21.822 4.037 25.829 1.00 84.75 448 PRO A N 1
ATOM 3597 C CA . PRO A 1 448 ? -20.960 3.385 26.812 1.00 84.75 448 PRO A CA 1
ATOM 3598 C C . PRO A 1 448 ? -19.577 3.002 26.272 1.00 84.75 448 PRO A C 1
ATOM 3600 O O . PRO A 1 448 ? -19.475 2.365 25.221 1.00 84.75 448 PRO A O 1
ATOM 3603 N N . ILE A 1 449 ? -18.520 3.362 27.005 1.00 90.31 449 ILE A N 1
ATOM 3604 C CA . ILE A 1 449 ? -17.165 2.852 26.749 1.00 90.31 449 ILE A CA 1
ATOM 3605 C C . ILE A 1 449 ? -17.085 1.426 27.309 1.00 90.31 449 ILE A C 1
ATOM 3607 O O . ILE A 1 449 ? -17.574 1.164 28.407 1.00 90.31 449 ILE A O 1
ATOM 3611 N N . GLU A 1 450 ? -16.478 0.499 26.566 1.00 91.25 450 GLU A N 1
ATOM 3612 C CA . GLU A 1 450 ? -16.381 -0.908 26.979 1.00 91.25 450 GLU A CA 1
ATOM 3613 C C . GLU A 1 450 ? -15.416 -1.071 28.158 1.00 91.25 450 GLU A C 1
ATOM 3615 O O . GLU A 1 450 ? -15.786 -1.637 29.181 1.00 91.25 450 GLU A O 1
ATOM 3620 N N . ASN A 1 451 ? -14.206 -0.515 28.046 1.00 91.88 451 ASN A N 1
ATOM 3621 C CA . ASN A 1 451 ? -13.186 -0.600 29.090 1.00 91.88 451 ASN A CA 1
ATOM 3622 C C . ASN A 1 451 ? -12.611 0.786 29.390 1.00 91.88 451 ASN A C 1
ATOM 3624 O O . ASN A 1 451 ? -12.017 1.414 28.512 1.00 91.88 451 ASN A O 1
ATOM 3628 N N . VAL A 1 452 ? -12.730 1.250 30.632 1.00 91.12 452 VAL A N 1
ATOM 3629 C CA . VAL A 1 452 ? -12.079 2.472 31.118 1.00 91.12 452 VAL A CA 1
ATOM 3630 C C . VAL A 1 452 ? -11.068 2.115 32.200 1.00 91.12 452 VAL A C 1
ATOM 3632 O O . VAL A 1 452 ? -11.335 1.304 33.082 1.00 91.12 452 VAL A O 1
ATOM 3635 N N . LYS A 1 453 ? -9.890 2.722 32.141 1.00 91.00 453 LYS A N 1
ATOM 3636 C CA . LYS A 1 453 ? -8.810 2.562 33.107 1.00 91.00 453 LYS A CA 1
ATOM 3637 C C . LYS A 1 453 ? -8.375 3.944 33.579 1.00 91.00 453 LYS A C 1
ATOM 3639 O O . LYS A 1 453 ? -8.102 4.803 32.746 1.00 91.00 453 LYS A O 1
ATOM 3644 N N . VAL A 1 454 ? -8.354 4.154 34.888 1.00 88.62 454 VAL A N 1
ATOM 3645 C CA . VAL A 1 454 ? -8.031 5.427 35.551 1.00 88.62 454 VAL A CA 1
ATOM 3646 C C . VAL A 1 454 ? -7.015 5.197 36.666 1.00 88.62 454 VAL A C 1
ATOM 3648 O O . VAL A 1 454 ? -6.992 4.110 37.244 1.00 88.62 454 VAL A O 1
ATOM 3651 N N . ASP A 1 455 ? -6.194 6.192 36.999 1.00 83.69 455 ASP A N 1
ATOM 3652 C CA . ASP A 1 455 ? -5.326 6.096 38.183 1.00 83.69 455 ASP A CA 1
ATOM 3653 C C . ASP A 1 455 ? -6.065 6.443 39.499 1.00 83.69 455 ASP A C 1
ATOM 3655 O O . ASP A 1 455 ? -5.648 5.978 40.552 1.00 83.69 455 ASP A O 1
ATOM 3659 N N . ASP A 1 456 ? -7.203 7.155 39.464 1.00 79.88 456 ASP A N 1
ATOM 3660 C CA . ASP A 1 456 ? -7.954 7.562 40.671 1.00 79.88 456 ASP A CA 1
ATOM 3661 C C . ASP A 1 456 ? -9.490 7.598 40.460 1.00 79.88 456 ASP A C 1
ATOM 3663 O O . ASP A 1 456 ? -9.990 7.576 39.330 1.00 79.88 456 ASP A O 1
ATOM 3667 N N . THR A 1 457 ? -10.259 7.650 41.552 1.00 74.38 457 THR A N 1
ATOM 3668 C CA . THR A 1 457 ? -11.719 7.835 41.585 1.00 74.38 457 THR A CA 1
ATOM 3669 C C . THR A 1 457 ? -12.130 9.258 41.194 1.00 74.38 457 THR A C 1
ATOM 3671 O O . THR A 1 457 ? -12.260 10.148 42.029 1.00 74.38 457 THR A O 1
ATOM 3674 N N . ILE A 1 458 ? -12.378 9.470 39.900 1.00 78.12 458 ILE A N 1
ATOM 3675 C CA . ILE A 1 458 ? -12.755 10.773 39.327 1.00 78.12 458 ILE A CA 1
ATOM 3676 C C . ILE A 1 458 ? -14.277 10.853 39.113 1.00 78.12 458 ILE A C 1
ATOM 3678 O O . ILE A 1 458 ? -14.888 9.934 38.567 1.00 78.12 458 ILE A O 1
ATOM 3682 N N . ARG A 1 459 ? -14.912 11.977 39.481 1.00 74.81 459 ARG A N 1
ATOM 3683 C CA . ARG A 1 459 ? -16.328 12.240 39.156 1.00 74.81 459 ARG A CA 1
ATOM 3684 C C . ARG A 1 459 ? -16.447 12.677 37.691 1.00 74.81 459 ARG A C 1
ATOM 3686 O O . ARG A 1 459 ? -16.201 13.833 37.366 1.00 74.81 459 ARG A O 1
ATOM 3693 N N . SER A 1 460 ? -16.812 11.745 36.812 1.00 80.62 460 SER A N 1
ATOM 3694 C CA . SER A 1 460 ? -17.040 11.991 35.381 1.00 80.62 460 SER A CA 1
ATOM 3695 C C . SER A 1 460 ? -18.218 11.163 34.870 1.00 80.62 460 SER A C 1
ATOM 3697 O O . SER A 1 460 ? -18.303 9.965 35.145 1.00 80.62 460 SER A O 1
ATOM 3699 N N . ASP A 1 461 ? -19.108 11.771 34.084 1.00 80.00 461 ASP A N 1
ATOM 3700 C CA . ASP A 1 461 ? -20.259 11.072 33.494 1.00 80.00 461 ASP A CA 1
ATOM 3701 C C . ASP A 1 461 ? -19.827 9.970 32.507 1.00 80.00 461 ASP A C 1
ATOM 3703 O O . ASP A 1 461 ? -20.520 8.965 32.348 1.00 80.00 461 ASP A O 1
ATOM 3707 N N . THR A 1 462 ? -18.629 10.086 31.920 1.00 81.56 462 THR A N 1
ATOM 3708 C CA . THR A 1 462 ? -18.019 9.030 31.096 1.00 81.56 462 THR A CA 1
ATOM 3709 C C . THR A 1 462 ? -17.786 7.739 31.890 1.00 81.56 462 THR A C 1
ATOM 3711 O O . THR A 1 462 ? -17.930 6.655 31.328 1.00 81.56 462 THR A O 1
ATOM 3714 N N . LEU A 1 463 ? -17.466 7.831 33.188 1.00 81.56 463 LEU A N 1
ATOM 3715 C CA . LEU A 1 463 ? -17.297 6.662 34.063 1.00 81.56 463 LEU A CA 1
ATOM 3716 C C . LEU A 1 463 ? -18.650 6.065 34.468 1.00 81.56 463 LEU A C 1
ATOM 3718 O O . LEU A 1 463 ? -18.795 4.848 34.458 1.00 81.56 463 LEU A O 1
ATOM 3722 N N . LYS A 1 464 ? -19.673 6.898 34.709 1.00 82.25 464 LYS A N 1
ATOM 3723 C CA . LYS A 1 464 ? -21.044 6.430 35.003 1.00 82.25 464 LYS A CA 1
ATOM 3724 C C . LYS A 1 464 ? -21.636 5.580 33.879 1.00 82.25 464 LYS A C 1
ATOM 3726 O O . LYS A 1 464 ? -22.408 4.668 34.153 1.00 82.25 464 LYS A O 1
ATOM 3731 N N . MET A 1 465 ? -21.272 5.887 32.632 1.00 80.25 465 MET A N 1
ATOM 3732 C CA . MET A 1 465 ? -21.701 5.164 31.432 1.00 80.25 465 MET A CA 1
ATOM 3733 C C . MET A 1 465 ? -20.763 4.019 31.011 1.00 80.25 465 MET A C 1
ATOM 3735 O O . MET A 1 465 ? -21.043 3.368 30.007 1.00 80.25 465 MET A O 1
ATOM 3739 N N . ALA A 1 466 ? -19.637 3.784 31.687 1.00 86.62 466 ALA A N 1
ATOM 3740 C CA . ALA A 1 466 ? -18.689 2.741 31.293 1.00 86.62 466 ALA A CA 1
ATOM 3741 C C . ALA A 1 466 ? -19.195 1.338 31.666 1.00 86.62 466 ALA A C 1
ATOM 3743 O O . ALA A 1 466 ? -19.780 1.152 32.731 1.00 86.62 466 ALA A O 1
ATOM 3744 N N . LYS A 1 467 ? -18.922 0.332 30.824 1.00 87.50 467 LYS A N 1
ATOM 3745 C CA . LYS A 1 467 ? -19.223 -1.078 31.133 1.00 87.50 467 LYS A CA 1
ATOM 3746 C C . LYS A 1 467 ? -18.260 -1.631 32.179 1.00 87.50 467 LYS A C 1
ATOM 3748 O O . LYS A 1 467 ? -18.701 -2.116 33.216 1.00 87.50 467 LYS A O 1
ATOM 3753 N N . HIS A 1 468 ? -16.955 -1.528 31.938 1.00 89.56 468 HIS A N 1
ATOM 3754 C CA . HIS A 1 468 ? -15.931 -2.017 32.859 1.00 89.56 468 HIS A CA 1
ATOM 3755 C C . HIS A 1 468 ? -14.965 -0.891 33.230 1.00 89.56 468 HIS A C 1
ATOM 3757 O O . HIS A 1 468 ? -14.402 -0.239 32.348 1.00 89.56 468 HIS A O 1
ATOM 3763 N N . VAL A 1 469 ? -14.754 -0.667 34.528 1.00 89.00 469 VAL A N 1
ATOM 3764 C CA . VAL A 1 469 ? -13.835 0.355 35.050 1.00 89.00 469 VAL A CA 1
ATOM 3765 C C . VAL A 1 469 ? -12.728 -0.293 35.873 1.00 89.00 469 VAL A C 1
ATOM 3767 O O . VAL A 1 469 ? -12.991 -1.075 36.782 1.00 89.00 469 VAL A O 1
ATOM 3770 N N . LYS A 1 470 ? -11.474 0.069 35.596 1.00 89.12 470 LYS A N 1
ATOM 3771 C CA . LYS A 1 470 ? -10.310 -0.302 36.403 1.00 89.12 470 LYS A CA 1
ATOM 3772 C C . LYS A 1 470 ? -9.642 0.939 36.996 1.00 89.12 470 LYS A C 1
ATOM 3774 O O . LYS A 1 470 ? -9.153 1.778 36.248 1.00 89.12 470 LYS A O 1
ATOM 3779 N N . VAL A 1 471 ? -9.565 1.023 38.319 1.00 87.56 471 VAL A N 1
ATOM 3780 C CA . VAL A 1 471 ? -8.933 2.120 39.063 1.00 87.56 471 VAL A CA 1
ATOM 3781 C C . VAL A 1 471 ? -7.605 1.640 39.660 1.00 87.56 471 VAL A C 1
ATOM 3783 O O . VAL A 1 471 ? -7.573 0.617 40.343 1.00 87.56 471 VAL A O 1
ATOM 3786 N N . LYS A 1 472 ? -6.512 2.370 39.429 1.00 81.69 472 LYS A N 1
ATOM 3787 C CA . LYS A 1 472 ? -5.160 2.077 39.950 1.00 81.69 472 LYS A CA 1
ATOM 3788 C C . LYS A 1 472 ? -4.796 2.995 41.120 1.00 81.69 472 LYS A C 1
ATOM 3790 O O . LYS A 1 472 ? -3.720 3.587 41.137 1.00 81.69 472 LYS A O 1
ATOM 3795 N N . ASN A 1 473 ? -5.727 3.140 42.059 1.00 70.44 473 ASN A N 1
ATOM 3796 C CA . ASN A 1 473 ? -5.550 4.028 43.199 1.00 70.44 473 ASN A CA 1
ATOM 3797 C C . ASN A 1 473 ? -4.570 3.406 44.213 1.00 70.44 473 ASN A C 1
ATOM 3799 O O . ASN A 1 473 ? -4.600 2.201 44.432 1.00 70.44 473 ASN A O 1
ATOM 3803 N N . TYR A 1 474 ? -3.738 4.231 44.848 1.00 64.19 474 TYR A N 1
ATOM 3804 C CA . TYR A 1 474 ? -2.889 3.865 45.994 1.00 64.19 474 TYR A CA 1
ATOM 3805 C C . TYR A 1 474 ? -3.224 4.698 47.250 1.00 64.19 474 TYR A C 1
ATOM 3807 O O . TYR A 1 474 ? -2.455 4.738 48.207 1.00 64.19 474 TYR A O 1
ATOM 3815 N N . SER A 1 475 ? -4.355 5.406 47.226 1.00 67.81 475 SER A N 1
ATOM 3816 C CA . SER A 1 475 ? -4.848 6.314 48.264 1.00 67.81 475 SER A CA 1
ATOM 3817 C C . SER A 1 475 ? -6.284 5.958 48.688 1.00 67.81 475 SER A C 1
ATOM 3819 O O . SER A 1 475 ? -6.848 4.967 48.212 1.00 67.81 475 SER A O 1
ATOM 3821 N N . SER A 1 476 ? -6.854 6.740 49.613 1.00 70.25 476 SER A N 1
ATOM 3822 C CA . SER A 1 476 ? -8.231 6.592 50.113 1.00 70.25 476 SER A CA 1
ATOM 3823 C C . SER A 1 476 ? -9.254 6.649 48.981 1.00 70.25 476 SER A C 1
ATOM 3825 O O . SER A 1 476 ? -9.129 7.474 48.071 1.00 70.25 476 SER A O 1
ATOM 3827 N N . ILE A 1 477 ? -10.291 5.821 49.049 1.00 76.62 477 ILE A N 1
ATOM 3828 C CA . ILE A 1 477 ? -11.280 5.712 47.976 1.00 76.62 477 ILE A CA 1
ATOM 3829 C C . ILE A 1 477 ? -12.435 6.675 48.242 1.00 76.62 477 ILE A C 1
ATOM 3831 O O . ILE A 1 477 ? -13.108 6.591 49.266 1.00 76.62 477 ILE A O 1
ATOM 3835 N N . ASN A 1 478 ? -12.730 7.559 47.285 1.00 84.06 478 ASN A N 1
ATOM 3836 C CA . ASN A 1 478 ? -13.895 8.429 47.405 1.00 84.06 478 ASN A CA 1
ATOM 3837 C C . ASN A 1 478 ? -15.192 7.637 47.141 1.00 84.06 478 ASN A C 1
ATOM 3839 O O . ASN A 1 478 ? -15.596 7.407 45.997 1.00 84.06 478 ASN A O 1
ATOM 3843 N N . THR A 1 479 ? -15.842 7.223 48.226 1.00 82.31 479 THR A N 1
ATOM 3844 C CA . THR A 1 479 ? -17.081 6.437 48.231 1.00 82.31 479 THR A CA 1
ATOM 3845 C C . THR A 1 479 ? -18.277 7.192 47.653 1.00 82.31 479 THR A C 1
ATOM 3847 O O . THR A 1 479 ? -19.117 6.550 47.026 1.00 82.31 479 THR A O 1
ATOM 3850 N N . ASP A 1 480 ? -18.362 8.525 47.802 1.00 84.62 480 ASP A N 1
ATOM 3851 C CA . ASP A 1 480 ? -19.411 9.335 47.158 1.00 84.62 480 ASP A CA 1
ATOM 3852 C C . ASP A 1 480 ? -19.349 9.137 45.642 1.00 84.62 480 ASP A C 1
ATOM 3854 O O . ASP A 1 480 ? -20.319 8.696 45.028 1.00 84.62 480 ASP A O 1
ATOM 3858 N N . ILE A 1 481 ? -18.175 9.382 45.052 1.00 85.62 481 ILE A N 1
ATOM 3859 C CA . ILE A 1 481 ? -17.938 9.283 43.608 1.00 85.62 481 ILE A CA 1
ATOM 3860 C C . ILE A 1 481 ? -18.154 7.852 43.114 1.00 85.62 481 ILE A C 1
ATOM 3862 O O . ILE A 1 481 ? -18.845 7.645 42.117 1.00 85.62 481 ILE A O 1
ATOM 3866 N N . LEU A 1 482 ? -17.580 6.866 43.808 1.00 83.69 482 LEU A N 1
ATOM 3867 C CA . LEU A 1 482 ? -17.681 5.457 43.428 1.00 83.69 482 LEU A CA 1
ATOM 3868 C C . LEU A 1 482 ? -19.125 4.938 43.498 1.00 83.69 482 LEU A C 1
ATOM 3870 O O . LEU A 1 482 ? -19.525 4.107 42.680 1.00 83.69 482 LEU A O 1
ATOM 3874 N N . SER A 1 483 ? -19.919 5.425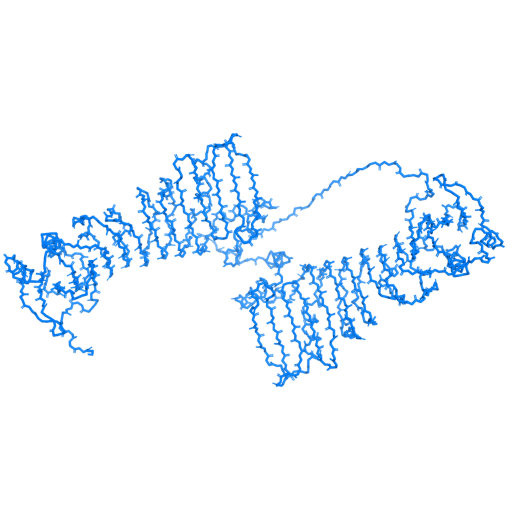 44.456 1.00 82.44 483 SER A N 1
ATOM 3875 C CA . SER A 1 483 ? -21.320 5.025 44.613 1.00 82.44 483 SER A CA 1
ATOM 3876 C C . SER A 1 483 ? -22.228 5.497 43.476 1.00 82.44 483 SER A C 1
ATOM 3878 O O . SER A 1 483 ? -23.286 4.901 43.299 1.00 82.44 483 SER A O 1
ATOM 3880 N N . GLU A 1 484 ? -21.816 6.486 42.669 1.00 85.12 484 GLU A N 1
ATOM 3881 C CA . GLU A 1 484 ? -22.560 6.987 41.499 1.00 85.12 484 GLU A CA 1
ATOM 3882 C C . GLU A 1 484 ? -22.378 6.135 40.226 1.00 85.12 484 GLU A C 1
ATOM 3884 O O . GLU A 1 484 ? -23.056 6.373 39.225 1.00 85.12 484 GLU A O 1
ATOM 3889 N N . TRP A 1 485 ? -21.439 5.184 40.198 1.00 84.69 485 TRP A N 1
ATOM 3890 C CA . TRP A 1 485 ? -21.107 4.439 38.975 1.00 84.69 485 TRP A CA 1
ATOM 3891 C C . TRP A 1 485 ? -22.091 3.278 38.732 1.00 84.69 485 TRP A C 1
ATOM 3893 O O . TRP A 1 485 ? -22.411 2.528 39.653 1.00 84.69 485 TRP A O 1
ATOM 3903 N N . ASN A 1 486 ? -22.555 3.118 37.484 1.00 79.06 486 ASN A N 1
ATOM 3904 C CA . ASN A 1 486 ? -23.495 2.065 37.045 1.00 79.06 486 ASN A CA 1
ATOM 3905 C C . ASN A 1 486 ? -22.822 1.017 36.139 1.00 79.06 486 ASN A C 1
ATOM 3907 O O . ASN A 1 486 ? -23.420 0.507 35.193 1.00 79.06 486 ASN A O 1
ATOM 3911 N N . CYS A 1 487 ? -21.551 0.724 36.411 1.00 81.81 487 CYS A N 1
ATOM 3912 C CA . CYS A 1 487 ? -20.738 -0.178 35.602 1.00 81.81 487 CYS A CA 1
ATOM 3913 C C . CYS A 1 487 ? -21.101 -1.651 35.833 1.00 81.81 487 CYS A C 1
ATOM 3915 O O . CYS A 1 487 ? -21.400 -2.052 36.953 1.00 81.81 487 CYS A O 1
ATOM 3917 N N . GLU A 1 488 ? -20.977 -2.471 34.788 1.00 83.00 488 GLU A N 1
ATOM 3918 C CA . GLU A 1 488 ? -21.110 -3.934 34.852 1.00 83.00 488 GLU A CA 1
ATOM 3919 C C . GLU A 1 488 ? -19.982 -4.568 35.684 1.00 83.00 488 GLU A C 1
ATOM 3921 O O . GLU A 1 488 ? -20.194 -5.578 36.350 1.00 83.00 488 GLU A O 1
ATOM 3926 N N . SER A 1 489 ? -18.786 -3.966 35.675 1.00 83.44 489 SER A N 1
ATOM 3927 C CA . SER A 1 489 ? -17.683 -4.332 36.571 1.00 83.44 489 SER A CA 1
ATOM 3928 C C . SER A 1 489 ? -16.845 -3.113 36.969 1.00 83.44 489 SER A C 1
ATOM 3930 O O . SER A 1 489 ? -16.559 -2.246 36.139 1.00 83.44 489 SER A O 1
ATOM 3932 N N . ILE A 1 490 ? -16.422 -3.053 38.232 1.00 85.44 490 ILE A N 1
ATOM 3933 C CA . ILE A 1 490 ? -15.468 -2.077 38.767 1.00 85.44 490 ILE A CA 1
ATOM 3934 C C . ILE A 1 490 ? -14.366 -2.839 39.504 1.00 85.44 490 ILE A C 1
ATOM 3936 O O . ILE A 1 490 ? -14.645 -3.614 40.412 1.00 85.44 490 ILE A O 1
ATOM 3940 N N . ARG A 1 491 ? -13.102 -2.589 39.164 1.00 85.12 491 ARG A N 1
ATOM 3941 C CA . ARG A 1 491 ? -11.929 -3.171 39.829 1.00 85.12 491 ARG A CA 1
ATOM 3942 C C . ARG A 1 491 ? -11.015 -2.066 40.338 1.00 85.12 491 ARG A C 1
ATOM 3944 O O . ARG A 1 491 ? -10.463 -1.328 39.528 1.00 85.12 491 ARG A O 1
ATOM 3951 N N . ILE A 1 492 ? -10.809 -1.977 41.647 1.00 83.44 492 ILE A N 1
ATOM 3952 C CA . ILE A 1 492 ? -9.910 -0.997 42.274 1.00 83.44 492 ILE A CA 1
ATOM 3953 C C . ILE A 1 492 ? -8.708 -1.739 42.850 1.00 83.44 492 ILE A C 1
ATOM 3955 O O . ILE A 1 492 ? -8.876 -2.640 43.665 1.00 83.44 492 ILE A O 1
ATOM 3959 N N . GLU A 1 493 ? -7.497 -1.367 42.438 1.00 81.44 493 GLU A N 1
ATOM 3960 C CA . GLU A 1 493 ? -6.228 -1.939 42.926 1.00 81.44 493 GLU A CA 1
ATOM 3961 C C . GLU A 1 493 ? -5.739 -1.249 44.217 1.00 81.44 493 GLU A C 1
ATOM 3963 O O . GLU A 1 493 ? -4.552 -0.982 44.373 1.00 81.44 493 GLU A O 1
ATOM 3968 N N . SER A 1 494 ? -6.680 -0.964 45.126 1.00 75.06 494 SER A N 1
ATOM 3969 C CA . SER A 1 494 ? -6.461 -0.406 46.466 1.00 75.06 494 SER A CA 1
ATOM 3970 C C . SER A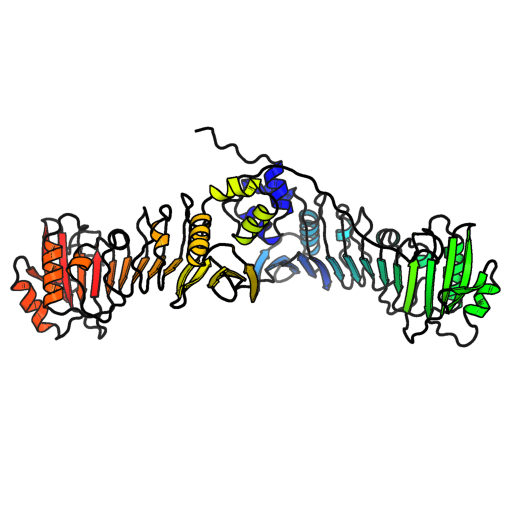 1 494 ? -7.292 -1.177 47.496 1.00 75.06 494 SER A C 1
ATOM 3972 O O . SER A 1 494 ? -8.260 -1.861 47.148 1.00 75.06 494 SER A O 1
ATOM 3974 N N . GLY A 1 495 ? -6.933 -1.042 48.771 1.00 68.94 495 GLY A N 1
ATOM 3975 C CA . GLY A 1 495 ? -7.739 -1.530 49.888 1.00 68.94 495 GLY A CA 1
ATOM 3976 C C . GLY A 1 495 ? -8.789 -0.500 50.306 1.00 68.94 495 GLY A C 1
ATOM 3977 O O . GLY A 1 495 ? -8.554 0.700 50.198 1.00 68.94 495 GLY A O 1
ATOM 3978 N N . MET A 1 496 ? -9.921 -0.974 50.824 1.00 73.75 496 MET A N 1
ATOM 3979 C CA . MET A 1 496 ? -10.861 -0.150 51.591 1.00 73.75 496 MET A CA 1
ATOM 3980 C C . MET A 1 496 ? -10.701 -0.424 53.087 1.00 73.75 496 MET A C 1
ATOM 3982 O O . MET A 1 496 ? -10.489 -1.570 53.504 1.00 73.75 496 MET A O 1
ATOM 3986 N N . THR A 1 497 ? -10.868 0.614 53.897 1.00 74.12 497 THR A N 1
ATOM 3987 C CA . THR A 1 497 ? -11.190 0.479 55.321 1.00 74.12 497 THR A CA 1
ATOM 3988 C C . THR A 1 497 ? -12.610 -0.072 55.503 1.00 74.12 497 THR A C 1
ATOM 3990 O O . THR A 1 497 ? -13.460 0.024 54.614 1.00 74.12 497 THR A O 1
ATOM 3993 N N . SER A 1 498 ? -12.902 -0.635 56.679 1.00 71.94 498 SER A N 1
ATOM 3994 C CA . SER A 1 498 ? -14.258 -1.102 57.016 1.00 71.94 498 SER A CA 1
ATOM 3995 C C . SER A 1 498 ? -15.302 0.023 56.976 1.00 71.94 498 SER A C 1
ATOM 3997 O O . SER A 1 498 ? -16.460 -0.235 56.655 1.00 71.94 498 SER A O 1
ATOM 3999 N N . GLU A 1 499 ? -14.892 1.258 57.282 1.00 76.25 499 GLU A N 1
ATOM 4000 C CA . GLU A 1 499 ? -15.745 2.449 57.255 1.00 76.25 499 GLU A CA 1
ATOM 4001 C C . GLU A 1 499 ? -16.080 2.858 55.814 1.00 76.25 499 GLU A C 1
ATOM 4003 O O . GLU A 1 499 ? -17.260 2.979 55.489 1.00 76.25 499 GLU A O 1
ATOM 4008 N N . GLU A 1 500 ? -15.083 2.962 54.923 1.00 79.00 500 GLU A N 1
ATOM 4009 C CA . GLU A 1 500 ? -15.304 3.222 53.488 1.00 79.00 500 GLU A CA 1
ATOM 4010 C C . GLU A 1 500 ? -16.187 2.142 52.842 1.00 79.00 500 GLU A C 1
ATOM 4012 O O . GLU A 1 500 ? -17.079 2.458 52.053 1.00 79.00 500 GLU A O 1
ATOM 4017 N N . LEU A 1 501 ? -15.984 0.863 53.183 1.00 77.88 501 LEU A N 1
ATOM 4018 C CA . LEU A 1 501 ? -16.794 -0.220 52.622 1.00 77.88 501 LEU A CA 1
ATOM 4019 C C . LEU A 1 501 ? -18.251 -0.149 53.101 1.00 77.88 501 LEU A C 1
ATOM 4021 O O . LEU A 1 501 ? -19.166 -0.310 52.292 1.00 77.88 501 LEU A O 1
ATOM 4025 N N . ALA A 1 502 ? -18.482 0.098 54.394 1.00 76.06 502 ALA A N 1
ATOM 4026 C CA . ALA A 1 502 ? -19.829 0.226 54.948 1.00 76.06 502 ALA A CA 1
ATOM 4027 C C . ALA A 1 502 ? -20.557 1.463 54.407 1.00 76.06 502 ALA A C 1
ATOM 4029 O O . ALA A 1 502 ? -21.730 1.372 54.048 1.00 76.06 502 ALA A O 1
ATOM 4030 N N . ASP A 1 503 ? -19.861 2.592 54.279 1.00 82.44 503 ASP A N 1
ATOM 4031 C CA . ASP A 1 503 ? -20.388 3.817 53.680 1.00 82.44 503 ASP A CA 1
ATOM 4032 C C . ASP A 1 503 ? -20.724 3.629 52.188 1.00 82.44 503 ASP A C 1
ATOM 4034 O O . ASP A 1 503 ? -21.827 3.975 51.760 1.00 82.44 503 ASP A O 1
ATOM 4038 N N . TYR A 1 504 ? -19.855 2.973 51.405 1.00 82.75 504 TYR A N 1
ATOM 4039 C CA . TYR A 1 504 ? -20.170 2.576 50.026 1.00 82.75 504 TYR A CA 1
ATOM 4040 C C . TYR A 1 504 ? -21.427 1.696 49.955 1.00 82.75 504 TYR A C 1
ATOM 4042 O O . TYR A 1 504 ? -22.326 1.974 49.160 1.00 82.75 504 TYR A O 1
ATOM 4050 N N . CYS A 1 505 ? -21.528 0.668 50.803 1.00 77.44 505 CYS A N 1
ATOM 4051 C CA . CYS A 1 505 ? -22.688 -0.227 50.832 1.00 77.44 505 CYS A CA 1
ATOM 4052 C C . CYS A 1 505 ? -23.984 0.517 51.194 1.00 77.44 505 CYS A C 1
ATOM 4054 O O . CYS A 1 505 ? -24.995 0.336 50.522 1.00 77.44 505 CYS A O 1
ATOM 4056 N N . ASN A 1 506 ? -23.938 1.391 52.201 1.00 79.50 506 ASN A N 1
ATOM 4057 C CA . ASN A 1 506 ? -25.055 2.218 52.673 1.00 79.50 506 ASN A CA 1
ATOM 4058 C C . ASN A 1 506 ? -25.518 3.249 51.625 1.00 79.50 506 ASN A C 1
ATOM 4060 O O . ASN A 1 506 ? -26.705 3.557 51.523 1.00 79.50 506 ASN A O 1
ATOM 4064 N N . LYS A 1 507 ? -24.593 3.784 50.820 1.00 84.12 507 LYS A N 1
ATOM 4065 C CA . LYS A 1 507 ? -24.917 4.645 49.672 1.00 84.12 507 LYS A CA 1
ATOM 4066 C C . LYS A 1 507 ? -25.562 3.847 48.544 1.00 84.12 507 LYS A C 1
ATOM 4068 O O . LYS A 1 507 ? -26.565 4.283 47.990 1.00 84.12 507 LYS A O 1
ATOM 4073 N N . VAL A 1 508 ? -25.018 2.672 48.226 1.00 79.06 508 VAL A N 1
ATOM 4074 C CA . VAL A 1 508 ? -25.519 1.796 47.157 1.00 79.06 508 VAL A CA 1
ATOM 4075 C C . VAL A 1 508 ? -26.894 1.208 47.473 1.00 79.06 508 VAL A C 1
ATOM 4077 O O . VAL A 1 508 ? -27.732 1.184 46.577 1.00 79.06 508 VAL A O 1
ATOM 4080 N N . SER A 1 509 ? -27.167 0.795 48.715 1.00 74.81 509 SER A N 1
ATOM 4081 C CA . SER A 1 509 ? -28.470 0.227 49.103 1.00 74.81 509 SER A CA 1
ATOM 4082 C C . SER A 1 509 ? -29.630 1.222 49.030 1.00 74.81 509 SER A C 1
ATOM 4084 O O . SER A 1 509 ? -30.785 0.819 49.005 1.00 74.81 509 SER A O 1
ATOM 4086 N N . LYS A 1 510 ? -29.338 2.524 48.943 1.00 78.31 510 LYS A N 1
ATOM 4087 C CA . LYS A 1 510 ? -30.330 3.598 48.780 1.00 78.31 510 LYS A CA 1
ATOM 4088 C C . LYS A 1 510 ? -30.587 3.981 47.318 1.00 78.31 510 LYS A C 1
ATOM 4090 O O . LYS A 1 510 ? -31.349 4.915 47.066 1.00 78.31 510 LYS A O 1
ATOM 4095 N N . ARG A 1 511 ? -29.946 3.313 46.352 1.00 75.62 511 ARG A N 1
ATOM 4096 C CA . ARG A 1 511 ? -30.086 3.612 44.918 1.00 75.62 511 ARG A CA 1
ATOM 4097 C C . ARG A 1 511 ? -31.137 2.726 44.262 1.00 75.62 511 ARG A C 1
ATOM 4099 O O . ARG A 1 511 ? -30.989 1.514 44.221 1.00 75.62 511 ARG A O 1
ATOM 4106 N N . THR A 1 512 ? -32.132 3.360 43.650 1.00 69.69 512 THR A N 1
ATOM 4107 C CA . THR A 1 512 ? -33.193 2.703 42.866 1.00 69.69 512 THR A CA 1
ATOM 4108 C C . THR A 1 512 ? -32.873 2.592 41.369 1.00 69.69 512 THR A C 1
ATOM 4110 O O . THR A 1 512 ? -33.678 2.073 40.602 1.00 69.69 512 THR A O 1
ATOM 4113 N N . ASP A 1 513 ? -31.719 3.104 40.926 1.00 71.31 513 ASP A N 1
ATOM 4114 C CA . ASP A 1 513 ? -31.311 3.161 39.515 1.00 71.31 513 ASP A CA 1
ATOM 4115 C C . ASP A 1 513 ? -30.189 2.169 39.148 1.00 71.31 513 ASP A C 1
ATOM 4117 O O . ASP A 1 513 ? -29.689 2.175 38.020 1.00 71.31 513 ASP A O 1
ATOM 4121 N N . ARG A 1 514 ? -29.772 1.324 40.098 1.00 65.81 514 ARG A N 1
ATOM 4122 C CA . ARG A 1 514 ? -28.699 0.342 39.912 1.00 65.81 514 ARG A CA 1
ATOM 4123 C C . ARG A 1 514 ? -29.258 -0.954 39.293 1.00 65.81 514 ARG A C 1
ATOM 4125 O O . ARG A 1 514 ? -30.304 -1.423 39.734 1.00 65.81 514 ARG A O 1
ATOM 4132 N N . PRO A 1 515 ? -28.592 -1.557 38.288 1.00 58.25 515 PRO A N 1
ATOM 4133 C CA . PRO A 1 515 ? -29.051 -2.805 37.678 1.00 58.25 515 PRO A CA 1
ATOM 4134 C C . PRO A 1 515 ? -29.079 -3.989 38.659 1.00 58.25 515 PRO A C 1
ATOM 4136 O O . PRO A 1 515 ? -28.327 -4.036 39.633 1.00 58.25 515 PRO A O 1
ATOM 4139 N N . ILE A 1 516 ? -29.963 -4.942 38.349 1.00 55.56 516 ILE A N 1
ATOM 4140 C CA . ILE A 1 516 ? -30.414 -6.020 39.236 1.00 55.56 516 ILE A CA 1
ATOM 4141 C C . ILE A 1 516 ? -29.240 -6.915 39.673 1.00 55.56 516 ILE A C 1
ATOM 4143 O O . ILE A 1 516 ? -28.560 -7.480 38.820 1.00 55.56 516 ILE A O 1
ATOM 4147 N N . GLY A 1 517 ? -29.044 -7.069 40.989 1.00 60.59 517 GLY A N 1
ATOM 4148 C CA . GLY A 1 517 ? -28.035 -7.944 41.605 1.00 60.59 517 GLY A CA 1
ATOM 4149 C C . GLY A 1 517 ? -26.590 -7.426 41.527 1.00 60.59 517 GLY A C 1
ATOM 4150 O O . GLY A 1 517 ? -26.087 -7.035 40.472 1.00 60.59 517 GLY A O 1
ATOM 4151 N N . SER A 1 518 ? -25.854 -7.434 42.641 1.00 63.25 518 SER A N 1
ATOM 4152 C CA . SER A 1 518 ? -24.427 -7.074 42.653 1.00 63.25 518 SER A CA 1
ATOM 4153 C C . SER A 1 518 ? -23.602 -7.917 43.629 1.00 63.25 518 SER A C 1
ATOM 4155 O O . SER A 1 518 ? -24.009 -8.191 44.756 1.00 63.25 518 SER A O 1
ATOM 4157 N N . ARG A 1 519 ? -22.390 -8.279 43.213 1.00 69.00 519 ARG A N 1
ATOM 4158 C CA . ARG A 1 519 ? -21.379 -8.981 44.010 1.00 69.00 519 ARG A CA 1
ATOM 4159 C C . ARG A 1 519 ? -20.239 -8.011 44.332 1.00 69.00 519 ARG A C 1
ATOM 4161 O O . ARG A 1 519 ? -19.718 -7.342 43.443 1.00 69.00 519 ARG A O 1
ATOM 4168 N N . LEU A 1 520 ? -19.874 -7.913 45.609 1.00 70.62 520 LEU A N 1
ATOM 4169 C CA . LEU A 1 520 ? -18.792 -7.077 46.127 1.00 70.62 520 LEU A CA 1
ATOM 4170 C C . LEU A 1 520 ? -17.754 -7.959 46.822 1.00 70.62 520 LEU A C 1
ATOM 4172 O O . LEU A 1 520 ? -17.976 -8.472 47.918 1.00 70.62 520 LEU A O 1
ATOM 4176 N N . MET A 1 521 ? -16.596 -8.098 46.187 1.00 69.00 521 MET A N 1
ATOM 4177 C CA . MET A 1 521 ? -15.405 -8.676 46.791 1.00 69.00 521 MET A CA 1
ATOM 4178 C C . MET A 1 521 ? -14.503 -7.549 47.285 1.00 69.00 521 MET A C 1
ATOM 4180 O O . MET A 1 521 ? -14.152 -6.661 46.508 1.00 69.00 521 MET A O 1
ATOM 4184 N N . ALA A 1 522 ? -14.084 -7.588 48.546 1.00 60.91 522 ALA A N 1
ATOM 4185 C CA . ALA A 1 522 ? -13.130 -6.614 49.074 1.00 60.91 522 ALA A CA 1
ATOM 4186 C C . ALA A 1 522 ? -12.063 -7.278 49.949 1.00 60.91 522 ALA A C 1
ATOM 4188 O O . ALA A 1 522 ? -12.373 -7.938 50.946 1.00 60.91 522 ALA A O 1
ATOM 4189 N N . THR A 1 523 ? -10.793 -7.053 49.609 1.00 59.31 523 THR A N 1
ATOM 4190 C CA . THR A 1 523 ? -9.675 -7.253 50.538 1.00 59.31 523 THR A CA 1
ATOM 4191 C C . THR A 1 523 ? -9.535 -5.988 51.387 1.00 59.31 523 THR A C 1
ATOM 4193 O O . THR A 1 523 ? -9.225 -4.916 50.868 1.00 59.31 523 THR A O 1
ATOM 4196 N N . HIS A 1 524 ? -9.786 -6.103 52.689 1.00 53.94 524 HIS A N 1
ATOM 4197 C CA . HIS A 1 524 ? -9.802 -4.989 53.641 1.00 53.94 524 HIS A CA 1
ATOM 4198 C C . HIS A 1 524 ? -8.706 -5.156 54.699 1.00 53.94 524 HIS A C 1
ATOM 4200 O O . HIS A 1 524 ? -8.233 -6.265 54.958 1.00 53.94 524 HIS A O 1
ATOM 4206 N N . CYS A 1 525 ? -8.308 -4.046 55.318 1.00 47.31 525 CYS A N 1
ATOM 4207 C CA . CYS A 1 525 ? -7.326 -4.025 56.397 1.00 47.31 525 CYS A CA 1
ATOM 4208 C C . CYS A 1 525 ? -7.904 -3.239 57.588 1.00 47.31 525 CYS A C 1
ATOM 4210 O O . CYS A 1 525 ? -8.327 -2.100 57.377 1.00 47.31 525 CYS A O 1
ATOM 4212 N N . PRO A 1 526 ? -7.936 -3.789 58.821 1.00 50.03 526 PRO A N 1
ATOM 4213 C CA . PRO A 1 526 ? -7.448 -5.109 59.255 1.00 50.03 526 PRO A CA 1
ATOM 4214 C C . PRO A 1 526 ? -8.394 -6.289 58.899 1.00 50.03 526 PRO A C 1
ATOM 4216 O O . PRO A 1 526 ? -9.514 -6.049 58.458 1.00 50.03 526 PRO A O 1
ATOM 4219 N N . PRO A 1 527 ? -7.975 -7.565 59.075 1.00 50.28 527 PRO A N 1
ATOM 4220 C CA . PRO A 1 527 ? -8.622 -8.720 58.431 1.00 50.28 527 PRO A CA 1
ATOM 4221 C C . PRO A 1 527 ? -10.017 -9.158 58.926 1.00 50.28 527 PRO A C 1
ATOM 4223 O O . PRO A 1 527 ? -10.331 -9.114 60.116 1.00 50.28 527 PRO A O 1
ATOM 4226 N N . VAL A 1 528 ? -10.762 -9.728 57.969 1.00 48.28 528 VAL A N 1
ATOM 4227 C CA . VAL A 1 528 ? -12.027 -10.515 57.917 1.00 48.28 528 VAL A CA 1
ATOM 4228 C C . VAL A 1 528 ? -12.985 -10.534 59.111 1.00 48.28 528 VAL A C 1
ATOM 4230 O O . VAL A 1 528 ? -14.195 -10.422 58.910 1.00 48.28 528 VAL A O 1
ATOM 4233 N N . LYS A 1 529 ? -12.505 -10.724 60.343 1.00 52.78 529 LYS A N 1
ATOM 4234 C CA . LYS A 1 529 ? -13.377 -10.954 61.505 1.00 52.78 529 LYS A CA 1
ATOM 4235 C C . LYS A 1 529 ? -14.266 -9.749 61.807 1.00 52.78 529 LYS A C 1
ATOM 4237 O O . LYS A 1 529 ? -15.440 -9.930 62.094 1.00 52.78 529 LYS A O 1
ATOM 4242 N N . HIS A 1 530 ? -13.736 -8.532 61.672 1.00 56.53 530 HIS A N 1
ATOM 4243 C CA . HIS A 1 530 ? -14.531 -7.334 61.925 1.00 56.53 530 HIS A CA 1
ATOM 4244 C C . HIS A 1 530 ? -15.630 -7.111 60.884 1.00 56.53 530 HIS A C 1
ATOM 4246 O O . HIS A 1 530 ? -16.724 -6.743 61.277 1.00 56.53 530 HIS A O 1
ATOM 4252 N N . LEU A 1 531 ? -15.404 -7.345 59.587 1.00 59.56 531 LEU A N 1
ATOM 4253 C CA . LEU A 1 531 ? -16.362 -6.921 58.557 1.00 59.56 531 LEU A CA 1
ATOM 4254 C C . LEU A 1 531 ? -17.690 -7.698 58.595 1.00 59.56 531 LEU A C 1
ATOM 4256 O O . LEU A 1 531 ? -18.764 -7.102 58.521 1.00 59.56 531 LEU A O 1
ATOM 4260 N N . ILE A 1 532 ? -17.610 -9.023 58.752 1.00 62.12 532 ILE A N 1
ATOM 4261 C CA . ILE A 1 532 ? -18.786 -9.904 58.844 1.00 62.12 532 ILE A CA 1
ATOM 4262 C C . ILE A 1 532 ? -19.573 -9.643 60.139 1.00 62.12 532 ILE A C 1
ATOM 4264 O O . ILE A 1 532 ? -20.774 -9.885 60.171 1.00 62.12 532 ILE A O 1
ATOM 4268 N N . ASP A 1 533 ? -18.933 -9.123 61.188 1.00 64.12 533 ASP A N 1
ATOM 4269 C CA . ASP A 1 533 ? -19.596 -8.750 62.443 1.00 64.12 533 ASP A CA 1
ATOM 4270 C C . ASP A 1 533 ? -20.048 -7.270 62.478 1.00 64.12 533 ASP A C 1
ATOM 4272 O O . ASP A 1 533 ? -20.992 -6.946 63.193 1.00 64.12 533 ASP A O 1
ATOM 4276 N N . PHE A 1 534 ? -19.438 -6.392 61.672 1.00 67.31 534 PHE A N 1
ATOM 4277 C CA . PHE A 1 534 ? -19.694 -4.944 61.604 1.00 67.31 534 PHE A CA 1
ATOM 4278 C C . PHE A 1 534 ? -20.798 -4.563 60.613 1.00 67.31 534 PHE A C 1
ATOM 4280 O O . PHE A 1 534 ? -21.653 -3.744 60.938 1.00 67.31 534 PHE A O 1
ATOM 4287 N N . LEU A 1 535 ? -20.831 -5.150 59.410 1.00 68.62 535 LEU A N 1
ATOM 4288 C CA . LEU A 1 535 ? -21.888 -4.824 58.443 1.00 68.62 535 LEU A CA 1
ATOM 4289 C C . LEU A 1 535 ? -23.292 -5.198 58.962 1.00 68.62 535 LEU A C 1
ATOM 4291 O O . LEU A 1 535 ? -24.176 -4.358 58.847 1.00 68.62 535 LEU A O 1
ATOM 4295 N N . PRO A 1 536 ? -23.523 -6.357 59.617 1.00 63.81 536 PRO A N 1
ATOM 4296 C CA . PRO A 1 536 ? -24.822 -6.680 60.223 1.00 63.81 536 PRO A CA 1
ATOM 4297 C C . PRO A 1 536 ? -25.191 -5.861 61.468 1.00 63.81 536 PRO A C 1
ATOM 4299 O O . PRO A 1 536 ? -26.301 -6.016 61.969 1.00 63.81 536 PRO A O 1
ATOM 4302 N N . SER A 1 537 ? -24.293 -5.015 61.998 1.00 62.00 537 SER A N 1
ATOM 4303 C CA . SER A 1 537 ? -24.668 -4.010 63.005 1.00 62.00 537 SER A CA 1
ATOM 4304 C C . SER A 1 537 ? -25.162 -2.699 62.377 1.00 62.00 537 SER A C 1
ATOM 4306 O O . SER A 1 537 ? -25.545 -1.788 63.106 1.00 62.00 537 SER A O 1
ATOM 4308 N N . GLN A 1 538 ? -25.137 -2.592 61.045 1.00 61.06 538 GLN A N 1
ATOM 4309 C CA . GLN A 1 538 ? -25.820 -1.564 60.260 1.00 61.06 538 GLN A CA 1
ATOM 4310 C C . GLN A 1 538 ? -27.158 -2.132 59.756 1.00 61.06 538 GLN A C 1
ATOM 4312 O O . GLN A 1 538 ? -27.292 -3.339 59.543 1.00 61.06 538 GLN A O 1
ATOM 4317 N N . GLU A 1 539 ? -28.166 -1.278 59.576 1.00 56.06 539 GLU A N 1
ATOM 4318 C CA . GLU A 1 539 ? -29.503 -1.727 59.165 1.00 56.06 539 GLU A CA 1
ATOM 4319 C C . GLU A 1 539 ? -29.497 -2.412 57.776 1.00 56.06 539 GLU A C 1
ATOM 4321 O O . GLU A 1 539 ? -28.700 -2.075 56.900 1.00 56.06 539 GLU A O 1
ATOM 4326 N N . TYR A 1 540 ? -30.428 -3.354 57.565 1.00 65.50 540 TYR A N 1
ATOM 4327 C CA . TYR A 1 540 ? -30.690 -4.078 56.300 1.00 65.50 540 TYR A CA 1
ATOM 4328 C C . TYR A 1 540 ? -29.624 -5.091 55.821 1.00 65.50 540 TYR A C 1
ATOM 4330 O O . TYR A 1 540 ? -29.753 -5.644 54.727 1.00 65.50 540 TYR A O 1
ATOM 4338 N N . ALA A 1 541 ? -28.617 -5.409 56.642 1.00 71.75 541 ALA A N 1
ATOM 4339 C CA . ALA A 1 541 ? -27.592 -6.415 56.347 1.00 71.75 541 ALA A CA 1
ATOM 4340 C C . ALA A 1 541 ? -27.819 -7.747 57.100 1.00 71.75 541 ALA A C 1
ATOM 4342 O O . ALA A 1 541 ? -28.032 -7.759 58.313 1.00 71.75 541 ALA A O 1
ATOM 4343 N N . ARG A 1 542 ? -27.712 -8.893 56.409 1.00 75.38 542 ARG A N 1
ATOM 4344 C CA . ARG A 1 542 ? -27.844 -10.248 56.991 1.00 75.38 542 ARG A CA 1
ATOM 4345 C C . ARG A 1 542 ? -26.653 -11.150 56.651 1.00 75.38 542 ARG A C 1
ATOM 4347 O O . ARG A 1 542 ? -26.099 -11.066 55.561 1.00 75.38 542 ARG A O 1
ATOM 4354 N N . LYS A 1 543 ? -26.260 -12.030 57.582 1.00 76.75 543 LYS A N 1
ATOM 4355 C CA . LYS A 1 543 ? -25.200 -13.037 57.367 1.00 76.75 543 LYS A CA 1
ATOM 4356 C C . LYS A 1 543 ? -25.731 -14.195 56.520 1.00 76.75 543 LYS A C 1
ATOM 4358 O O . LYS A 1 543 ? -26.795 -14.731 56.827 1.00 76.75 543 LYS A O 1
ATOM 4363 N N . THR A 1 544 ? -24.979 -14.590 55.503 1.00 77.88 544 THR A N 1
ATOM 4364 C CA . THR A 1 544 ? -25.396 -15.523 54.444 1.00 77.88 544 THR A CA 1
ATOM 4365 C C . THR A 1 544 ? -24.212 -16.366 53.953 1.00 77.88 544 THR A C 1
ATOM 4367 O O . THR A 1 544 ? -23.078 -16.216 54.421 1.00 77.88 544 THR A O 1
ATOM 4370 N N . MET A 1 545 ? -24.490 -17.298 53.041 1.00 71.94 545 MET A N 1
ATOM 4371 C CA . MET A 1 545 ? -23.503 -18.121 52.342 1.00 71.94 545 MET A CA 1
ATOM 4372 C C . MET A 1 545 ? -23.711 -17.954 50.832 1.00 71.94 545 MET A C 1
ATOM 4374 O O . MET A 1 545 ? -24.854 -17.908 50.385 1.00 71.94 545 MET A O 1
ATOM 4378 N N . LEU A 1 546 ? -22.623 -17.876 50.069 1.00 68.31 546 LEU A N 1
ATOM 4379 C CA . LEU A 1 546 ? -22.608 -17.860 48.603 1.00 68.31 546 LEU A CA 1
ATOM 4380 C C . LEU A 1 546 ? -21.414 -18.707 48.151 1.00 68.31 546 LEU A C 1
ATOM 4382 O O . LEU A 1 546 ? -20.297 -18.417 48.571 1.00 68.31 546 LEU A O 1
ATOM 4386 N N . ASP A 1 547 ? -21.629 -19.740 47.336 1.00 67.75 547 ASP A N 1
ATOM 4387 C CA . ASP A 1 547 ? -20.578 -20.668 46.875 1.00 67.75 547 ASP A CA 1
ATOM 4388 C C . ASP A 1 547 ? -19.746 -21.281 48.038 1.00 67.75 547 ASP A C 1
ATOM 4390 O O . ASP A 1 547 ? -18.517 -21.288 47.997 1.00 67.75 547 ASP A O 1
ATOM 4394 N N . ASP A 1 548 ? -20.395 -21.701 49.135 1.00 72.56 548 ASP A N 1
ATOM 4395 C CA . ASP A 1 548 ? -19.771 -22.112 50.417 1.00 72.56 548 ASP A CA 1
ATOM 4396 C C . ASP A 1 548 ? -18.892 -21.047 51.124 1.00 72.56 548 ASP A C 1
ATOM 4398 O O . ASP A 1 548 ? -18.292 -21.300 52.177 1.00 72.56 548 ASP A O 1
ATOM 4402 N N . ILE A 1 549 ? -18.871 -19.806 50.633 1.00 70.62 549 ILE A N 1
ATOM 4403 C CA . ILE A 1 549 ? -18.164 -18.673 51.240 1.00 70.62 549 ILE A CA 1
ATOM 4404 C C . ILE A 1 549 ? -19.127 -17.869 52.124 1.00 70.62 549 ILE A C 1
ATOM 4406 O O . ILE A 1 549 ? -20.213 -17.472 51.705 1.00 70.62 549 ILE A O 1
ATOM 4410 N N . LYS A 1 550 ? -18.700 -17.562 53.357 1.00 75.44 550 LYS A N 1
ATOM 4411 C CA . LYS A 1 550 ? -19.430 -16.657 54.261 1.00 75.44 550 LYS A CA 1
ATOM 4412 C C . LYS A 1 550 ? -19.472 -15.239 53.698 1.00 75.44 550 LYS A C 1
ATOM 4414 O O . LYS A 1 550 ? -18.424 -14.628 53.478 1.00 75.44 550 LYS A O 1
ATOM 4419 N N . CYS A 1 551 ? -20.674 -14.698 53.556 1.00 74.69 551 CYS A N 1
ATOM 4420 C CA . CYS A 1 551 ? -20.919 -13.358 53.044 1.00 74.69 551 CYS A CA 1
ATOM 4421 C C . CYS A 1 551 ? -21.918 -12.582 53.921 1.00 74.69 551 CYS A C 1
ATOM 4423 O O . CYS A 1 551 ? -22.485 -13.097 54.893 1.00 74.69 551 CYS A O 1
ATOM 4425 N N . VAL A 1 552 ? -22.076 -11.300 53.606 1.00 76.56 552 VAL A N 1
ATOM 4426 C CA . VAL A 1 552 ? -23.124 -10.426 54.128 1.00 76.56 552 VAL A CA 1
ATOM 4427 C C . VAL A 1 552 ? -23.964 -9.971 52.943 1.00 76.56 552 VAL A C 1
ATOM 4429 O O . VAL A 1 552 ? -23.455 -9.298 52.047 1.00 76.56 552 VAL A O 1
ATOM 4432 N N . THR A 1 553 ? -25.240 -10.332 52.939 1.00 76.25 553 THR A N 1
ATOM 4433 C CA . THR A 1 553 ? -26.215 -9.876 51.945 1.00 76.25 553 THR A CA 1
ATOM 4434 C C . THR A 1 553 ? -26.909 -8.623 52.460 1.00 76.25 553 THR A C 1
ATOM 4436 O O . THR A 1 553 ? -27.420 -8.608 53.581 1.00 76.25 553 THR A O 1
ATOM 4439 N N . ILE A 1 554 ? -26.943 -7.580 51.638 1.00 77.62 554 ILE A N 1
ATOM 4440 C CA . ILE A 1 554 ? -27.661 -6.329 51.893 1.00 77.62 554 ILE A CA 1
ATOM 4441 C C . ILE A 1 554 ? -28.760 -6.217 50.839 1.00 77.62 554 ILE A C 1
ATOM 4443 O O . ILE A 1 554 ? -28.463 -6.224 49.643 1.00 77.62 554 ILE A O 1
ATOM 4447 N N . SER A 1 555 ? -30.018 -6.132 51.263 1.00 73.12 555 SER A N 1
ATOM 4448 C CA . SER A 1 555 ? -31.133 -5.890 50.340 1.00 73.12 555 SER A CA 1
ATOM 4449 C C . SER A 1 555 ? -31.113 -4.430 49.880 1.00 73.12 555 SER A C 1
ATOM 4451 O O . SER A 1 555 ? -30.933 -3.528 50.700 1.00 73.12 555 SER A O 1
ATOM 4453 N N . ILE A 1 556 ? -31.263 -4.204 48.574 1.00 70.06 556 ILE A N 1
ATOM 4454 C CA . ILE A 1 556 ? -31.373 -2.867 47.969 1.00 70.06 556 ILE A CA 1
ATOM 4455 C C . ILE A 1 556 ? -32.860 -2.571 47.698 1.00 70.06 556 ILE A C 1
ATOM 4457 O O . ILE A 1 556 ? -33.367 -1.531 48.109 1.00 70.06 556 ILE A O 1
ATOM 4461 N N . ASP A 1 557 ? -33.577 -3.522 47.093 1.00 68.19 557 ASP A N 1
ATOM 4462 C CA . ASP A 1 557 ? -35.041 -3.549 46.984 1.00 68.19 557 ASP A CA 1
ATOM 4463 C C . ASP A 1 557 ? -35.574 -5.001 46.994 1.00 68.19 557 ASP A C 1
ATOM 4465 O O . ASP A 1 557 ? -34.818 -5.947 47.229 1.00 68.19 557 ASP A O 1
ATOM 4469 N N . ASP A 1 558 ? -36.875 -5.186 46.739 1.00 67.19 558 ASP A N 1
ATOM 4470 C CA . ASP A 1 558 ? -37.558 -6.493 46.728 1.00 67.19 558 ASP A CA 1
ATOM 4471 C C . ASP A 1 558 ? -37.004 -7.497 45.689 1.00 67.19 558 ASP A C 1
ATOM 4473 O O . ASP A 1 558 ? -37.312 -8.688 45.760 1.00 67.19 558 ASP A O 1
ATOM 4477 N N . ALA A 1 559 ? -36.215 -7.039 44.711 1.00 64.94 559 ALA A N 1
ATOM 4478 C CA . ALA A 1 559 ? -35.677 -7.840 43.611 1.00 64.94 559 ALA A CA 1
ATOM 4479 C C . ALA A 1 559 ? -34.141 -7.788 43.498 1.00 64.94 559 ALA A C 1
ATOM 4481 O O . ALA A 1 559 ? -33.582 -8.409 42.591 1.00 64.94 559 ALA A O 1
ATOM 4482 N N . THR A 1 560 ? -33.448 -7.049 44.373 1.00 69.25 560 THR A N 1
ATOM 4483 C CA . THR A 1 560 ? -32.014 -6.763 44.235 1.00 69.25 560 THR A CA 1
ATOM 4484 C C . THR A 1 560 ? -31.238 -6.865 45.543 1.00 69.25 560 THR A C 1
ATOM 4486 O O . THR A 1 560 ? -31.592 -6.298 46.578 1.00 69.25 560 THR A O 1
ATOM 4489 N N . GLU A 1 561 ? -30.104 -7.564 45.477 1.00 75.12 561 GLU A N 1
ATOM 4490 C CA . GLU A 1 561 ? -29.231 -7.801 46.624 1.00 75.12 561 GLU A CA 1
ATOM 4491 C C . GLU A 1 561 ? -27.764 -7.477 46.304 1.00 75.12 561 GLU A C 1
ATOM 4493 O O . GLU A 1 561 ? -27.282 -7.698 45.186 1.00 75.12 561 GLU A O 1
ATOM 4498 N N . LEU A 1 562 ? -27.046 -6.969 47.309 1.00 76.19 562 LEU A N 1
ATOM 4499 C CA . LEU A 1 562 ? -25.600 -6.762 47.309 1.00 76.19 562 LEU A CA 1
ATOM 4500 C C . LEU A 1 562 ? -24.935 -7.801 48.219 1.00 76.19 562 LEU A C 1
ATOM 4502 O O . LEU A 1 562 ? -25.095 -7.754 49.438 1.00 76.19 562 LEU A O 1
ATOM 4506 N N . ASN A 1 563 ? -24.156 -8.713 47.639 1.00 75.75 563 ASN A N 1
ATOM 4507 C CA . ASN A 1 563 ? -23.417 -9.733 48.388 1.00 75.75 563 ASN A CA 1
ATOM 4508 C C . ASN A 1 563 ? -21.976 -9.297 48.640 1.00 75.75 563 ASN A C 1
ATOM 4510 O O . ASN A 1 563 ? -21.172 -9.247 47.708 1.00 75.75 563 ASN A O 1
ATOM 4514 N N . VAL A 1 564 ? -21.644 -9.022 49.899 1.00 75.44 564 VAL A N 1
ATOM 4515 C CA . VAL A 1 564 ? -20.313 -8.598 50.350 1.00 75.44 564 VAL A CA 1
ATOM 4516 C C . VAL A 1 564 ? -19.566 -9.784 50.953 1.00 75.44 564 VAL A C 1
ATOM 4518 O O . VAL A 1 564 ? -20.027 -10.383 51.922 1.00 75.44 564 VAL A O 1
ATOM 4521 N N . TYR A 1 565 ? -18.401 -10.130 50.414 1.00 72.75 565 TYR A N 1
ATOM 4522 C CA . TYR A 1 565 ? -17.575 -11.231 50.922 1.00 72.75 565 TYR A CA 1
ATOM 4523 C C . TYR A 1 565 ? -16.084 -10.890 50.847 1.00 72.75 565 TYR A C 1
ATOM 4525 O O . TYR A 1 565 ? -15.641 -10.050 50.059 1.00 72.75 565 TYR A O 1
ATOM 4533 N N . SER A 1 566 ? -15.300 -11.537 51.708 1.00 64.38 566 SER A N 1
ATOM 4534 C CA . SER A 1 566 ? -13.860 -11.299 51.786 1.00 64.38 566 SER A CA 1
ATOM 4535 C C . SER A 1 566 ? -13.102 -12.193 50.814 1.00 64.38 566 SER A C 1
ATOM 4537 O O . SER A 1 566 ? -13.340 -13.398 50.756 1.00 64.38 566 SER A O 1
ATOM 4539 N N . SER A 1 567 ? -12.122 -11.614 50.123 1.00 61.22 567 SER A N 1
ATOM 4540 C CA . SER A 1 567 ? -11.085 -12.384 49.433 1.00 61.22 567 SER A CA 1
ATOM 4541 C C . SER A 1 567 ? -10.050 -12.899 50.438 1.00 61.22 567 SER A C 1
ATOM 4543 O O . SER A 1 567 ? -9.722 -12.200 51.399 1.00 61.22 567 SER A O 1
ATOM 4545 N N . SER A 1 568 ? -9.526 -14.104 50.211 1.00 53.69 568 SER A N 1
ATOM 4546 C CA . SER A 1 568 ? -8.361 -14.665 50.916 1.00 53.69 568 SER A CA 1
ATOM 4547 C C . SER A 1 568 ? -7.031 -14.383 50.203 1.00 53.69 568 SER A C 1
ATOM 4549 O O . SER A 1 568 ? -5.979 -14.806 50.675 1.00 53.69 568 SER A O 1
ATOM 4551 N N . VAL A 1 569 ? -7.064 -13.693 49.059 1.00 50.28 569 VAL A N 1
ATOM 4552 C CA . VAL A 1 569 ? -5.884 -13.409 48.233 1.00 50.28 569 VAL A CA 1
ATOM 4553 C C . VAL A 1 569 ? -5.167 -12.156 48.749 1.00 50.28 569 VAL A C 1
ATOM 4555 O O . VAL A 1 569 ? -5.793 -11.110 48.897 1.00 50.28 569 VAL A O 1
ATOM 4558 N N . GLU A 1 570 ? -3.848 -12.241 48.955 1.00 48.56 570 GLU A N 1
ATOM 4559 C CA . GLU A 1 570 ? -2.981 -11.229 49.603 1.00 48.56 570 GLU A CA 1
ATOM 4560 C C . GLU A 1 570 ? -2.831 -9.873 48.869 1.00 48.56 570 GLU A C 1
ATOM 4562 O O . GLU A 1 570 ? -1.972 -9.064 49.219 1.00 48.56 570 GLU A O 1
ATOM 4567 N N . PHE A 1 571 ? -3.654 -9.583 47.860 1.00 53.09 571 PHE A N 1
ATOM 4568 C CA . PHE A 1 571 ? -3.629 -8.309 47.141 1.00 53.09 571 PHE A CA 1
ATOM 4569 C C . PHE A 1 571 ? -4.764 -7.393 47.611 1.00 53.09 571 PHE A C 1
ATOM 4571 O O . PHE A 1 571 ? -5.937 -7.773 47.589 1.00 53.09 571 PHE A O 1
ATOM 4578 N N . PHE A 1 572 ? -4.407 -6.163 47.997 1.00 65.56 572 PHE A N 1
ATOM 4579 C CA . PHE A 1 572 ? -5.340 -5.078 48.310 1.00 65.56 572 PHE A CA 1
ATOM 4580 C C . PHE A 1 572 ? -6.156 -4.720 47.060 1.00 65.56 572 PHE A C 1
ATOM 4582 O O . PHE A 1 572 ? -5.686 -3.991 46.187 1.00 65.56 572 PHE A O 1
ATOM 4589 N N . MET A 1 573 ? -7.349 -5.300 46.935 1.00 69.25 573 MET A N 1
ATOM 4590 C CA . MET A 1 573 ? -8.184 -5.144 45.751 1.00 69.25 573 MET A CA 1
ATOM 4591 C C . MET A 1 573 ? -9.669 -5.200 46.110 1.00 69.25 573 MET A C 1
ATOM 4593 O O . MET A 1 573 ? -10.114 -6.062 46.871 1.00 69.25 573 MET A O 1
ATOM 4597 N N . MET A 1 574 ? -10.441 -4.307 45.499 1.00 74.62 574 MET A N 1
ATOM 4598 C CA . MET A 1 574 ? -11.901 -4.326 45.490 1.00 74.62 574 MET A CA 1
ATOM 4599 C C . MET A 1 574 ? -12.383 -4.718 44.090 1.00 74.62 574 MET A C 1
ATOM 4601 O O . MET A 1 574 ? -11.868 -4.216 43.085 1.00 74.62 574 MET A O 1
ATOM 4605 N N . VAL A 1 575 ? -13.381 -5.593 44.018 1.00 75.50 575 VAL A N 1
ATOM 4606 C CA . VAL A 1 575 ? -14.103 -5.940 42.791 1.00 75.50 575 VAL A CA 1
ATOM 4607 C C . VAL A 1 575 ? -15.596 -5.806 43.046 1.00 75.50 575 VAL A C 1
ATOM 4609 O O . VAL A 1 575 ? -16.134 -6.409 43.971 1.00 75.50 575 VAL A O 1
ATOM 4612 N N . VAL A 1 576 ? -16.259 -5.024 42.207 1.00 75.69 576 VAL A N 1
ATOM 4613 C CA . VAL A 1 576 ? -17.712 -4.901 42.127 1.00 75.69 576 VAL A CA 1
ATOM 4614 C C . VAL A 1 576 ? -18.131 -5.490 40.791 1.00 75.69 576 VAL A C 1
ATOM 4616 O O . VAL A 1 576 ? -17.626 -5.058 39.760 1.00 75.69 576 VAL A O 1
ATOM 4619 N N . GLU A 1 577 ? -19.052 -6.440 40.786 1.00 75.38 577 GLU A N 1
ATOM 4620 C CA . GLU A 1 577 ? -19.607 -7.031 39.566 1.00 75.38 577 GLU A CA 1
ATOM 4621 C C . GLU A 1 577 ? -21.133 -7.006 39.635 1.00 75.38 577 GLU A C 1
ATOM 4623 O O . GLU A 1 577 ? -21.725 -7.296 40.675 1.00 75.38 577 GLU A O 1
ATOM 4628 N N . VAL A 1 578 ? -21.782 -6.627 38.536 1.00 68.94 578 VAL A N 1
ATOM 4629 C CA . VAL A 1 578 ? -23.243 -6.671 38.407 1.00 68.94 578 VAL A CA 1
ATOM 4630 C C . VAL A 1 578 ? -23.640 -8.060 37.924 1.00 68.94 578 VAL A C 1
ATOM 4632 O O . VAL A 1 578 ? -23.249 -8.500 36.841 1.00 68.94 578 VAL A O 1
ATOM 4635 N N . CYS A 1 579 ? -24.444 -8.755 38.719 1.00 61.78 579 CYS A N 1
ATOM 4636 C CA . CYS A 1 579 ? -24.901 -10.103 38.417 1.00 61.78 579 CYS A CA 1
ATOM 4637 C C . CYS A 1 579 ? -26.226 -10.026 37.658 1.00 61.78 579 CYS A C 1
ATOM 4639 O O . CYS A 1 579 ? -27.281 -10.077 38.273 1.00 61.78 579 CYS A O 1
ATOM 4641 N N . ALA A 1 580 ? -26.180 -9.958 36.324 1.00 50.38 580 ALA A N 1
ATOM 4642 C CA . ALA A 1 580 ? -27.338 -9.702 35.450 1.00 50.38 580 ALA A CA 1
ATOM 4643 C C . ALA A 1 580 ? -28.559 -10.656 35.580 1.00 50.38 580 ALA A C 1
ATOM 4645 O O . ALA A 1 580 ? -29.567 -10.428 34.915 1.00 50.38 580 ALA A O 1
ATOM 4646 N N . ARG A 1 581 ? -28.485 -11.711 36.406 1.00 50.31 581 ARG A N 1
ATOM 4647 C CA . ARG A 1 581 ? -29.615 -12.585 36.783 1.00 50.31 581 ARG A CA 1
ATOM 4648 C C . ARG A 1 581 ? -30.348 -12.161 38.067 1.00 50.31 581 ARG A C 1
ATOM 4650 O O . ARG A 1 581 ? -31.377 -12.730 38.406 1.00 50.31 581 ARG A O 1
ATOM 4657 N N . GLY A 1 582 ? -29.863 -11.135 38.757 1.00 47.12 582 GLY A N 1
ATOM 4658 C CA . GLY A 1 582 ? -30.628 -10.365 39.732 1.00 47.12 582 GLY A CA 1
ATOM 4659 C C . GLY A 1 582 ? -30.627 -10.844 41.181 1.00 47.12 582 GLY A C 1
ATOM 4660 O O . GLY A 1 582 ? -30.632 -10.001 42.076 1.00 47.12 582 GLY A O 1
ATOM 4661 N N . THR A 1 583 ? -30.557 -12.151 41.439 1.00 48.38 583 THR A N 1
ATOM 4662 C CA . THR A 1 583 ? -30.606 -12.700 42.807 1.00 48.38 583 THR A CA 1
ATOM 4663 C C . THR A 1 583 ? -29.500 -13.716 43.078 1.00 48.38 583 THR A C 1
ATOM 4665 O O . THR A 1 583 ? -28.931 -14.310 42.166 1.00 48.38 583 THR A O 1
ATOM 4668 N N . ALA A 1 584 ? -29.191 -13.909 44.361 1.00 43.31 584 ALA A N 1
ATOM 4669 C CA . ALA A 1 584 ? -28.158 -14.821 44.855 1.00 43.31 584 ALA A CA 1
ATOM 4670 C C . ALA A 1 584 ? -28.568 -16.312 44.849 1.00 43.31 584 ALA A C 1
ATOM 4672 O O . ALA A 1 584 ? -27.919 -17.111 45.516 1.00 43.31 584 ALA A O 1
ATOM 4673 N N . ILE A 1 585 ? -29.684 -16.658 44.194 1.00 41.97 585 ILE A N 1
ATOM 4674 C CA . ILE A 1 585 ? -30.457 -17.892 44.439 1.00 41.97 585 ILE A CA 1
ATOM 4675 C C . ILE A 1 585 ? -30.437 -18.851 43.226 1.00 41.97 585 ILE A C 1
ATOM 4677 O O . ILE A 1 585 ? -30.925 -19.971 43.322 1.00 41.97 585 ILE A O 1
ATOM 4681 N N . ASP A 1 586 ? -29.824 -18.461 42.103 1.00 39.59 586 ASP A N 1
ATOM 4682 C CA . ASP A 1 586 ? -29.597 -19.360 40.960 1.00 39.59 586 ASP A CA 1
ATOM 4683 C C . ASP A 1 586 ? -28.479 -20.382 41.279 1.00 39.59 586 ASP A C 1
ATOM 4685 O O . ASP A 1 586 ? -27.327 -20.233 40.863 1.00 39.59 586 ASP A O 1
ATOM 4689 N N . GLU A 1 587 ? -28.837 -21.428 42.027 1.00 36.53 587 GLU A N 1
ATOM 4690 C CA . GLU A 1 587 ? -28.078 -22.677 42.154 1.00 36.53 587 GLU A CA 1
ATOM 4691 C C . GLU A 1 587 ? -28.013 -23.390 40.787 1.00 36.53 587 GLU A C 1
ATOM 4693 O O . GLU A 1 587 ? -28.949 -24.099 40.432 1.00 36.53 587 GLU A O 1
ATOM 4698 N N . ASP A 1 588 ? -26.942 -23.188 40.006 1.00 28.25 588 ASP A N 1
ATOM 4699 C CA . ASP A 1 588 ? -26.465 -24.135 38.972 1.00 28.25 588 ASP A CA 1
ATOM 4700 C C . ASP A 1 588 ? -25.152 -23.642 38.312 1.00 28.25 588 ASP A C 1
ATOM 4702 O O . ASP A 1 588 ? -25.181 -22.833 37.376 1.00 28.25 588 ASP A O 1
ATOM 4706 N N . PHE A 1 589 ? -24.001 -24.159 38.774 1.00 32.66 589 PHE A N 1
ATOM 4707 C CA . PHE A 1 589 ? -22.725 -24.224 38.034 1.00 32.66 589 PHE A CA 1
ATOM 4708 C C . PHE A 1 589 ? -21.817 -25.357 38.539 1.00 32.66 589 PHE A C 1
ATOM 4710 O O . PHE A 1 589 ? -21.633 -25.459 39.771 1.00 32.66 589 PHE A O 1
#

Solvent-accessible surface area (backbone atoms only — not comparable to full-atom values): 32091 Å² total; per-residue (Å²): 131,82,79,88,75,76,77,57,72,67,42,57,39,58,51,54,43,71,50,52,72,67,63,48,52,55,44,40,70,78,36,71,94,47,32,81,51,55,70,64,38,26,51,64,38,64,33,40,35,40,35,31,62,66,96,61,33,37,40,38,32,50,66,59,33,38,36,40,22,25,80,68,97,51,30,30,40,37,41,32,37,72,86,74,72,50,75,50,79,40,82,45,96,48,56,27,60,59,47,50,42,52,52,48,41,70,67,60,49,28,81,79,21,34,33,45,30,37,40,37,35,38,85,47,28,62,64,62,49,44,73,35,57,64,35,46,42,40,30,39,37,42,33,62,50,91,48,51,72,39,57,82,53,62,26,50,36,36,35,30,39,59,86,73,93,47,70,68,57,34,49,12,38,28,39,37,31,55,38,93,62,84,73,54,42,75,55,60,47,66,46,62,35,48,27,40,40,31,50,36,61,44,48,46,66,51,52,48,50,29,51,65,49,43,48,70,49,89,86,56,74,42,18,33,41,36,36,38,32,61,82,57,91,84,59,52,54,81,65,57,42,45,78,61,70,66,31,44,84,46,74,59,92,95,35,70,29,37,39,28,60,51,55,101,72,26,41,39,38,39,33,72,49,95,53,100,52,60,33,31,40,38,40,40,42,85,79,45,63,91,83,77,84,82,85,85,83,89,88,89,88,89,86,89,90,86,76,76,85,81,71,63,85,86,66,62,67,66,64,54,52,53,49,31,73,77,33,71,70,46,48,66,54,52,61,70,45,35,50,82,40,66,36,38,37,34,38,56,43,97,79,68,25,41,40,38,33,51,62,62,30,40,37,40,23,27,77,70,98,52,27,35,39,37,41,33,34,70,87,73,77,48,68,52,74,43,82,45,102,47,56,26,63,61,46,49,44,56,49,48,43,68,71,56,43,19,78,74,18,35,34,44,31,38,40,27,54,28,32,57,66,65,45,46,71,37,51,51,36,43,44,40,30,40,40,38,57,44,65,95,37,52,72,40,57,85,55,62,28,51,37,37,35,31,35,55,86,68,87,47,71,70,55,35,46,15,38,28,41,38,29,57,27,91,58,88,72,54,39,74,54,61,49,66,48,64,37,48,28,38,37,34,55,26,51,43,43,70,64,52,50,50,52,28,49,60,55,42,38,72,47,91,85,62,74,45,12,33,41,36,41,41,22,49,63,81,68,70,70,56,55,75,61,49,50,54,74,40,91,69,35,42,83,46,72,54,97,91,38,71,29,34,38,30,59,46,52,101,67,25,38,39,40,38,34,70,56,90,61,98,57,49,30,32,38,38,37,48,39,88,84,15,60,99,73,80,86,80,133

Radius of gyration: 37.84 Å; Cα contacts (8 Å, |Δi|>4): 1252; chains: 1; bounding box: 86×63×110 Å

Mean predicted aligned error: 19.41 Å

Secondary structure (DSSP, 8-state):
----PPPPHHHHHHHHTTS-HHHHHHHHHH-GGGHHHHHHSPPEEEEEEEEE-STT-EEEEETTEEEEEEESSSEEEEEEETTTTEEEEEE-SS-HHHHHHHHHHHHH-STT-EEEEEEEESS---GGGGGSPP-EEEEEEEES-S-----SS--SEEEESS----HHHHT-SEEEE--SS---HHHHTT---SEEEESS-B-HHHHHHHHHHHTT-SSS-S-EEEEE-B--SSS-HHHHHHHSSSEEEEEETTEEEEEEESSSS-EEEEEE-SS----EEEEE-TTSSTT-------------------TTSS--HHHHHHHHHH-TTHHHHHTTSPPEEEEEEEEE-TTS-EEEEETTEEEEEEESSSEEEEEEETTTTEEEEEE-SS-HHHHHHHHHHHHH-STT-EEEEEEEEE--GGGGGSPP-EEEEEEEEE-S-----SS--SEEEESS----HHHHT-SEEEE---S---HHHHHT---SEEEESSPBPHHHHHHHHHHHTT-SSSPS-EEEEE-BSS-THHHHHHGGGSTTEEEEEETTEEEEEEEEETTEEEEEEE--SSS--EEEEE-TT-STT----

pLDDT: mean 72.36, std 16.26, range [21.75, 95.0]

Nearest PDB structures (foldseek):
  3oaj-assembly1_A  TM=5.215E-01  e=7.206E+00  Bacillus subtilis subsp. subtilis str. 168

Organism: NCBI:txid1503980

Sequence (589 aa):
MPPDKPLTYLSAKAVLEYINFGKRKILHATCPGIRKMEENAPYRLELVKVVSMRQNDFIMIIDSFQFCFGEYDGNKMLMIDLSTDERVDRLTFLRPEQEAEKFLLHTLSRVGTRIKNVELTFQAAPEFISKCIPITIKNLIVNRTAAWFPTNKPVEHVKVDKTVQEDTLKMAKHVTVKLSDRVDTKIVSQWNCESIRIESTMSSEEVAYYCNKVSKRTDRPIGSTLVANHISSVENVFDFLPYKKNARKTVLNDRKCVTISIDESTELNVYESSVDCYCVVVEVCARGTAIDQTNHCLICRPKQFWSISILGKVININFRKHLSAMCPEIRKIEKNVPYHLELVKLFGMAQKGIIMSIDSFSFYFWEYEGNKILMTNECTEKSVDWLIGLGPEQAAEKFLLYNLSRKGTRIKNVELSTGPEFISRCTPIAIKNLNVNSTTAWFPTNIPIENVKVDDTIRSDTLKMAKHVKVKNYSSINTDILSEWNCESIRIESGMTSEELADYCNKVSKRTDRPIGSRLMATHCPPVKHLIDFLPSQEYARKTMLDDIKCVTISIDDATELNVYSSSVEFFMMVVEVCARGTAIDEDF

InterPro domains:
  IPR021942 Protein of unknown function DUF3557 [PTHR31379] (316-569)

Foldseek 3Di:
DPDDDPDDLVQVLVVLQPDAPVLLVVCCVPPVVCVVSNLQRAYAWAEWEWDDDPPQWIWIDTRQKIWIFHQDVATWIWIARNVPRDIDIDHDPDGSLVVVLVVCQSHHQHPAHEYAEYHYDDQERDQSLCVHDAYHYAEYEHENYPHDHHHPAAHAEYEYAAQDQDVNQQRHQEYEHNYPDDHPLVSVLNHQYQKYKYQAADALVSVLVNVVSNLQDPPHAAEKEKEHEHPDPPDDNQRVNVVVPQWDWDADPNFIWIWHHSDPFHIYTYGYPPDPGRMMMMHHDNPTDPPPPDDDDDDDDDDDDDDHAPPQDRDDPVVLVVVCVVDVRSLVNLQQHAAEFAEWEWDDDPQQKIWIDTHQKIWIWHADVATKIKIARNVPRDIDMDHDPDHRVVVVLVVCQSHHQHPAHEYAEYHAAEDDASLQVGHAYHYAEYEYEDYPHDHHHDAAHAEYEYQALDQDVNQQRHQEYEYNYADAHDLVSVLSHQYQKYKYQAAYELVSVLSNVVSNLQDPPHAAEKEKEFAHPPDDPCNLVPNVVDPQWDWDAAPNFIWIWGHSDPQHIYTYGYDPDPGGMMMMHGDNVRDSPPPDD